Protein 4ZDJ (pdb70)

B-factor: mean 40.89, std 12.32, range [22.82, 115.67]

GO terms:
  GO:0005886 plasma membrane (C, HDA)
  GO:0003883 CTP synthase activity (F, EXP)

Secondary structure (DSSP, 8-state):
---PPEEEEEEE-S-S-S-HHHHHHHHHHHHHHTT--EEEEEEE----SSGGGS-HHHH-PPEE-TT--EE-THHHHHHHHHTSPPPGGGEEEHHHHHHHHHHHHHTTTTTTPPP-IIIIIHHHHHHHHHHTTS--TTSPPPSEEEEEE-S-TTSSTTHHHHHHHHHHHHHH-TTTEEEEEEEE--EETTTTEE--HHHHHHHHHHHHTT---SEEEEEESSPPPHHHHHHHHHHHT--GGGEEEEEPPSSGGGHHHHHHHTTHHHHHHHHTTPPP-----HHHHHHHHHHH--SEEEEEEEEES--S-GGGGHHHHHHHHHHHHHTTEEEEEEEEEGGGGSSHHHHHHHHTT-SEEEE---TT----HHHHHHHHHHHHHT--EEEETHHHHHHHHHHHHHTT-TT-EETTT-TT-S-EEEEE-----EEEEEEEEE-TTSHHHHHHTSSEEEEEEEESEEE-GGGHHHHGGGT-EEEEE-TTS-SEEEEE--TTT-S-EEEESS-GGGG-BTTB--HHHHHHHHHHHHHHHH-

Foldseek 3Di:
DADAAFEEEEAEADDPPLCSLLLLLLLLLQVVLQVFFEAEAEEALDQPLACPVPDCLPQFAFFFFQVFATHHCSNLSNCQSNVDGHDNLRYHYLNNLVVVLVVCVVVCVVVPDDQDLPPRSLVSLLCSQVVLQAQDPVRDGGNYYYYYQDDHQVDDSRLSVLLSLLVVCVVVHQLRYAYEYEYEFEADVVVRDTHCVRVLVSLVSSVVSPDQHQAYEYEYQDFDDLVSLVVCCVSSVYPSLRYAGQHDDPDSLCRSVSCVVSPNSVSVCVSNVHDGGHRPCVLSVLLVCLVPPAPEEAEEEEADQRQPDVSNCVLVVLLLQLLQSVVSYGYHYQYHNLVQQLDLVSLCVRPVPHLAYEHEDDPPDEDCSSLLSNLVNCLVVLHAYEYEQVGQQSNLQNLLCVLPLVQEHDCVHPVPGPHNQKYACCHDFFFRKAKKAFAPPALVCVLQVHRIDIAGAGDRIFGDPVCPVSSCVSQKDLGMAHPVRPTRAKIFHGCVSHVHYIYGSHDQSSSAHSSRRRSNSNSRVVSSVVSVVVD

Structure (mmCIF, N/CA/C/O backbone):
data_4ZDJ
#
_entry.id   4ZDJ
#
_cell.length_a   79.410
_cell.length_b   132.730
_cell.length_c   157.630
_cell.angle_alpha   90.00
_cell.angle_beta   90.00
_cell.angle_gamma   90.00
#
_symmetry.space_group_name_H-M   'I 2 2 2'
#
loop_
_entity.id
_entity.type
_entity.pdbx_description
1 polymer 'CTP synthase'
2 non-polymer "URIDINE 5'-TRIPHOSPHATE"
3 non-polymer 'MAGNESIUM ION'
4 non-polymer GLYCEROL
5 water water
#
loop_
_atom_site.group_PDB
_atom_site.id
_atom_site.type_symbol
_atom_site.label_atom_id
_atom_site.label_alt_id
_atom_site.label_comp_id
_atom_site.label_asym_id
_atom_site.label_entity_id
_atom_site.label_seq_id
_atom_site.pdbx_PDB_ins_code
_atom_site.Cartn_x
_atom_site.Cartn_y
_atom_site.Cartn_z
_atom_site.occupancy
_atom_site.B_iso_or_equiv
_atom_site.auth_seq_id
_atom_site.auth_comp_id
_atom_site.auth_asym_id
_atom_site.auth_atom_id
_atom_site.pdbx_PDB_model_num
ATOM 1 N N . PRO A 1 6 ? 41.121 6.205 61.984 1.00 71.65 5 PRO A N 1
ATOM 2 C CA . PRO A 1 6 ? 39.977 5.717 61.204 1.00 70.24 5 PRO A CA 1
ATOM 3 C C . PRO A 1 6 ? 38.642 6.207 61.761 1.00 69.80 5 PRO A C 1
ATOM 4 O O . PRO A 1 6 ? 38.505 6.446 62.968 1.00 69.61 5 PRO A O 1
ATOM 8 N N . GLN A 1 7 ? 37.653 6.336 60.874 1.00 61.85 6 GLN A N 1
ATOM 9 C CA . GLN A 1 7 ? 36.308 6.776 61.227 1.00 58.88 6 GLN A CA 1
ATOM 10 C C . GLN A 1 7 ? 35.551 5.635 61.920 1.00 59.53 6 GLN A C 1
ATOM 11 O O . GLN A 1 7 ? 35.542 4.509 61.413 1.00 59.53 6 GLN A O 1
ATOM 17 N N . THR A 1 8 ? 34.916 5.921 63.073 1.00 53.47 7 THR A N 1
ATOM 18 C CA . THR A 1 8 ? 34.136 4.902 63.788 1.00 52.37 7 THR A CA 1
ATOM 19 C C . THR A 1 8 ? 32.855 4.605 62.992 1.00 50.66 7 THR A C 1
ATOM 20 O O . THR A 1 8 ? 32.619 5.214 61.946 1.00 49.59 7 THR A O 1
ATOM 24 N N . ALA A 1 9 ? 32.053 3.656 63.471 1.00 44.95 8 ALA A N 1
ATOM 25 C CA . ALA A 1 9 ? 30.794 3.284 62.840 1.00 43.11 8 ALA A CA 1
ATOM 26 C C . ALA A 1 9 ? 29.866 4.504 62.755 1.00 43.17 8 ALA A C 1
ATOM 27 O O . ALA A 1 9 ? 29.941 5.382 63.619 1.00 41.66 8 ALA A O 1
ATOM 29 N N . THR A 1 10 ? 29.029 4.581 61.704 1.00 38.35 9 THR A N 1
ATOM 30 C CA . THR A 1 10 ? 28.055 5.667 61.595 1.00 37.55 9 THR A CA 1
ATOM 31 C C . THR A 1 10 ? 27.089 5.525 62.770 1.00 39.39 9 THR A C 1
ATOM 32 O O . THR A 1 10 ? 26.660 4.416 63.066 1.00 38.76 9 THR A O 1
ATOM 36 N N . LYS A 1 11 ? 26.802 6.625 63.463 1.00 35.44 10 LYS A N 1
ATOM 37 C CA . LYS A 1 11 ? 25.880 6.606 64.605 1.00 33.63 10 LYS A CA 1
ATOM 38 C C . LYS A 1 11 ? 24.469 6.943 64.151 1.00 35.63 10 LYS A C 1
ATOM 39 O O . LYS A 1 11 ? 24.293 7.743 63.221 1.00 33.57 10 LYS A O 1
ATOM 45 N N . HIS A 1 12 ? 23.456 6.359 64.821 1.00 31.50 11 HIS A N 1
ATOM 46 C CA . HIS A 1 12 ? 22.067 6.698 64.538 1.00 29.84 11 HIS A CA 1
ATOM 47 C C . HIS A 1 12 ? 21.448 7.372 65.743 1.00 32.38 11 HIS A C 1
ATOM 48 O O . HIS A 1 12 ? 21.482 6.851 66.854 1.00 31.99 11 HIS A O 1
ATOM 55 N N . LEU A 1 13 ? 20.901 8.551 65.527 1.00 28.16 12 LEU A N 1
ATOM 56 C CA . LEU A 1 13 ? 20.245 9.289 66.589 1.00 26.76 12 LEU A CA 1
ATOM 57 C C . LEU A 1 13 ? 18.793 9.476 66.182 1.00 30.22 12 LEU A C 1
ATOM 58 O O . LEU A 1 13 ? 18.513 10.179 65.195 1.00 29.39 12 LEU A O 1
ATOM 63 N N . PHE A 1 14 ? 17.878 8.826 66.924 1.00 25.34 13 PHE A N 1
ATOM 64 C CA . PHE A 1 14 ? 16.431 8.882 66.682 1.00 24.54 13 PHE A CA 1
ATOM 65 C C . PHE A 1 14 ? 15.778 9.957 67.534 1.00 28.98 13 PHE A C 1
ATOM 66 O O . PHE A 1 14 ? 16.047 10.041 68.736 1.00 29.56 13 PHE A O 1
ATOM 74 N N . VAL A 1 15 ? 14.909 10.755 66.922 1.00 24.19 14 VAL A N 1
ATOM 75 C CA . VAL A 1 15 ? 14.193 11.819 67.627 1.00 25.06 14 VAL A CA 1
ATOM 76 C C . VAL A 1 15 ? 12.714 11.460 67.608 1.00 29.18 14 VAL A C 1
ATOM 77 O O . VAL A 1 15 ? 12.125 11.360 66.535 1.00 29.20 14 VAL A O 1
ATOM 81 N N . SER A 1 16 ? 12.148 11.200 68.776 1.00 27.30 15 SER A N 1
ATOM 82 C CA . SER A 1 16 ? 10.732 10.858 68.934 1.00 26.55 15 SER A CA 1
ATOM 83 C C . SER A 1 16 ? 10.054 11.961 69.712 1.00 28.41 15 SER A C 1
ATOM 84 O O . SE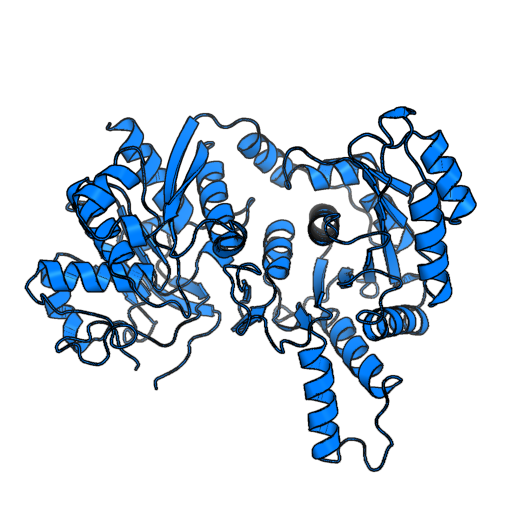R A 1 16 ? 10.720 12.816 70.311 1.00 26.86 15 SER A O 1
ATOM 87 N N . GLY A 1 17 ? 8.738 11.972 69.645 1.00 26.38 16 GLY A N 1
ATOM 88 C CA . GLY A 1 17 ? 7.939 12.969 70.331 1.00 26.98 16 GLY A CA 1
ATOM 89 C C . GLY A 1 17 ? 6.869 12.328 71.175 1.00 29.62 16 GLY A C 1
ATOM 90 O O . GLY A 1 17 ? 6.290 11.312 70.787 1.00 27.79 16 GLY A O 1
ATOM 91 N N . GLY A 1 18 ? 6.610 12.941 72.323 1.00 26.12 17 GLY A N 1
ATOM 92 C CA . GLY A 1 18 ? 5.623 12.470 73.281 1.00 25.68 17 GLY A CA 1
ATOM 93 C C . GLY A 1 18 ? 4.680 13.577 73.699 1.00 29.33 17 GLY A C 1
ATOM 94 O O . GLY A 1 18 ? 4.916 14.755 73.395 1.00 28.39 17 GLY A O 1
ATOM 95 N N . VAL A 1 19 ? 3.590 13.187 74.396 1.00 25.21 18 VAL A N 1
ATOM 96 C CA . VAL A 1 19 ? 2.557 14.045 74.992 1.00 23.85 18 VAL A CA 1
ATOM 97 C C . VAL A 1 19 ? 1.649 14.641 73.898 1.00 28.53 18 VAL A C 1
ATOM 98 O O . VAL A 1 19 ? 0.438 14.409 73.938 1.00 27.14 18 VAL A O 1
ATOM 102 N N . ALA A 1 20 ? 2.213 15.436 72.970 1.00 26.24 19 ALA A N 1
ATOM 103 C CA . ALA A 1 20 ? 1.445 16.095 71.901 1.00 27.50 19 ALA A CA 1
ATOM 104 C C . ALA A 1 20 ? 2.347 16.470 70.739 1.00 31.92 19 ALA A C 1
ATOM 105 O O . ALA A 1 20 ? 3.558 16.591 70.932 1.00 32.34 19 ALA A O 1
ATOM 107 N N . SER A 1 21 ? 1.770 16.675 69.532 1.00 26.89 20 SER A N 1
ATOM 108 C CA . SER A 1 21 ? 2.549 17.153 68.366 1.00 25.80 20 SER A CA 1
ATOM 109 C C . SER A 1 21 ? 2.674 18.678 68.439 1.00 29.16 20 SER A C 1
ATOM 110 O O . SER A 1 21 ? 2.232 19.293 69.423 1.00 29.83 20 SER A O 1
ATOM 113 N N . SER A 1 22 ? 3.297 19.299 67.430 1.00 28.60 21 SER A N 1
ATOM 114 C CA . SER A 1 22 ? 3.494 20.761 67.357 1.00 30.50 21 SER A CA 1
ATOM 115 C C . SER A 1 22 ? 4.475 21.297 68.419 1.00 34.39 21 SER A C 1
ATOM 116 O O . SER A 1 22 ? 4.492 22.505 68.673 1.00 34.81 21 SER A O 1
ATOM 119 N N . LEU A 1 23 ? 5.309 20.436 68.998 1.00 30.21 22 LEU A N 1
ATOM 120 C CA . LEU A 1 23 ? 6.282 20.889 70.004 1.00 30.63 22 LEU A CA 1
ATOM 121 C C . LEU A 1 23 ? 7.574 21.364 69.352 1.00 36.89 22 LEU A C 1
ATOM 122 O O . LEU A 1 23 ? 8.399 21.961 70.019 1.00 38.84 22 LEU A O 1
ATOM 127 N N . GLY A 1 24 ? 7.729 21.139 68.059 1.00 34.46 23 GLY A N 1
ATOM 128 C CA . GLY A 1 24 ? 8.913 21.576 67.335 1.00 34.31 23 GLY A CA 1
ATOM 129 C C . GLY A 1 24 ? 10.049 20.567 67.316 1.00 37.28 23 GLY A C 1
ATOM 130 O O . GLY A 1 24 ? 11.216 20.960 67.335 1.00 36.29 23 GLY A O 1
ATOM 131 N N . LYS A 1 25 ? 9.725 19.267 67.268 1.00 33.16 24 LYS A N 1
ATOM 132 C CA . LYS A 1 25 ? 10.742 18.204 67.195 1.00 33.81 24 LYS A CA 1
ATOM 133 C C . LYS A 1 25 ? 11.738 18.402 66.034 1.00 36.09 24 LYS A C 1
ATOM 134 O O . LYS A 1 25 ? 12.932 18.183 66.217 1.00 34.95 24 LYS A O 1
ATOM 140 N N . GLY A 1 26 ? 11.220 18.786 64.859 1.00 31.61 25 GLY A N 1
ATOM 141 C CA . GLY A 1 26 ? 12.000 18.960 63.643 1.00 30.22 25 GLY A CA 1
ATOM 142 C C . GLY A 1 26 ? 13.054 20.033 63.744 1.00 34.17 25 GLY A C 1
ATOM 143 O O . GLY A 1 26 ? 14.180 19.842 63.281 1.00 32.74 25 GLY A O 1
ATOM 144 N N . LEU A 1 27 ? 12.686 21.172 64.341 1.00 32.00 26 LEU A N 1
ATOM 145 C CA . LEU A 1 27 ? 13.610 22.294 64.529 1.00 31.85 26 LEU A CA 1
ATOM 146 C C . LEU A 1 27 ? 14.590 22.005 65.661 1.00 34.01 26 LEU A C 1
ATOM 147 O O . LEU A 1 27 ? 15.725 22.447 65.579 1.00 33.20 26 LEU A O 1
ATOM 152 N N . THR A 1 28 ? 14.191 21.195 66.670 1.00 30.91 27 THR A N 1
ATOM 153 C CA . THR A 1 28 ? 15.117 20.780 67.731 1.00 30.62 27 THR A CA 1
ATOM 154 C C . THR A 1 28 ? 16.167 19.854 67.126 1.00 32.44 27 THR A C 1
ATOM 155 O O . THR A 1 28 ? 17.359 20.046 67.386 1.00 31.93 27 THR A O 1
ATOM 159 N N . ALA A 1 29 ? 15.726 18.870 66.301 1.00 27.92 28 ALA A N 1
ATOM 160 C CA . ALA A 1 29 ? 16.598 17.923 65.602 1.00 27.56 28 ALA A CA 1
ATOM 161 C C . ALA A 1 29 ? 17.581 18.643 64.676 1.00 31.34 28 ALA A C 1
ATOM 162 O O . ALA A 1 29 ? 18.765 18.297 64.647 1.00 31.42 28 ALA A O 1
ATOM 164 N N . SER A 1 30 ? 17.080 19.631 63.894 1.00 28.85 29 SER A N 1
ATOM 165 C CA . SER A 1 30 ? 17.885 20.460 62.969 1.00 28.32 29 SER A CA 1
ATOM 166 C C . SER A 1 30 ? 18.927 21.223 63.731 1.00 31.44 29 SER A C 1
ATOM 167 O O . SER A 1 30 ? 20.070 21.325 63.275 1.00 30.97 29 SER A O 1
ATOM 170 N N . SER A 1 31 ? 18.521 21.808 64.889 1.00 27.85 30 SER A N 1
ATOM 171 C CA . SER A 1 31 ? 19.442 22.601 65.723 1.00 27.27 30 SER A CA 1
ATOM 172 C C . SER A 1 31 ? 20.536 21.716 66.314 1.00 30.93 30 SER A C 1
ATOM 173 O O . SER A 1 31 ? 21.683 22.138 66.407 1.00 30.64 30 SER A O 1
ATOM 176 N N . LEU A 1 32 ? 20.189 20.471 66.677 1.00 29.41 31 LEU A N 1
ATOM 177 C CA . LEU A 1 32 ? 21.184 19.518 67.160 1.00 29.22 31 LEU A CA 1
ATOM 178 C C . LEU A 1 32 ? 22.122 19.157 65.986 1.00 34.08 31 LEU A C 1
ATOM 179 O O . LEU A 1 32 ? 23.329 19.103 66.179 1.00 34.76 31 LEU A O 1
ATOM 184 N N . GLY A 1 33 ? 21.562 18.977 64.786 1.00 30.65 32 GLY A N 1
ATOM 185 C CA . GLY A 1 33 ? 22.347 18.728 63.572 1.00 30.51 32 GLY A CA 1
ATOM 186 C C . GLY A 1 33 ? 23.327 19.852 63.289 1.00 34.98 32 GLY A C 1
ATOM 187 O O . GLY A 1 33 ? 24.483 19.596 62.915 1.00 34.53 32 GLY A O 1
ATOM 188 N N . GLN A 1 34 ? 22.897 21.113 63.532 1.00 30.87 33 GLN A N 1
ATOM 189 C CA . GLN A 1 34 ? 23.759 22.296 63.362 1.00 30.40 33 GLN A CA 1
ATOM 190 C C . GLN A 1 34 ? 24.931 22.250 64.376 1.00 33.96 33 GLN A C 1
ATOM 191 O O . GLN A 1 34 ? 26.087 22.489 64.010 1.00 32.25 33 GLN A O 1
ATOM 197 N N . LEU A 1 35 ? 24.625 21.934 65.643 1.00 31.25 34 LEU A N 1
ATOM 198 C CA . LEU A 1 35 ? 25.633 21.890 66.704 1.00 31.04 34 LEU A CA 1
ATOM 199 C C . LEU A 1 35 ? 26.673 20.829 66.439 1.00 34.15 34 LEU A C 1
ATOM 200 O O . LEU A 1 35 ? 27.867 21.093 66.592 1.00 33.93 34 LEU A O 1
ATOM 205 N N . LEU A 1 36 ? 26.231 19.657 65.990 1.00 29.92 35 LEU A N 1
ATOM 206 C CA . LEU A 1 36 ? 27.149 18.566 65.673 1.00 30.40 35 LEU A CA 1
ATOM 207 C C . LEU A 1 36 ? 27.981 18.895 64.419 1.00 33.72 35 LEU A C 1
ATOM 208 O O . LEU A 1 36 ? 29.179 18.623 64.401 1.00 34.54 35 LEU A O 1
ATOM 213 N N . THR A 1 37 ? 27.382 19.560 63.434 1.00 31.07 36 THR A N 1
ATOM 214 C CA . THR A 1 37 ? 28.098 19.991 62.218 1.00 32.11 36 THR A CA 1
ATOM 215 C C . THR A 1 37 ? 29.194 21.002 62.593 1.00 36.82 36 THR A C 1
ATOM 216 O O . THR A 1 37 ? 30.310 20.877 62.106 1.00 38.73 36 THR A O 1
ATOM 220 N N . ALA A 1 38 ? 28.877 21.977 63.473 1.00 33.51 37 ALA A N 1
ATOM 221 C CA . ALA A 1 38 ? 29.794 23.017 63.954 1.00 33.38 37 ALA A CA 1
ATOM 222 C C . ALA A 1 38 ? 30.961 22.418 64.801 1.00 39.80 37 ALA A C 1
ATOM 223 O O . ALA A 1 38 ? 31.964 23.101 65.043 1.00 39.87 37 ALA A O 1
ATOM 225 N N . ARG A 1 39 ? 30.815 21.149 65.252 1.00 36.52 38 ARG A N 1
ATOM 226 C CA . ARG A 1 39 ? 31.856 20.370 65.948 1.00 36.82 38 ARG A CA 1
ATOM 227 C C . ARG A 1 39 ? 32.702 19.551 64.933 1.00 43.19 38 ARG A C 1
ATOM 228 O O . ARG A 1 39 ? 33.488 18.691 65.336 1.00 45.51 38 ARG A O 1
ATOM 236 N N . GLY A 1 40 ? 32.511 19.820 63.641 1.00 39.05 39 GLY A N 1
ATOM 237 C CA . GLY A 1 40 ? 33.224 19.169 62.548 1.00 38.80 39 GLY A CA 1
ATOM 238 C C . GLY A 1 40 ? 32.735 17.776 62.201 1.00 41.61 39 GLY A C 1
ATOM 239 O O . GLY A 1 40 ? 33.453 17.033 61.542 1.00 41.51 39 GLY A O 1
ATOM 240 N N . LEU A 1 41 ? 31.522 17.391 62.649 1.00 36.29 40 LEU A N 1
ATOM 241 C CA . LEU A 1 41 ? 30.992 16.058 62.346 1.00 34.47 40 LEU A CA 1
ATOM 242 C C . LEU A 1 41 ? 30.219 16.079 61.037 1.00 36.09 40 LEU A C 1
ATOM 243 O O . LEU A 1 41 ? 29.617 17.094 60.704 1.00 33.65 40 LEU A O 1
ATOM 248 N N . HIS A 1 42 ? 30.266 14.977 60.274 1.00 34.32 41 HIS A N 1
ATOM 249 C CA . HIS A 1 42 ? 29.505 14.853 59.030 1.00 34.15 41 HIS A CA 1
ATOM 250 C C . HIS A 1 42 ? 28.128 14.312 59.459 1.00 36.01 41 HIS A C 1
ATOM 251 O O . HIS A 1 42 ? 27.993 13.156 59.844 1.00 34.52 41 HIS A O 1
ATOM 258 N N . VAL A 1 43 ? 27.133 15.186 59.454 1.00 32.08 42 VAL A N 1
ATOM 259 C CA . VAL A 1 43 ? 25.779 14.846 59.893 1.00 31.62 42 VAL A CA 1
ATOM 260 C C . VAL A 1 43 ? 24.831 14.839 58.716 1.00 33.36 42 VAL A C 1
ATOM 261 O O . VAL A 1 43 ? 24.846 15.769 57.917 1.00 31.41 42 VAL A O 1
ATOM 265 N N . THR A 1 44 ? 23.977 13.814 58.644 1.00 29.80 43 THR A N 1
ATOM 266 C CA . THR A 1 44 ? 22.897 13.767 57.660 1.00 29.29 43 THR A CA 1
ATOM 267 C C . THR A 1 44 ? 21.583 13.593 58.439 1.00 32.65 43 THR A C 1
ATOM 268 O O . THR A 1 44 ? 21.600 13.203 59.611 1.00 31.60 43 THR A O 1
ATOM 272 N N . MET A 1 45 ? 20.453 13.942 57.820 1.00 28.42 44 MET A N 1
ATOM 273 C CA . MET A 1 45 ? 19.175 13.892 58.523 1.00 26.64 44 MET A CA 1
ATOM 274 C C . MET A 1 45 ? 18.094 13.258 57.665 1.00 31.26 44 MET A C 1
ATOM 275 O O . MET A 1 45 ? 18.171 13.275 56.441 1.00 30.15 44 MET A O 1
ATOM 280 N N . GLN A 1 46 ? 17.086 12.690 58.327 1.00 28.28 45 GLN A N 1
ATOM 281 C CA . GLN A 1 46 ? 16.017 11.955 57.683 1.00 27.86 45 GLN A CA 1
ATOM 282 C C . GLN A 1 46 ? 14.722 12.117 58.472 1.00 32.40 45 GLN A C 1
ATOM 283 O O . GLN A 1 46 ? 14.735 12.162 59.704 1.00 31.30 45 GLN A O 1
ATOM 289 N N . LYS A 1 47 ? 13.618 12.255 57.747 1.00 27.24 46 LYS A N 1
ATOM 290 C CA . LYS A 1 47 ? 12.299 12.394 58.349 1.00 26.67 46 LYS A CA 1
ATOM 291 C C . LYS A 1 47 ? 11.464 11.183 58.015 1.00 30.86 46 LYS A C 1
ATOM 292 O O . LYS A 1 47 ? 11.328 10.842 56.831 1.00 31.13 46 LYS A O 1
ATOM 298 N N . LEU A 1 48 ? 10.887 10.540 59.048 1.00 27.13 47 LEU A N 1
ATOM 299 C CA . LEU A 1 48 ? 9.928 9.451 58.838 1.00 26.61 47 LEU A CA 1
ATOM 300 C C . LEU A 1 48 ? 8.533 10.033 59.045 1.00 30.43 47 LEU A C 1
ATOM 301 O O . LEU A 1 48 ? 8.211 10.484 60.144 1.00 29.81 47 LEU A O 1
ATOM 306 N N . ASP A 1 49 ? 7.744 10.087 57.983 1.00 26.11 48 ASP A N 1
ATOM 307 C CA . ASP A 1 49 ? 6.394 10.653 58.001 1.00 26.30 48 ASP A CA 1
ATOM 308 C C . ASP A 1 49 ? 5.365 9.545 58.016 1.00 30.05 48 ASP A C 1
ATOM 309 O O . ASP A 1 49 ? 5.331 8.755 57.081 1.00 29.63 48 ASP A O 1
ATOM 314 N N . PRO A 1 50 ? 4.506 9.484 59.050 1.00 27.34 49 PRO A N 1
ATOM 315 C CA . PRO A 1 50 ? 3.543 8.375 59.137 1.00 27.64 49 PRO A CA 1
ATOM 316 C C . PRO A 1 50 ? 2.308 8.528 58.214 1.00 35.34 49 PRO A C 1
ATOM 317 O O . PRO A 1 50 ? 1.368 7.712 58.292 1.00 35.36 49 PRO A O 1
ATOM 321 N N . TYR A 1 51 ? 2.327 9.512 57.292 1.00 30.77 50 TYR A N 1
ATOM 322 C CA . TYR A 1 51 ? 1.192 9.670 56.394 1.00 30.33 50 TYR A CA 1
ATOM 323 C C . TYR A 1 51 ? 1.310 8.720 55.193 1.00 32.59 50 TYR A C 1
ATOM 324 O O . TYR A 1 51 ? 2.394 8.216 54.871 1.00 31.37 50 TYR A O 1
ATOM 333 N N . LEU A 1 52 ? 0.175 8.425 54.585 1.00 28.96 51 LEU A N 1
ATOM 334 C CA . LEU A 1 52 ? 0.049 7.480 53.489 1.00 29.22 51 LEU A CA 1
ATOM 335 C C . LEU A 1 52 ? 0.311 8.084 52.130 1.00 33.46 51 LEU A C 1
ATOM 336 O O . LEU A 1 52 ? 0.483 7.322 51.169 1.00 34.66 51 LEU A O 1
ATOM 341 N N . ASN A 1 53 ? 0.352 9.423 52.025 1.00 29.01 52 ASN A N 1
ATOM 342 C CA . ASN A 1 53 ? 0.716 10.076 50.749 1.00 29.60 52 ASN A CA 1
ATOM 343 C C . ASN A 1 53 ? 2.109 9.577 50.359 1.00 35.53 52 ASN A C 1
ATOM 344 O O . ASN A 1 53 ? 3.007 9.673 51.192 1.00 35.51 52 ASN A O 1
ATOM 349 N N . VAL A 1 54 ? 2.263 8.935 49.169 1.00 32.40 53 VAL A N 1
ATOM 350 C CA . VAL A 1 54 ? 3.554 8.366 48.732 1.00 32.09 53 VAL A CA 1
ATOM 351 C C . VAL A 1 54 ? 4.574 9.500 48.696 1.00 38.71 53 VAL A C 1
ATOM 352 O O . VAL A 1 54 ? 5.674 9.370 49.228 1.00 39.33 53 VAL A O 1
ATOM 356 N N . ASP A 1 55 ? 4.157 10.644 48.192 1.00 37.03 54 ASP A N 1
ATOM 357 C CA . ASP A 1 55 ? 4.966 11.856 48.268 1.00 38.81 54 ASP A CA 1
ATOM 358 C C . ASP A 1 55 ? 3.981 13.005 48.625 1.00 42.69 54 ASP A C 1
ATOM 359 O O . ASP A 1 55 ? 2.772 12.857 48.384 1.00 39.75 54 ASP A O 1
ATOM 364 N N . PRO A 1 56 ? 4.444 14.147 49.177 1.00 42.15 55 PRO A N 1
ATOM 365 C CA . PRO A 1 56 ? 3.482 15.204 49.561 1.00 42.74 55 PRO A CA 1
ATOM 366 C C . PRO A 1 56 ? 2.874 15.992 48.393 1.00 48.34 55 PRO A C 1
ATOM 367 O O . PRO A 1 56 ? 2.118 16.926 48.643 1.00 50.56 55 PRO A O 1
ATOM 371 N N . GLY A 1 57 ? 3.124 15.569 47.153 1.00 44.09 56 GLY A N 1
ATOM 372 C CA . GLY A 1 57 ? 2.598 16.206 45.948 1.00 44.09 56 GLY A CA 1
ATOM 373 C C . GLY A 1 57 ? 1.085 16.236 45.813 1.00 47.64 56 GLY A C 1
ATOM 374 O O . GLY A 1 57 ? 0.545 17.086 45.097 1.00 47.94 56 GLY A O 1
ATOM 375 N N . THR A 1 58 ? 0.383 15.313 46.485 1.00 42.04 57 THR A N 1
ATOM 376 C CA . THR A 1 58 ? -1.079 15.255 46.431 1.00 41.06 57 THR A CA 1
ATOM 377 C C . THR A 1 58 ? -1.693 16.067 47.573 1.00 43.68 57 THR A C 1
ATOM 378 O O . THR A 1 58 ? -2.912 16.148 47.682 1.00 44.42 57 THR A O 1
ATOM 382 N N . MET A 1 59 ? -0.860 16.618 48.456 1.00 39.51 58 MET A N 1
ATOM 383 C CA . MET A 1 59 ? -1.372 17.411 49.559 1.00 39.59 58 MET A CA 1
ATOM 384 C C . MET A 1 59 ? -1.564 18.845 49.112 1.00 40.36 58 MET A C 1
ATOM 385 O O . MET A 1 59 ? -0.797 19.326 48.288 1.00 39.10 58 MET A O 1
ATOM 390 N N . ASN A 1 60 ? -2.593 19.525 49.630 1.00 33.69 59 ASN A N 1
ATOM 391 C CA . ASN A 1 60 ? -2.806 20.922 49.312 1.00 32.95 59 ASN A CA 1
ATOM 392 C C . ASN A 1 60 ? -1.710 21.706 50.070 1.00 33.34 59 ASN A C 1
ATOM 393 O O . ASN A 1 60 ? -1.725 21.692 51.290 1.00 30.93 59 ASN A O 1
ATOM 398 N N . PRO A 1 61 ? -0.717 22.345 49.384 1.00 30.94 60 PRO A N 1
ATOM 399 C CA . PRO A 1 61 ? 0.360 23.027 50.135 1.00 29.49 60 PRO A CA 1
ATOM 400 C C . PRO A 1 61 ? -0.128 24.226 50.948 1.00 34.87 60 PRO A C 1
ATOM 401 O O . PRO A 1 61 ? 0.576 24.670 51.855 1.00 33.29 60 PRO A O 1
ATOM 405 N N . PHE A 1 62 ? -1.326 24.756 50.600 1.00 33.28 61 PHE A N 1
ATOM 406 C CA . PHE A 1 62 ? -1.949 25.909 51.249 1.00 33.08 61 PHE A CA 1
ATOM 407 C C . PHE A 1 62 ? -2.635 25.510 52.561 1.00 38.11 61 PHE A C 1
ATOM 408 O O . PHE A 1 62 ? -3.048 26.386 53.315 1.00 39.52 61 PHE A O 1
ATOM 416 N N . GLN A 1 63 ? -2.676 24.202 52.859 1.00 33.30 62 GLN A N 1
ATOM 417 C CA . GLN A 1 63 ? -3.170 23.623 54.110 1.00 33.42 62 GLN A CA 1
ATOM 418 C C . GLN A 1 63 ? -2.064 22.925 54.872 1.00 37.39 62 GLN A C 1
ATOM 419 O O . GLN A 1 63 ? -2.066 22.942 56.102 1.00 37.57 62 GLN A O 1
ATOM 425 N N . HIS A 1 64 ? -1.128 22.282 54.141 1.00 32.58 63 HIS A N 1
ATOM 426 C CA . HIS A 1 64 ? -0.131 21.417 54.743 1.00 32.15 63 HIS A CA 1
ATOM 427 C C . HIS A 1 64 ? 1.302 21.884 54.579 1.00 34.16 63 HIS A C 1
ATOM 428 O O . HIS A 1 64 ? 2.193 21.234 55.113 1.00 32.36 63 HIS A O 1
ATOM 435 N N . GLY A 1 65 ? 1.529 22.984 53.871 1.00 29.54 64 GLY A N 1
ATOM 436 C CA . GLY A 1 65 ? 2.897 23.472 53.705 1.00 29.84 64 GLY A CA 1
ATOM 437 C C . GLY A 1 65 ? 3.561 23.078 52.398 1.00 32.96 64 GLY A C 1
ATOM 438 O O . GLY A 1 65 ? 3.114 22.163 51.706 1.00 30.87 64 GLY A O 1
ATOM 439 N N . GLU A 1 66 ? 4.654 23.750 52.069 1.00 29.75 65 GLU A N 1
ATOM 440 C CA . GLU A 1 66 ? 5.340 23.541 50.799 1.00 29.43 65 GLU A CA 1
ATOM 441 C C . GLU A 1 66 ? 5.869 22.129 50.600 1.00 33.03 65 GLU A C 1
ATOM 442 O O . GLU A 1 66 ? 6.126 21.390 51.558 1.00 32.50 65 GLU A O 1
ATOM 448 N N . VAL A 1 67 ? 6.104 21.807 49.343 1.00 30.38 66 VAL A N 1
ATOM 449 C CA . VAL A 1 67 ? 6.800 20.597 48.927 1.00 30.83 66 VAL A CA 1
ATOM 450 C C . VAL A 1 67 ? 8.259 21.025 48.740 1.00 32.83 66 VAL A C 1
ATOM 451 O O . VAL A 1 67 ? 8.519 21.999 48.019 1.00 30.77 66 VAL A O 1
ATOM 455 N N . PHE A 1 68 ? 9.193 20.344 49.399 1.00 28.46 67 PHE A N 1
ATOM 456 C CA . PHE A 1 68 ? 10.620 20.635 49.204 1.00 27.64 67 PHE A CA 1
ATOM 457 C C . PHE A 1 68 ? 11.135 19.714 48.074 1.00 33.96 67 PHE A C 1
ATOM 458 O O . PHE A 1 68 ? 10.643 18.595 47.929 1.00 35.99 67 PHE A O 1
ATOM 466 N N . VAL A 1 69 ? 12.072 20.184 47.252 1.00 28.14 68 VAL A N 1
ATOM 467 C CA . VAL A 1 69 ? 12.613 19.349 46.174 1.00 27.00 68 VAL A CA 1
ATOM 468 C C . VAL A 1 69 ? 14.103 19.231 46.410 1.00 29.81 68 VAL A C 1
ATOM 469 O O . VAL A 1 69 ? 14.781 20.241 46.641 1.00 30.09 68 VAL A O 1
ATOM 473 N N . THR A 1 70 ? 14.612 17.993 46.394 1.00 25.99 69 THR A N 1
ATOM 474 C CA . THR A 1 70 ? 16.053 17.735 46.588 1.00 25.43 69 THR A CA 1
ATOM 475 C C . THR A 1 70 ? 16.798 17.797 45.257 1.00 30.09 69 THR A C 1
ATOM 476 O O . THR A 1 70 ? 16.174 17.822 44.186 1.00 30.60 69 THR A O 1
ATOM 480 N N . GLU A 1 71 ? 18.150 17.771 45.317 1.00 28.52 70 GLU A N 1
ATOM 481 C CA . GLU A 1 71 ? 19.010 17.795 44.135 1.00 28.64 70 GLU A CA 1
ATOM 482 C C . GLU A 1 71 ? 18.664 16.653 43.175 1.00 32.08 70 GLU A C 1
ATOM 483 O O . GLU A 1 71 ? 18.655 16.877 41.966 1.00 30.12 70 GLU A O 1
ATOM 489 N N . ASP A 1 72 ? 18.365 15.436 43.720 1.00 30.06 71 ASP A N 1
ATOM 490 C CA . ASP A 1 72 ? 18.070 14.230 42.916 1.00 31.92 71 ASP A CA 1
ATOM 491 C C . ASP A 1 72 ? 16.606 14.206 42.433 1.00 38.26 71 ASP A C 1
ATOM 492 O O . ASP A 1 72 ? 16.188 13.282 41.726 1.00 38.69 71 ASP A O 1
ATOM 497 N N . GLY A 1 73 ? 15.853 15.249 42.763 1.00 34.92 72 GLY A N 1
ATOM 498 C CA . GLY A 1 73 ? 14.502 15.395 42.235 1.00 34.97 72 GLY A CA 1
ATOM 499 C C . GLY A 1 73 ? 13.366 14.778 43.003 1.00 37.24 72 GLY A C 1
ATOM 500 O O . GLY A 1 73 ? 12.275 14.664 42.453 1.00 38.70 72 GLY A O 1
ATOM 501 N N . ALA A 1 74 ? 13.571 14.418 44.276 1.00 33.15 73 ALA A N 1
ATOM 502 C CA . ALA A 1 74 ? 12.467 13.869 45.062 1.00 31.93 73 ALA A CA 1
ATOM 503 C C . ALA A 1 74 ? 11.612 15.001 45.633 1.00 34.36 73 ALA A C 1
ATOM 504 O O . ALA A 1 74 ? 12.132 16.039 46.045 1.00 33.04 73 ALA A O 1
ATOM 506 N N . GLU A 1 75 ? 10.309 14.784 45.678 1.00 30.21 74 GLU A N 1
ATOM 507 C CA . GLU A 1 75 ? 9.371 15.718 46.285 1.00 29.75 74 GLU A CA 1
ATOM 508 C C . GLU A 1 75 ? 9.209 15.269 47.704 1.00 33.88 74 GLU A C 1
ATOM 509 O O . GLU A 1 75 ? 8.845 14.119 47.940 1.00 34.82 74 GLU A O 1
ATOM 515 N N . THR A 1 76 ? 9.579 16.124 48.659 1.00 29.55 75 THR A N 1
ATOM 516 C CA . THR A 1 76 ? 9.585 15.709 50.056 1.00 30.38 75 THR A CA 1
ATOM 517 C C . THR A 1 76 ? 8.853 16.676 50.968 1.00 32.61 75 THR A C 1
ATOM 518 O O . THR A 1 76 ? 8.514 17.803 50.587 1.00 31.42 75 THR A O 1
ATOM 522 N N . ASP A 1 77 ? 8.664 16.229 52.197 1.00 28.31 76 ASP A N 1
ATOM 523 C CA . ASP A 1 77 ? 8.116 17.018 53.300 1.00 27.78 76 ASP A CA 1
ATOM 524 C C . ASP A 1 77 ? 8.985 18.253 53.501 1.00 32.94 76 ASP A C 1
ATOM 525 O O . ASP A 1 77 ? 10.231 18.181 53.338 1.00 32.19 76 ASP A O 1
ATOM 530 N N . LEU A 1 78 ? 8.367 19.372 53.896 1.00 29.79 77 LEU A N 1
ATOM 531 C CA . LEU A 1 78 ? 9.134 20.604 54.096 1.00 31.29 77 LEU A CA 1
ATOM 532 C C . LEU A 1 78 ? 10.238 20.480 55.155 1.00 32.77 77 LEU A C 1
ATOM 533 O O . LEU A 1 78 ? 11.139 21.324 55.190 1.00 31.76 77 LEU A O 1
ATOM 538 N N . ASP A 1 79 ? 10.172 19.457 56.030 1.00 28.62 78 ASP A N 1
ATOM 539 C CA . ASP A 1 79 ? 11.213 19.265 57.053 1.00 28.29 78 ASP A CA 1
ATOM 540 C C . ASP A 1 79 ? 12.618 19.101 56.502 1.00 31.90 78 ASP A C 1
ATOM 541 O O . ASP A 1 79 ? 13.565 19.544 57.148 1.00 32.38 78 ASP A O 1
ATOM 546 N N . VAL A 1 80 ? 12.751 18.512 55.299 1.00 27.48 79 VAL A N 1
ATOM 547 C CA . VAL A 1 80 ? 14.041 18.293 54.622 1.00 27.45 79 VAL A CA 1
ATOM 548 C C . VAL A 1 80 ? 14.695 19.656 54.347 1.00 31.58 79 VAL A C 1
ATOM 549 O O . VAL A 1 80 ? 15.918 19.767 54.410 1.00 30.92 79 VAL A O 1
ATOM 553 N N . GLY A 1 81 ? 13.866 20.673 54.107 1.00 30.27 80 GLY A N 1
ATOM 554 C CA . GLY A 1 81 ? 14.305 22.051 53.907 1.00 30.75 80 GLY A CA 1
ATOM 555 C C . GLY A 1 81 ? 14.902 22.622 55.169 1.00 33.66 80 GLY A C 1
ATOM 556 O O . GLY A 1 81 ? 15.951 23.258 55.119 1.00 33.91 80 GLY A O 1
ATOM 557 N N . HIS A 1 82 ? 14.279 22.343 56.322 1.00 30.99 81 HIS A N 1
ATOM 558 C CA . HIS A 1 82 ? 14.845 22.754 57.617 1.00 30.56 81 HIS A CA 1
ATOM 559 C C . HIS A 1 82 ? 16.184 22.075 57.833 1.00 31.33 81 HIS A C 1
ATOM 560 O O . HIS A 1 82 ? 17.115 22.722 58.290 1.00 31.29 81 HIS A O 1
ATOM 567 N N . TYR A 1 83 ? 16.289 20.774 57.491 1.00 27.25 82 TYR A N 1
ATOM 568 C CA . TYR A 1 83 ? 17.542 20.010 57.657 1.00 26.58 82 TYR A CA 1
ATOM 569 C C . TYR A 1 83 ? 18.620 20.611 56.795 1.00 31.33 82 TYR A C 1
ATOM 570 O O . TYR A 1 83 ? 19.693 20.907 57.303 1.00 32.73 82 TYR A O 1
ATOM 579 N N . GLU A 1 84 ? 18.336 20.841 55.488 1.00 28.39 83 GLU A N 1
ATOM 580 C CA . GLU A 1 84 ? 19.344 21.410 54.579 1.00 27.14 83 GLU A CA 1
ATOM 581 C C . GLU A 1 84 ? 19.791 22.772 55.061 1.00 29.28 83 GLU A C 1
ATOM 582 O O . GLU A 1 84 ? 20.982 23.075 54.990 1.00 29.97 83 GLU A O 1
ATOM 588 N N . ARG A 1 85 ? 18.847 23.599 55.550 1.00 25.47 84 ARG A N 1
ATOM 589 C CA . ARG A 1 85 ? 19.185 24.953 56.005 1.00 26.22 84 ARG A CA 1
ATOM 590 C C . ARG A 1 85 ? 20.063 24.937 57.265 1.00 31.16 84 ARG A C 1
ATOM 591 O O . ARG A 1 85 ? 20.962 25.758 57.371 1.00 30.57 84 ARG A O 1
ATOM 599 N N . PHE A 1 86 ? 19.808 24.020 58.211 1.00 28.75 85 PHE A N 1
ATOM 600 C CA . PHE A 1 86 ? 20.605 23.970 59.439 1.00 29.11 85 PHE A CA 1
ATOM 601 C C . PHE A 1 86 ? 21.922 23.214 59.239 1.00 32.28 85 PHE A C 1
ATOM 602 O O . PHE A 1 86 ? 22.894 23.549 59.893 1.00 32.40 85 PHE A O 1
ATOM 610 N N . LEU A 1 87 ? 21.976 22.250 58.320 1.00 27.32 86 LEU A N 1
ATOM 611 C CA . LEU A 1 87 ? 23.226 21.519 58.051 1.00 27.60 86 LEU A CA 1
ATOM 612 C C . LEU A 1 87 ? 24.108 22.161 56.984 1.00 33.28 86 LEU A C 1
ATOM 613 O O . LEU A 1 87 ? 25.299 21.828 56.925 1.00 32.85 86 LEU A O 1
ATOM 618 N N . ASP A 1 88 ? 23.524 22.988 56.079 1.00 30.02 87 ASP A N 1
ATOM 619 C CA . ASP A 1 88 ? 24.204 23.539 54.874 1.00 30.73 87 ASP A CA 1
ATOM 620 C C . ASP A 1 88 ? 24.725 22.335 54.047 1.00 36.30 87 ASP A C 1
ATOM 621 O O . ASP A 1 88 ? 25.923 22.201 53.781 1.00 35.73 87 ASP A O 1
ATOM 626 N N . ARG A 1 89 ? 23.813 21.428 53.710 1.00 33.39 88 ARG A N 1
ATOM 627 C CA . ARG A 1 89 ? 24.155 20.209 52.985 1.00 34.76 88 ARG A CA 1
ATOM 628 C C . ARG A 1 89 ? 23.009 19.802 52.078 1.00 37.23 88 ARG A C 1
ATOM 629 O O . ARG A 1 89 ? 21.861 20.039 52.425 1.00 37.07 88 ARG A O 1
ATOM 637 N N . ASN A 1 90 ? 23.312 19.155 50.949 1.00 33.83 89 ASN A N 1
ATOM 638 C CA . ASN A 1 90 ? 22.289 18.610 50.058 1.00 33.60 89 ASN A CA 1
ATOM 639 C C . ASN A 1 90 ? 21.898 17.246 50.558 1.00 36.95 89 ASN A C 1
ATOM 640 O O . ASN A 1 90 ? 22.765 16.405 50.771 1.00 38.00 89 ASN A O 1
ATOM 645 N N . LEU A 1 91 ? 20.606 17.021 50.761 1.00 30.67 90 LEU A N 1
ATOM 646 C CA . LEU A 1 91 ? 20.167 15.722 51.240 1.00 30.01 90 LEU A CA 1
ATOM 647 C C . LEU A 1 91 ? 19.577 14.887 50.101 1.00 34.27 90 LEU A C 1
ATOM 648 O O . LEU A 1 91 ? 19.034 15.456 49.145 1.00 32.02 90 LEU A O 1
ATOM 653 N N . PRO A 1 92 ? 19.714 13.536 50.172 1.00 33.53 91 PRO A N 1
ATOM 654 C CA . PRO A 1 92 ? 19.136 12.678 49.117 1.00 33.22 91 PRO A CA 1
ATOM 655 C C . PRO A 1 92 ? 17.628 12.545 49.288 1.00 35.46 91 PRO A C 1
ATOM 656 O O . PRO A 1 92 ? 17.114 12.818 50.371 1.00 33.93 91 PRO A O 1
ATOM 660 N N . GLY A 1 93 ? 16.940 12.072 48.250 1.00 33.25 92 GLY A N 1
ATOM 661 C CA . GLY A 1 93 ? 15.499 11.831 48.296 1.00 33.61 92 GLY A CA 1
ATOM 662 C C . GLY A 1 93 ? 15.097 10.825 49.363 1.00 37.87 92 GLY A C 1
ATOM 663 O O . GLY A 1 93 ? 14.001 10.914 49.920 1.00 36.37 92 GLY A O 1
ATOM 664 N N . SER A 1 94 ? 16.036 9.926 49.725 1.00 36.12 93 SER A N 1
ATOM 665 C CA . SER A 1 94 ? 15.916 8.916 50.792 1.00 37.13 93 SER A CA 1
ATOM 666 C C . SER A 1 94 ? 15.733 9.562 52.190 1.00 40.06 93 SER A C 1
ATOM 667 O O . SER A 1 94 ? 15.355 8.868 53.131 1.00 41.45 93 SER A O 1
ATOM 670 N N . ALA A 1 95 ? 16.048 10.862 52.338 1.00 33.34 94 ALA A N 1
ATOM 671 C CA . ALA A 1 95 ? 15.899 11.611 53.592 1.00 33.16 94 ALA A CA 1
ATOM 672 C C . ALA A 1 95 ? 14.414 11.827 53.990 1.00 35.81 94 ALA A C 1
ATOM 673 O O . ALA A 1 95 ? 14.138 12.422 55.036 1.00 35.67 94 ALA A O 1
ATOM 675 N N . ASN A 1 96 ? 13.460 11.378 53.162 1.00 31.20 95 ASN A N 1
ATOM 676 C CA . ASN A 1 96 ? 12.052 11.455 53.536 1.00 29.93 95 ASN A CA 1
ATOM 677 C C . ASN A 1 96 ? 11.403 10.130 53.199 1.00 32.78 95 ASN A C 1
ATOM 678 O O . ASN A 1 96 ? 11.385 9.698 52.038 1.00 32.43 95 ASN A O 1
ATOM 683 N N . VAL A 1 97 ? 10.966 9.441 54.251 1.00 28.35 96 VAL A N 1
ATOM 684 C CA . VAL A 1 97 ? 10.310 8.136 54.159 1.00 28.43 96 VAL A CA 1
ATOM 685 C C . VAL A 1 97 ? 8.873 8.329 54.611 1.00 31.15 96 VAL A C 1
ATOM 686 O O . VAL A 1 97 ? 8.655 8.925 55.662 1.00 30.64 96 VAL A O 1
ATOM 690 N N . THR A 1 98 ? 7.904 7.812 53.871 1.00 26.15 97 THR A N 1
ATOM 691 C CA . THR A 1 98 ? 6.512 7.924 54.312 1.00 26.42 97 THR A CA 1
ATOM 692 C C . THR A 1 98 ? 5.962 6.532 54.490 1.00 30.06 97 THR A C 1
ATOM 693 O O . THR A 1 98 ? 6.454 5.604 53.833 1.00 29.85 97 THR A O 1
ATOM 697 N N . THR A 1 99 ? 4.872 6.391 55.256 1.00 26.64 98 THR A N 1
ATOM 698 C CA . THR A 1 99 ? 4.192 5.094 55.365 1.00 26.75 98 THR A CA 1
ATOM 699 C C . THR A 1 99 ? 3.742 4.638 53.963 1.00 30.25 98 THR A C 1
ATOM 700 O O . THR A 1 99 ? 3.900 3.468 53.628 1.00 29.23 98 THR A O 1
ATOM 704 N N . GLY A 1 100 ? 3.229 5.584 53.165 1.00 27.56 99 GLY A N 1
ATOM 705 C CA . GLY A 1 100 ? 2.792 5.349 51.792 1.00 27.15 99 GLY A CA 1
ATOM 706 C C . GLY A 1 100 ? 3.864 4.714 50.934 1.00 30.86 99 GLY A C 1
ATOM 707 O O . GLY A 1 100 ? 3.598 3.729 50.253 1.00 30.79 99 GLY A O 1
ATOM 708 N N . GLN A 1 101 ? 5.097 5.226 51.007 1.00 28.07 100 GLN A N 1
ATOM 709 C CA . GLN A 1 101 ? 6.242 4.656 50.285 1.00 27.12 100 GLN A CA 1
ATOM 710 C C . GLN A 1 101 ? 6.533 3.243 50.715 1.00 29.50 100 GLN A C 1
ATOM 711 O O . GLN A 1 101 ? 6.720 2.369 49.873 1.00 28.69 100 GLN A O 1
ATOM 717 N N . VAL A 1 102 ? 6.613 3.024 52.030 1.00 25.81 101 VAL A N 1
ATOM 718 C CA . VAL A 1 102 ? 6.972 1.726 52.605 1.00 25.44 101 VAL A CA 1
ATOM 719 C C . VAL A 1 102 ? 5.936 0.679 52.215 1.00 29.71 101 VAL A C 1
ATOM 720 O O . VAL A 1 102 ? 6.311 -0.367 51.678 1.00 29.12 101 VAL A O 1
ATOM 724 N N . TYR A 1 103 ? 4.645 0.968 52.442 1.00 26.92 102 TYR A N 1
ATOM 725 C CA . TYR A 1 103 ? 3.593 -0.003 52.160 1.00 27.13 102 TYR A CA 1
ATOM 726 C C . TYR A 1 103 ? 3.481 -0.273 50.675 1.00 33.08 102 TYR A C 1
ATOM 727 O O . TYR A 1 103 ? 3.425 -1.439 50.316 1.00 33.46 102 TYR A O 1
ATOM 736 N N . SER A 1 104 ? 3.527 0.761 49.796 1.00 30.66 103 SER A N 1
ATOM 737 C CA . SER A 1 104 ? 3.410 0.462 48.365 1.00 31.84 103 SER A CA 1
ATOM 738 C C . SER A 1 104 ? 4.637 -0.285 47.850 1.00 35.18 103 SER A C 1
ATOM 739 O O . SER A 1 104 ? 4.463 -1.174 47.022 1.00 35.80 103 SER A O 1
ATOM 742 N N . THR A 1 105 ? 5.851 -0.026 48.391 1.00 30.15 104 THR A N 1
ATOM 743 C CA . THR A 1 105 ? 7.019 -0.803 47.985 1.00 30.40 104 THR A CA 1
ATOM 744 C C . THR A 1 105 ? 6.827 -2.290 48.371 1.00 34.79 104 THR A C 1
ATOM 745 O O . THR A 1 105 ? 7.034 -3.177 47.547 1.00 34.21 104 THR A O 1
ATOM 749 N N . VAL A 1 106 ? 6.442 -2.547 49.626 1.00 29.08 105 VAL A N 1
ATOM 750 C CA . VAL A 1 106 ? 6.284 -3.921 50.115 1.00 27.77 105 VAL A CA 1
ATOM 751 C C . VAL A 1 106 ? 5.119 -4.636 49.387 1.00 31.34 105 VAL A C 1
ATOM 752 O O . VAL A 1 106 ? 5.270 -5.791 48.983 1.00 30.57 105 VAL A O 1
ATOM 756 N N . ILE A 1 107 ? 3.982 -3.954 49.216 1.00 28.86 106 ILE A N 1
ATOM 757 C CA . ILE A 1 107 ? 2.840 -4.561 48.532 1.00 30.28 106 ILE A CA 1
ATOM 758 C C . ILE A 1 107 ? 3.186 -4.855 47.062 1.00 32.91 106 ILE A C 1
ATOM 759 O O . ILE A 1 107 ? 2.801 -5.911 46.564 1.00 32.22 106 ILE A O 1
ATOM 764 N N . ALA A 1 108 ? 3.901 -3.934 46.372 1.00 32.93 107 ALA A N 1
ATOM 765 C CA . ALA A 1 108 ? 4.317 -4.127 44.971 1.00 34.04 107 ALA A CA 1
ATOM 766 C C . ALA A 1 108 ? 5.246 -5.329 44.858 1.00 37.50 107 ALA A C 1
ATOM 767 O O . ALA A 1 108 ? 5.053 -6.128 43.954 1.00 37.39 107 ALA A O 1
ATOM 769 N N . LYS A 1 109 ? 6.196 -5.505 45.815 1.00 34.30 108 LYS A N 1
ATOM 770 C CA . LYS A 1 109 ? 7.086 -6.679 45.840 1.00 33.82 108 LYS A CA 1
ATOM 771 C C . LYS A 1 109 ? 6.272 -7.961 46.086 1.00 36.65 108 LYS A C 1
ATOM 772 O O . LYS A 1 109 ? 6.544 -8.989 45.481 1.00 37.43 108 LYS A O 1
ATOM 778 N N . GLU A 1 110 ? 5.289 -7.900 46.986 1.00 32.64 109 GLU A N 1
ATOM 779 C CA . GLU A 1 110 ? 4.420 -9.051 47.275 1.00 32.98 109 GLU A CA 1
ATOM 780 C C . GLU A 1 110 ? 3.669 -9.507 45.995 1.00 37.81 109 GLU A C 1
ATOM 781 O O . GLU A 1 110 ? 3.732 -10.682 45.650 1.00 37.31 109 GLU A O 1
ATOM 787 N N . ARG A 1 111 ? 3.012 -8.570 45.290 1.00 36.46 110 ARG A N 1
ATOM 788 C CA . ARG A 1 111 ? 2.249 -8.821 44.056 1.00 37.44 110 ARG A CA 1
ATOM 789 C C . ARG A 1 111 ? 3.136 -9.465 42.944 1.00 41.92 110 ARG A C 1
ATOM 790 O O . ARG A 1 111 ? 2.639 -10.299 42.198 1.00 41.99 110 ARG A O 1
ATOM 798 N N . ARG A 1 112 ? 4.443 -9.113 42.880 1.00 38.21 111 ARG A N 1
ATOM 799 C CA . ARG A 1 112 ? 5.412 -9.677 41.929 1.00 39.11 111 ARG A CA 1
ATOM 800 C C . ARG A 1 112 ? 5.964 -11.059 42.360 1.00 43.49 111 ARG A C 1
ATOM 801 O O . ARG A 1 112 ? 6.695 -11.685 41.585 1.00 42.72 111 ARG A O 1
ATOM 809 N N . GLY A 1 113 ? 5.640 -11.505 43.578 1.00 38.88 112 GLY A N 1
ATOM 810 C CA . GLY A 1 113 ? 6.107 -12.794 44.094 1.00 39.12 112 GLY A CA 1
ATOM 811 C C . GLY A 1 113 ? 7.512 -12.762 44.674 1.00 42.10 112 GLY A C 1
ATOM 812 O O . GLY A 1 113 ? 8.123 -13.809 44.883 1.00 41.92 112 GLY A O 1
ATOM 813 N N . GLU A 1 114 ? 8.015 -11.568 45.002 1.00 38.24 113 GLU A N 1
ATOM 814 C CA . GLU A 1 114 ? 9.379 -11.380 45.536 1.00 37.79 113 GLU A CA 1
ATOM 815 C C . GLU A 1 114 ? 9.548 -11.877 46.971 1.00 40.31 113 GLU A C 1
ATOM 816 O O . GLU A 1 114 ? 10.684 -12.048 47.407 1.00 39.11 113 GLU A O 1
ATOM 822 N N . TYR A 1 115 ? 8.447 -12.178 47.684 1.00 34.50 114 TYR A N 1
ATOM 823 C CA . TYR A 1 115 ? 8.594 -12.727 49.028 1.00 33.70 114 TYR A CA 1
ATOM 824 C C . TYR A 1 115 ? 8.487 -14.250 49.027 1.00 35.59 114 TYR A C 1
ATOM 825 O O . TYR A 1 115 ? 8.437 -14.870 50.081 1.00 33.63 114 TYR A O 1
ATOM 834 N N . LEU A 1 116 ? 8.491 -14.843 47.819 1.00 34.39 115 LEU A N 1
ATOM 835 C CA . LEU A 1 116 ? 8.625 -16.268 47.532 1.00 35.97 115 LEU A CA 1
ATOM 836 C C . LEU A 1 116 ? 7.684 -17.176 48.339 1.00 39.12 115 LEU A C 1
ATOM 837 O O . LEU A 1 116 ? 8.137 -18.165 48.920 1.00 39.26 115 LEU A O 1
ATOM 842 N N . GLY A 1 117 ? 6.388 -16.873 48.335 1.00 33.95 116 GLY A N 1
ATOM 843 C CA . GLY A 1 117 ? 5.430 -17.718 49.042 1.00 34.01 116 GLY A CA 1
ATOM 844 C C . GLY A 1 117 ? 5.178 -17.361 50.497 1.00 36.70 116 GLY A C 1
ATOM 845 O O . GLY A 1 117 ? 4.342 -17.984 51.146 1.00 35.57 116 GLY A O 1
ATOM 846 N N . ASP A 1 118 ? 5.876 -16.358 51.026 1.00 34.70 117 ASP A N 1
ATOM 847 C CA . ASP A 1 118 ? 5.707 -15.968 52.432 1.00 34.64 117 ASP A CA 1
ATOM 848 C C . ASP A 1 118 ? 4.438 -15.209 52.694 1.00 35.31 117 ASP A C 1
ATOM 849 O O . ASP A 1 118 ? 3.930 -14.505 51.814 1.00 34.85 117 ASP A O 1
ATOM 854 N N . THR A 1 119 ? 3.985 -15.278 53.934 1.00 31.20 118 THR A N 1
ATOM 855 C CA . THR A 1 119 ? 2.949 -14.389 54.459 1.00 31.31 118 THR A CA 1
ATOM 856 C C . THR A 1 119 ? 3.683 -13.080 54.670 1.00 32.70 118 THR A C 1
ATOM 857 O O . THR A 1 119 ? 4.718 -13.075 55.341 1.00 31.26 118 THR A O 1
ATOM 861 N N . VAL A 1 120 ? 3.226 -12.003 54.037 1.00 28.31 119 VAL A N 1
ATOM 862 C CA . VAL A 1 120 ? 3.904 -10.711 54.151 1.00 26.85 119 VAL A CA 1
ATOM 863 C C . VAL A 1 120 ? 3.297 -10.001 55.340 1.00 32.03 119 VAL A C 1
ATOM 864 O O . VAL A 1 120 ? 2.078 -9.830 55.413 1.00 31.28 119 VAL A O 1
ATOM 868 N N . GLN A 1 121 ? 4.152 -9.663 56.314 1.00 28.41 120 GLN A N 1
ATOM 869 C CA . GLN A 1 121 ? 3.726 -9.146 57.618 1.00 26.85 120 GLN A CA 1
ATOM 870 C C . GLN A 1 121 ? 4.297 -7.811 57.988 1.00 28.81 120 GLN A C 1
ATOM 871 O O . GLN A 1 121 ? 5.390 -7.470 57.548 1.00 28.02 120 GLN A O 1
ATOM 877 N N . VAL A 1 122 ? 3.639 -7.106 58.938 1.00 25.64 121 VAL A N 1
ATOM 878 C CA . VAL A 1 122 ? 4.195 -5.828 59.457 1.00 24.63 121 VAL A CA 1
ATOM 879 C C . VAL A 1 122 ? 5.599 -6.115 60.019 1.00 27.84 121 VAL A C 1
ATOM 880 O O . VAL A 1 122 ? 6.548 -5.416 59.683 1.00 26.56 121 VAL A O 1
ATOM 884 N N . ILE A 1 123 ? 5.730 -7.172 60.832 1.00 24.69 122 ILE A N 1
ATOM 885 C CA . ILE A 1 123 ? 7.012 -7.635 61.351 1.00 25.80 122 ILE A CA 1
ATOM 886 C C . ILE A 1 123 ? 7.217 -9.046 60.793 1.00 30.19 122 ILE A C 1
ATOM 887 O O . ILE A 1 123 ? 6.374 -9.926 61.040 1.00 29.90 122 ILE A O 1
ATOM 892 N N . PRO A 1 124 ? 8.272 -9.279 59.990 1.00 27.72 123 PRO A N 1
ATOM 893 C CA . PRO A 1 124 ? 9.388 -8.370 59.708 1.00 28.02 123 PRO A CA 1
ATOM 894 C C . PRO A 1 124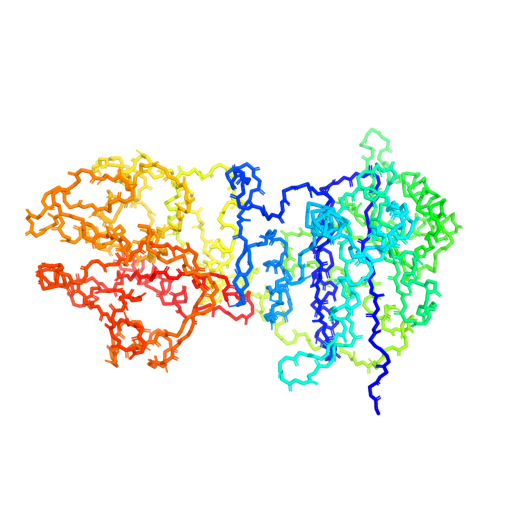 ? 9.328 -7.550 58.411 1.00 31.22 123 PRO A C 1
ATOM 895 O O . PRO A 1 124 ? 10.223 -6.736 58.240 1.00 30.41 123 PRO A O 1
ATOM 899 N N . HIS A 1 125 ? 8.365 -7.759 57.491 1.00 27.98 124 HIS A N 1
ATOM 900 C CA . HIS A 1 125 ? 8.466 -7.173 56.135 1.00 27.44 124 HIS A CA 1
ATOM 901 C C . HIS A 1 125 ? 8.337 -5.652 56.075 1.00 30.87 124 HIS A C 1
ATOM 902 O O . HIS A 1 125 ? 9.119 -5.011 55.363 1.00 28.95 124 HIS A O 1
ATOM 909 N N . ILE A 1 126 ? 7.397 -5.069 56.797 1.00 28.06 125 ILE A N 1
ATOM 910 C CA . ILE A 1 126 ? 7.281 -3.612 56.798 1.00 26.96 125 ILE A CA 1
ATOM 911 C C . ILE A 1 126 ? 8.441 -2.990 57.583 1.00 29.53 125 ILE A C 1
ATOM 912 O O . ILE A 1 126 ? 9.013 -1.982 57.142 1.00 27.52 125 ILE A O 1
ATOM 917 N N . THR A 1 127 ? 8.738 -3.544 58.771 1.00 26.66 126 THR A N 1
ATOM 918 C CA . THR A 1 127 ? 9.811 -3.006 59.614 1.00 27.57 126 THR A CA 1
ATOM 919 C C . THR A 1 127 ? 11.189 -3.207 58.925 1.00 30.89 126 THR A C 1
ATOM 920 O O . THR A 1 127 ? 12.015 -2.319 59.048 1.00 30.55 126 THR A O 1
ATOM 924 N N . ASP A 1 128 ? 11.407 -4.301 58.145 1.00 28.04 127 ASP A N 1
ATOM 925 C CA . ASP A 1 128 ? 12.650 -4.470 57.351 1.00 28.11 127 ASP A CA 1
ATOM 926 C C . ASP A 1 128 ? 12.784 -3.369 56.317 1.00 32.29 127 ASP A C 1
ATOM 927 O O . ASP A 1 128 ? 13.887 -2.891 56.085 1.00 31.18 127 ASP A O 1
ATOM 932 N N . GLU A 1 129 ? 11.658 -2.970 55.684 1.00 28.98 128 GLU A N 1
ATOM 933 C CA . GLU A 1 129 ? 11.705 -1.915 54.666 1.00 29.03 128 GLU A CA 1
ATOM 934 C C . GLU A 1 129 ? 12.080 -0.581 55.298 1.00 34.20 128 GLU A C 1
ATOM 935 O O . GLU A 1 129 ? 12.925 0.128 54.747 1.00 34.49 128 GLU A O 1
ATOM 941 N N . ILE A 1 130 ? 11.460 -0.238 56.449 1.00 29.92 129 ILE A N 1
ATOM 942 C CA . ILE A 1 130 ? 11.768 1.016 57.150 1.00 27.58 129 ILE A CA 1
ATOM 943 C C . ILE A 1 130 ? 13.245 0.988 57.574 1.00 29.25 129 ILE A C 1
ATOM 944 O O . ILE A 1 130 ? 13.962 1.940 57.308 1.00 28.07 129 ILE A O 1
ATOM 949 N N . LYS A 1 131 ? 13.685 -0.095 58.247 1.00 28.29 130 LYS A N 1
ATOM 950 C CA . LYS A 1 131 ? 15.069 -0.285 58.690 1.00 28.94 130 LYS A CA 1
ATOM 951 C C . LYS A 1 131 ? 16.053 -0.125 57.516 1.00 31.64 130 LYS A C 1
ATOM 952 O O . LYS A 1 131 ? 17.086 0.512 57.678 1.00 29.94 130 LYS A O 1
ATOM 958 N N . ARG A 1 132 ? 15.735 -0.708 56.349 1.00 29.78 131 ARG A N 1
ATOM 959 C CA . ARG A 1 132 ? 16.536 -0.578 55.135 1.00 31.17 131 ARG A CA 1
ATOM 960 C C . ARG A 1 132 ? 16.721 0.904 54.756 1.00 32.70 131 ARG A C 1
ATOM 961 O O . ARG A 1 132 ? 17.841 1.316 54.462 1.00 31.85 131 ARG A O 1
ATOM 969 N N . ARG A 1 133 ? 15.634 1.681 54.784 1.00 26.92 132 ARG A N 1
ATOM 970 C CA . ARG A 1 133 ? 15.616 3.115 54.458 1.00 27.02 132 ARG A CA 1
ATOM 971 C C . ARG A 1 133 ? 16.372 3.932 55.515 1.00 31.67 132 ARG A C 1
ATOM 972 O O . ARG A 1 133 ? 16.991 4.937 55.168 1.00 33.17 132 ARG A O 1
ATOM 980 N N . ILE A 1 134 ? 16.371 3.496 56.798 1.00 27.78 133 ILE A N 1
ATOM 981 C CA . ILE A 1 134 ? 17.151 4.214 57.837 1.00 27.75 133 ILE A CA 1
ATOM 982 C C . ILE A 1 134 ? 18.653 3.935 57.622 1.00 34.30 133 ILE A C 1
ATOM 983 O O . ILE A 1 134 ? 19.487 4.851 57.705 1.00 33.61 133 ILE A O 1
ATOM 988 N N . LEU A 1 135 ? 18.991 2.648 57.416 1.00 32.16 134 LEU A N 1
ATOM 989 C CA . LEU A 1 135 ? 20.385 2.221 57.284 1.00 33.15 134 LEU A CA 1
ATOM 990 C C . LEU A 1 135 ? 21.017 2.722 55.978 1.00 37.74 134 LEU A C 1
ATOM 991 O O . LEU A 1 135 ? 22.219 2.952 55.970 1.00 35.93 134 LEU A O 1
ATOM 996 N N . ALA A 1 136 ? 20.205 2.952 54.913 1.00 35.22 135 ALA A N 1
ATOM 997 C CA . ALA A 1 136 ? 20.649 3.498 53.616 1.00 35.18 135 ALA A CA 1
ATOM 998 C C . ALA A 1 136 ? 21.304 4.896 53.785 1.00 38.78 135 ALA A C 1
ATOM 999 O O . ALA A 1 136 ? 22.180 5.267 53.008 1.00 39.50 135 ALA A O 1
ATOM 1001 N N . MET A 1 137 ? 20.862 5.662 54.789 1.00 34.10 136 MET A N 1
ATOM 1002 C CA . MET A 1 137 ? 21.391 6.993 55.117 1.00 32.91 136 MET A CA 1
ATOM 1003 C C . MET A 1 137 ? 22.869 6.935 55.571 1.00 36.48 136 MET A C 1
ATOM 1004 O O . MET A 1 137 ? 23.551 7.950 55.499 1.00 38.16 136 MET A O 1
ATOM 1009 N N . ALA A 1 138 ? 23.332 5.780 56.082 1.00 38.50 137 ALA A N 1
ATOM 1010 C CA . ALA A 1 138 ? 24.707 5.544 56.546 1.00 40.33 137 ALA A CA 1
ATOM 1011 C C . ALA A 1 138 ? 25.645 5.081 55.412 1.00 46.96 137 ALA A C 1
ATOM 1012 O O . ALA A 1 138 ? 26.817 4.834 55.668 1.00 47.58 137 ALA A O 1
ATOM 1014 N N . GLN A 1 139 ? 25.152 4.990 54.165 1.00 46.54 138 GLN A N 1
ATOM 1015 C CA . GLN A 1 139 ? 25.972 4.586 53.015 1.00 49.21 138 GLN A CA 1
ATOM 1016 C C . GLN A 1 139 ? 26.867 5.753 52.558 1.00 55.92 138 GLN A C 1
ATOM 1017 O O . GLN A 1 139 ? 26.474 6.915 52.739 1.00 53.45 138 GLN A O 1
ATOM 1023 N N . PRO A 1 140 ? 28.060 5.483 51.958 1.00 56.64 139 PRO A N 1
ATOM 1024 C CA . PRO A 1 140 ? 28.897 6.598 51.468 1.00 58.78 139 PRO A CA 1
ATOM 1025 C C . PRO A 1 140 ? 28.176 7.404 50.387 1.00 66.70 139 PRO A C 1
ATOM 1026 O O . PRO A 1 140 ? 27.522 6.810 49.523 1.00 68.31 139 PRO A O 1
ATOM 1030 N N . ASP A 1 141 ? 28.257 8.748 50.457 1.00 63.66 140 ASP A N 1
ATOM 1031 C CA . ASP A 1 141 ? 27.639 9.652 49.482 1.00 64.69 140 ASP A CA 1
ATOM 1032 C C . ASP A 1 141 ? 28.404 9.612 48.140 1.00 73.06 140 ASP A C 1
ATOM 1033 O O . ASP A 1 141 ? 29.366 8.843 47.999 1.00 73.71 140 ASP A O 1
ATOM 1038 N N . ALA A 1 142 ? 27.984 10.458 47.169 1.00 72.67 141 ALA A N 1
ATOM 1039 C CA . ALA A 1 142 ? 28.581 10.575 45.831 1.00 76.07 141 ALA A CA 1
ATOM 1040 C C . ALA A 1 142 ? 30.070 10.934 45.890 1.00 81.98 141 ALA A C 1
ATOM 1041 O O . ALA A 1 142 ? 30.852 10.393 45.104 1.00 84.51 141 ALA A O 1
ATOM 1043 N N . ASP A 1 143 ? 30.473 11.800 46.847 1.00 77.10 142 ASP A N 1
ATOM 1044 C CA . ASP A 1 143 ? 31.877 12.209 47.024 1.00 78.17 142 ASP A CA 1
ATOM 1045 C C . ASP A 1 143 ? 32.727 11.092 47.699 1.00 78.45 142 ASP A C 1
ATOM 1046 O O . ASP A 1 143 ? 33.950 11.220 47.769 1.00 79.48 142 ASP A O 1
ATOM 1051 N N . GLY A 1 144 ? 32.064 10.032 48.186 1.00 70.83 143 GLY A N 1
ATOM 1052 C CA . GLY A 1 144 ? 32.677 8.873 48.840 1.00 68.60 143 GLY A CA 1
ATOM 1053 C C . GLY A 1 144 ? 32.660 8.883 50.360 1.00 66.42 143 GLY A C 1
ATOM 1054 O O . GLY A 1 144 ? 33.167 7.949 50.995 1.00 64.99 143 GLY A O 1
ATOM 1055 N N . ASN A 1 145 ? 32.054 9.927 50.957 1.00 58.75 144 ASN A N 1
ATOM 1056 C CA . ASN A 1 145 ? 32.015 10.133 52.401 1.00 55.56 144 ASN A CA 1
ATOM 1057 C C . ASN A 1 145 ? 30.826 9.477 53.085 1.00 54.81 144 ASN A C 1
ATOM 1058 O O . ASN A 1 145 ? 29.686 9.638 52.668 1.00 54.33 144 ASN A O 1
ATOM 1063 N N . ARG A 1 146 ? 31.116 8.771 54.174 1.00 47.97 145 ARG A N 1
ATOM 1064 C CA . ARG A 1 146 ? 30.150 8.096 55.033 1.00 45.43 145 ARG A CA 1
ATOM 1065 C C . ARG A 1 146 ? 29.831 9.052 56.208 1.00 43.56 145 ARG A C 1
ATOM 1066 O O . ARG A 1 146 ? 30.772 9.576 56.797 1.00 44.25 145 ARG A O 1
ATOM 1074 N N . PRO A 1 147 ? 28.559 9.348 56.554 1.00 36.73 146 PRO A N 1
ATOM 1075 C CA . PRO A 1 147 ? 28.315 10.265 57.687 1.00 35.40 146 PRO A CA 1
ATOM 1076 C C . PRO A 1 147 ? 28.790 9.724 59.041 1.00 39.39 146 PRO A C 1
ATOM 1077 O O . PRO A 1 147 ? 28.869 8.508 59.251 1.00 39.83 146 PRO A O 1
ATOM 1081 N N . ASP A 1 148 ? 29.100 10.649 59.966 1.00 34.58 147 ASP A N 1
ATOM 1082 C CA . ASP A 1 148 ? 29.435 10.320 61.345 1.00 33.38 147 ASP A CA 1
ATOM 1083 C C . ASP A 1 148 ? 28.157 9.987 62.109 1.00 35.86 147 ASP A C 1
ATOM 1084 O O . ASP A 1 148 ? 28.124 9.054 62.917 1.00 32.34 147 ASP A O 1
ATOM 1089 N N . VAL A 1 149 ? 27.084 10.787 61.837 1.00 32.95 148 VAL A N 1
ATOM 1090 C CA . VAL A 1 149 ? 25.787 10.704 62.488 1.00 30.75 148 VAL A CA 1
ATOM 1091 C C . VAL A 1 149 ? 24.677 10.844 61.481 1.00 33.16 148 VAL A C 1
ATOM 1092 O O . VAL A 1 149 ? 24.713 11.749 60.647 1.00 33.91 148 VAL A O 1
ATOM 1096 N N . VAL A 1 150 ? 23.651 10.013 61.627 1.00 29.99 149 VAL A N 1
ATOM 1097 C CA . VAL A 1 150 ? 22.377 10.097 60.921 1.00 29.13 149 VAL A CA 1
ATOM 1098 C C . VAL A 1 150 ? 21.322 10.449 61.958 1.00 32.11 149 VAL A C 1
ATOM 1099 O O . VAL A 1 150 ? 21.049 9.617 62.832 1.00 31.68 149 VAL A O 1
ATOM 1103 N N . ILE A 1 151 ? 20.709 11.639 61.860 1.00 27.34 150 ILE A N 1
ATOM 1104 C CA . ILE A 1 151 ? 19.615 12.008 62.763 1.00 25.86 150 ILE A CA 1
ATOM 1105 C C . ILE A 1 151 ? 18.311 11.672 62.053 1.00 29.96 150 ILE A C 1
ATOM 1106 O O . ILE A 1 151 ? 18.024 12.233 60.990 1.00 28.96 150 ILE A O 1
ATOM 1111 N N . THR A 1 152 ? 17.535 10.744 62.628 1.00 27.41 151 THR A N 1
ATOM 1112 C CA . THR A 1 152 ? 16.252 10.328 62.070 1.00 26.72 151 THR A CA 1
ATOM 1113 C C . THR A 1 152 ? 15.137 10.811 62.975 1.00 31.38 151 THR A C 1
ATOM 1114 O O . THR A 1 152 ? 15.014 10.367 64.119 1.00 30.46 151 THR A O 1
ATOM 1118 N N . GLU A 1 153 ? 14.301 11.689 62.437 1.00 27.87 152 GLU A N 1
ATOM 1119 C CA . GLU A 1 153 ? 13.150 12.237 63.131 1.00 26.57 152 GLU A CA 1
ATOM 1120 C C . GLU A 1 153 ? 11.936 11.324 62.879 1.00 30.22 152 GLU A C 1
ATOM 1121 O O . GLU A 1 153 ? 11.564 11.065 61.740 1.00 28.32 152 GLU A O 1
ATOM 1127 N N . ILE A 1 154 ? 11.350 10.802 63.951 1.00 27.52 153 ILE A N 1
ATOM 1128 C CA . ILE A 1 154 ? 10.179 9.942 63.834 1.00 26.36 153 ILE A CA 1
ATOM 1129 C C . ILE A 1 154 ? 8.917 10.809 64.003 1.00 31.11 153 ILE A C 1
ATOM 1130 O O . ILE A 1 154 ? 8.646 11.309 65.098 1.00 31.81 153 ILE A O 1
ATOM 1135 N N . GLY A 1 155 ? 8.183 10.985 62.912 1.00 26.43 154 GLY A N 1
ATOM 1136 C CA . GLY A 1 155 ? 6.926 11.735 62.898 1.00 26.85 154 GLY A CA 1
ATOM 1137 C C . GLY A 1 155 ? 5.855 10.969 63.666 1.00 31.06 154 GLY A C 1
ATOM 1138 O O . GLY A 1 155 ? 5.992 9.761 63.912 1.00 28.66 154 GLY A O 1
ATOM 1139 N N . GLY A 1 156 ? 4.811 11.676 64.077 1.00 29.58 155 GLY A N 1
ATOM 1140 C CA . GLY A 1 156 ? 3.748 11.119 64.898 1.00 28.58 155 GLY A CA 1
ATOM 1141 C C . GLY A 1 156 ? 4.167 11.181 66.359 1.00 33.70 155 GLY A C 1
ATOM 1142 O O . GLY A 1 156 ? 5.278 11.605 66.694 1.00 33.42 155 GLY A O 1
ATOM 1143 N N . THR A 1 157 ? 3.278 10.786 67.245 1.00 29.17 156 THR A N 1
ATOM 1144 C CA . THR A 1 157 ? 3.534 10.885 68.678 1.00 28.66 156 THR A CA 1
ATOM 1145 C C . THR A 1 157 ? 3.579 9.491 69.235 1.00 30.71 156 THR A C 1
ATOM 1146 O O . THR A 1 157 ? 2.751 8.681 68.851 1.00 27.96 156 THR A O 1
ATOM 1150 N N . VAL A 1 158 ? 4.502 9.224 70.174 1.00 28.20 157 VAL A N 1
ATOM 1151 C CA . VAL A 1 158 ? 4.594 7.940 70.867 1.00 28.74 157 VAL A CA 1
ATOM 1152 C C . VAL A 1 158 ? 3.259 7.666 71.607 1.00 33.31 157 VAL A C 1
ATOM 1153 O O . VAL A 1 158 ? 2.762 8.534 72.329 1.00 33.91 157 VAL A O 1
ATOM 1157 N N . GLY A 1 159 ? 2.704 6.471 71.408 1.00 31.88 158 GLY A N 1
ATOM 1158 C CA . GLY A 1 159 ? 1.434 6.064 72.009 1.00 33.20 158 GLY A CA 1
ATOM 1159 C C . GLY A 1 159 ? 0.340 6.008 70.956 1.00 38.14 158 GLY A C 1
ATOM 1160 O O . GLY A 1 159 ? -0.723 5.447 71.209 1.00 41.05 158 GLY A O 1
ATOM 1161 N N . ASP A 1 160 ? 0.593 6.610 69.764 1.00 31.49 159 ASP A N 1
ATOM 1162 C CA . ASP A 1 160 ? -0.322 6.592 68.619 1.00 30.06 159 ASP A CA 1
ATOM 1163 C C . ASP A 1 160 ? -0.035 5.386 67.723 1.00 35.34 159 ASP A C 1
ATOM 1164 O O . ASP A 1 160 ? 1.081 4.874 67.703 1.00 36.64 159 ASP A O 1
ATOM 1169 N N . ILE A 1 161 ? -1.043 4.935 66.997 1.00 31.58 160 ILE A N 1
ATOM 1170 C CA . ILE A 1 161 ? -0.983 3.765 66.106 1.00 31.47 160 ILE A CA 1
ATOM 1171 C C . ILE A 1 161 ? -0.063 4.011 64.902 1.00 32.76 160 ILE A C 1
ATOM 1172 O O . ILE A 1 161 ? 0.738 3.150 64.555 1.00 30.98 160 ILE A O 1
ATOM 1177 N N . GLU A 1 162 ? -0.184 5.186 64.276 1.00 27.71 161 GLU A N 1
ATOM 1178 C CA . GLU A 1 162 ? 0.500 5.477 63.023 1.00 26.71 161 GLU A CA 1
ATOM 1179 C C . GLU A 1 162 ? 2.017 5.370 63.065 1.00 32.01 161 GLU A C 1
ATOM 1180 O O . GLU A 1 162 ? 2.591 5.075 62.024 1.00 33.54 161 GLU A O 1
ATOM 1186 N N . SER A 1 163 ? 2.652 5.588 64.220 1.00 28.58 162 SER A N 1
ATOM 1187 C CA A SER A 1 163 ? 4.112 5.568 64.281 0.50 28.27 162 SER A CA 1
ATOM 1188 C CA B SER A 1 163 ? 4.105 5.600 64.352 0.50 29.00 162 SER A CA 1
ATOM 1189 C C . SER A 1 163 ? 4.669 4.266 64.829 1.00 31.24 162 SER A C 1
ATOM 1190 O O . SER A 1 163 ? 5.886 4.125 64.918 1.00 30.78 162 SER A O 1
ATOM 1195 N N . GLN A 1 164 ? 3.807 3.308 65.153 1.00 28.81 163 GLN A N 1
ATOM 1196 C CA . GLN A 1 164 ? 4.249 2.021 65.707 1.00 28.86 163 GLN A CA 1
ATOM 1197 C C . GLN A 1 164 ? 5.240 1.275 64.790 1.00 31.89 163 GLN A C 1
ATOM 1198 O O . GLN A 1 164 ? 6.280 0.909 65.322 1.00 30.24 163 GLN A O 1
ATOM 1204 N N . PRO A 1 165 ? 5.023 1.093 63.453 1.00 29.21 164 PRO A N 1
ATOM 1205 C CA . PRO A 1 165 ? 6.058 0.406 62.629 1.00 28.25 164 PRO A CA 1
ATOM 1206 C C . PRO A 1 165 ? 7.402 1.162 62.607 1.00 28.97 164 PRO A C 1
ATOM 1207 O O . PRO A 1 165 ? 8.450 0.531 62.650 1.00 27.10 164 PRO A O 1
ATOM 1211 N N . PHE A 1 166 ? 7.378 2.501 62.557 1.00 26.09 165 PHE A N 1
ATOM 1212 C CA . PHE A 1 166 ? 8.627 3.300 62.587 1.00 26.57 165 PHE A CA 1
ATOM 1213 C C . PHE A 1 166 ? 9.397 3.109 63.898 1.00 30.23 165 PHE A C 1
ATOM 1214 O O . PHE A 1 166 ? 10.630 2.971 63.890 1.00 29.48 165 PHE A O 1
ATOM 1222 N N . LEU A 1 167 ? 8.670 3.159 65.029 1.00 28.10 166 LEU A N 1
ATOM 1223 C CA . LEU A 1 167 ? 9.289 3.021 66.348 1.00 28.36 166 LEU A CA 1
ATOM 1224 C C . LEU A 1 167 ? 9.833 1.613 66.505 1.00 30.72 166 LEU A C 1
ATOM 1225 O O . LEU A 1 167 ? 10.939 1.462 67.015 1.00 30.94 166 LEU A O 1
ATOM 1230 N N . GLU A 1 168 ? 9.102 0.596 65.999 1.00 26.60 167 GLU A N 1
ATOM 1231 C CA . GLU A 1 168 ? 9.585 -0.786 66.023 1.00 27.09 167 GLU A CA 1
ATOM 1232 C C . GLU A 1 168 ? 10.882 -0.938 65.180 1.00 30.02 167 GLU A C 1
ATOM 1233 O O . GLU A 1 168 ? 11.817 -1.620 65.598 1.00 29.37 167 GLU A O 1
ATOM 1239 N N . ALA A 1 169 ? 10.940 -0.298 64.008 1.00 26.76 168 ALA A N 1
ATOM 1240 C CA . ALA A 1 169 ? 12.143 -0.352 63.175 1.00 26.26 168 ALA A CA 1
ATOM 1241 C C . ALA A 1 169 ? 13.327 0.294 63.890 1.00 29.02 168 ALA A C 1
ATOM 1242 O O . ALA A 1 169 ? 14.435 -0.218 63.799 1.00 28.40 168 ALA A O 1
ATOM 1244 N N . ALA A 1 170 ? 13.101 1.445 64.566 1.00 25.30 169 ALA A N 1
ATOM 1245 C CA . ALA A 1 170 ? 14.156 2.154 65.293 1.00 25.26 169 ALA A CA 1
ATOM 1246 C C . ALA A 1 170 ? 14.661 1.285 66.471 1.00 29.22 169 ALA A C 1
ATOM 1247 O O . ALA A 1 170 ? 15.868 1.194 66.710 1.00 29.54 169 ALA A O 1
ATOM 1249 N N . ARG A 1 171 ? 13.742 0.595 67.158 1.00 26.56 170 ARG A N 1
ATOM 1250 C CA . ARG A 1 171 ? 14.079 -0.348 68.244 1.00 26.79 170 ARG A CA 1
ATOM 1251 C C . ARG A 1 171 ? 14.952 -1.508 67.704 1.00 31.16 170 ARG A C 1
ATOM 1252 O O . ARG A 1 171 ? 15.904 -1.933 68.369 1.00 30.82 170 ARG A O 1
ATOM 1260 N N . GLN A 1 172 ? 14.641 -1.998 66.484 1.00 29.51 171 GLN A N 1
ATOM 1261 C CA . GLN A 1 172 ? 15.427 -3.065 65.844 1.00 29.86 171 GLN A CA 1
ATOM 1262 C C . GLN A 1 172 ? 16.800 -2.550 65.407 1.00 32.54 171 GLN A C 1
ATOM 1263 O O . GLN A 1 172 ? 17.771 -3.292 65.506 1.00 31.16 171 GLN A O 1
ATOM 1269 N N . VAL A 1 173 ? 16.890 -1.283 64.949 1.00 28.25 172 VAL A N 1
ATOM 1270 C CA . VAL A 1 173 ? 18.186 -0.674 64.613 1.00 29.19 172 VAL A CA 1
ATOM 1271 C C . VAL A 1 173 ? 19.079 -0.682 65.880 1.00 33.74 172 VAL A C 1
ATOM 1272 O O . VAL A 1 173 ? 20.232 -1.105 65.814 1.00 32.68 172 VAL A O 1
ATOM 1276 N N . ARG A 1 174 ? 18.516 -0.271 67.034 1.00 30.58 173 ARG A N 1
ATOM 1277 C CA . ARG A 1 174 ? 19.217 -0.294 68.314 1.00 31.51 173 ARG A CA 1
ATOM 1278 C C . ARG A 1 174 ? 19.642 -1.751 68.661 1.00 36.49 173 ARG A C 1
ATOM 1279 O O . ARG A 1 174 ? 20.801 -1.981 69.005 1.00 36.38 173 ARG A O 1
ATOM 1287 N N . HIS A 1 175 ? 18.737 -2.719 68.514 1.00 33.93 174 HIS A N 1
ATOM 1288 C CA . HIS A 1 175 ? 19.036 -4.116 68.799 1.00 34.01 174 HIS A CA 1
ATOM 1289 C C . HIS A 1 175 ? 20.191 -4.631 67.939 1.00 38.87 174 HIS A C 1
ATOM 1290 O O . HIS A 1 175 ? 21.073 -5.308 68.448 1.00 38.15 174 HIS A O 1
ATOM 1297 N N . TYR A 1 176 ? 20.183 -4.305 66.644 1.00 35.31 175 TYR A N 1
ATOM 1298 C CA . TYR A 1 176 ? 21.190 -4.848 65.759 1.00 37.19 175 TYR A CA 1
ATOM 1299 C C . TYR A 1 176 ? 22.528 -4.071 65.807 1.00 41.26 175 TYR A C 1
ATOM 1300 O O . TYR A 1 176 ? 23.573 -4.705 65.672 1.00 39.69 175 TYR A O 1
ATOM 1309 N N . LEU A 1 177 ? 22.511 -2.741 66.054 1.00 36.58 176 LEU A N 1
ATOM 1310 C CA . LEU A 1 177 ? 23.772 -1.973 66.073 1.00 36.78 176 LEU A CA 1
ATOM 1311 C C . LEU A 1 177 ? 24.366 -1.824 67.472 1.00 41.18 176 LEU A C 1
ATOM 1312 O O . LEU A 1 177 ? 25.567 -1.584 67.588 1.00 42.45 176 LEU A O 1
ATOM 1317 N N . GLY A 1 178 ? 23.542 -1.988 68.505 1.00 37.66 177 GLY A N 1
ATOM 1318 C CA . GLY A 1 178 ? 23.968 -1.886 69.895 1.00 38.13 177 GLY A CA 1
ATOM 1319 C C . GLY A 1 178 ? 23.827 -0.475 70.426 1.00 41.24 177 GLY A C 1
ATOM 1320 O O . GLY A 1 178 ? 23.750 0.486 69.651 1.00 39.89 177 GLY A O 1
ATOM 1321 N N . ARG A 1 179 ? 23.866 -0.342 71.754 1.00 39.17 178 ARG A N 1
ATOM 1322 C CA . ARG A 1 179 ? 23.717 0.922 72.478 1.00 39.77 178 ARG A CA 1
ATOM 1323 C C . ARG A 1 179 ? 24.832 1.939 72.184 1.00 42.38 178 ARG A C 1
ATOM 1324 O O . ARG A 1 179 ? 24.571 3.126 72.284 1.00 41.78 178 ARG A O 1
ATOM 1332 N N . GLU A 1 180 ? 26.047 1.488 71.820 1.00 37.73 179 GLU A N 1
ATOM 1333 C CA . GLU A 1 180 ? 27.186 2.356 71.513 1.00 36.77 179 GLU A CA 1
ATOM 1334 C C . GLU A 1 180 ? 26.972 3.179 70.210 1.00 38.78 179 GLU A C 1
ATOM 1335 O O . GLU A 1 180 ? 27.546 4.264 70.059 1.00 39.33 179 GLU A O 1
ATOM 1341 N N . ASP A 1 181 ? 26.199 2.649 69.257 1.00 33.39 180 ASP A N 1
ATOM 1342 C CA . ASP A 1 181 ? 26.012 3.322 67.966 1.00 32.06 180 ASP A CA 1
ATOM 1343 C C . ASP A 1 181 ? 24.637 3.981 67.818 1.00 34.68 180 ASP A C 1
ATOM 1344 O O . ASP A 1 181 ? 24.397 4.635 66.801 1.00 33.08 180 ASP A O 1
ATOM 1349 N N . VAL A 1 182 ? 23.727 3.811 68.806 1.00 30.92 181 VAL A N 1
ATOM 1350 C CA . VAL A 1 182 ? 22.353 4.324 68.662 1.00 29.68 181 VAL A CA 1
ATOM 1351 C C . VAL A 1 182 ? 21.959 5.141 69.881 1.00 34.53 181 VAL A C 1
ATOM 1352 O O . VAL A 1 182 ? 22.172 4.724 71.021 1.00 33.82 181 VAL A O 1
ATOM 1356 N N . PHE A 1 183 ? 21.360 6.308 69.621 1.00 27.54 182 PHE A N 1
ATOM 1357 C CA . PHE A 1 183 ? 20.938 7.231 70.660 1.00 26.80 182 PHE A CA 1
ATOM 1358 C C . PHE A 1 183 ? 19.474 7.597 70.464 1.00 30.68 182 PHE A C 1
ATOM 1359 O O . PHE A 1 183 ? 19.070 7.928 69.342 1.00 29.48 182 PHE A O 1
ATOM 1367 N N . PHE A 1 184 ? 18.692 7.586 71.559 1.00 27.50 183 PHE A N 1
ATOM 1368 C CA . PHE A 1 184 ? 17.289 7.999 71.528 1.00 27.65 183 PHE A CA 1
ATOM 1369 C C . PHE A 1 184 ? 17.066 9.305 72.263 1.00 29.42 183 PHE A C 1
ATOM 1370 O O . PHE A 1 184 ? 17.340 9.390 73.456 1.00 27.97 183 PHE A O 1
ATOM 1378 N N . LEU A 1 185 ? 16.577 10.316 71.529 1.00 25.58 184 LEU A N 1
ATOM 1379 C CA . LEU A 1 185 ? 16.212 11.637 72.040 1.00 26.24 184 LEU A CA 1
ATOM 1380 C C . LEU A 1 185 ? 14.690 11.752 72.002 1.00 28.96 184 LEU A C 1
ATOM 1381 O O . LEU A 1 185 ? 14.101 11.577 70.938 1.00 29.06 184 LEU A O 1
ATOM 1386 N N . HIS A 1 186 ? 14.049 12.008 73.150 1.00 24.21 185 HIS A N 1
ATOM 1387 C CA . HIS A 1 186 ? 12.592 12.080 73.219 1.00 22.82 185 HIS A CA 1
ATOM 1388 C C . HIS A 1 186 ? 12.177 13.472 73.610 1.00 28.28 185 HIS A C 1
ATOM 1389 O O . HIS A 1 186 ? 12.661 13.997 74.602 1.00 29.66 185 HIS A O 1
ATOM 1396 N N . VAL A 1 187 ? 11.260 14.058 72.838 1.00 26.10 186 VAL A N 1
ATOM 1397 C CA . VAL A 1 187 ? 10.772 15.412 73.005 1.00 26.78 186 VAL A CA 1
ATOM 1398 C C . VAL A 1 187 ? 9.453 15.343 73.723 1.00 32.41 186 VAL A C 1
ATOM 1399 O O . VAL A 1 187 ? 8.546 14.635 73.292 1.00 31.85 186 VAL A O 1
ATOM 1403 N N . SER A 1 188 ? 9.346 16.096 74.816 1.00 28.27 187 SER A N 1
ATOM 1404 C CA . SER A 1 188 ? 8.148 16.091 75.637 1.00 27.64 187 SER A CA 1
ATOM 1405 C C . SER A 1 188 ? 7.705 17.521 75.948 1.00 31.32 187 SER A C 1
ATOM 1406 O O . SER A 1 188 ? 8.437 18.460 75.683 1.00 30.00 187 SER A O 1
ATOM 1409 N N . LEU A 1 189 ? 6.498 17.671 76.493 1.00 29.28 188 LEU A N 1
ATOM 1410 C CA . LEU A 1 189 ? 5.924 18.947 76.897 1.00 28.81 188 LEU A CA 1
ATOM 1411 C C . LEU A 1 189 ? 5.892 19.051 78.429 1.00 31.25 188 LEU A C 1
ATOM 1412 O O . LEU A 1 189 ? 5.439 18.124 79.096 1.00 29.35 188 LEU A O 1
ATOM 1417 N N . VAL A 1 190 ? 6.343 20.184 78.973 1.00 29.25 189 VAL A N 1
ATOM 1418 C CA . VAL A 1 190 ? 6.261 20.494 80.412 1.00 28.10 189 VAL A CA 1
ATOM 1419 C C . VAL A 1 190 ? 5.260 21.670 80.500 1.00 32.79 189 VAL A C 1
ATOM 1420 O O . VAL A 1 190 ? 5.642 22.825 80.252 1.00 32.62 189 VAL A O 1
ATOM 1424 N N . PRO A 1 191 ? 3.956 21.391 80.692 1.00 28.82 190 PRO A N 1
ATOM 1425 C CA . PRO A 1 191 ? 2.985 22.484 80.680 1.00 28.43 190 PRO A CA 1
ATOM 1426 C C . PRO A 1 191 ? 3.026 23.326 81.956 1.00 32.83 190 PRO A C 1
ATOM 1427 O O . PRO A 1 191 ? 3.381 22.839 83.032 1.00 30.42 190 PRO A O 1
ATOM 1431 N N . TYR A 1 192 ? 2.612 24.584 81.822 1.00 29.51 191 TYR A N 1
ATOM 1432 C CA . TYR A 1 192 ? 2.475 25.516 82.938 1.00 29.45 191 TYR A CA 1
ATOM 1433 C C . TYR A 1 192 ? 0.983 25.672 83.261 1.00 32.43 191 TYR A C 1
ATOM 1434 O O . TYR A 1 192 ? 0.169 25.856 82.350 1.00 31.20 191 TYR A O 1
ATOM 1443 N N . LEU A 1 193 ? 0.614 25.547 84.542 1.00 30.80 192 LEU A N 1
ATOM 1444 C CA . LEU A 1 193 ? -0.768 25.722 84.967 1.00 31.31 192 LEU A CA 1
ATOM 1445 C C . LEU A 1 193 ? -0.845 27.067 85.643 1.00 38.73 192 LEU A C 1
ATOM 1446 O O . LEU A 1 193 ? -0.350 27.207 86.762 1.00 37.77 192 LEU A O 1
ATOM 1451 N N . ALA A 1 194 ? -1.411 28.070 84.947 1.00 38.99 193 ALA A N 1
ATOM 1452 C CA . ALA A 1 194 ? -1.503 29.458 85.428 1.00 41.77 193 ALA A CA 1
ATOM 1453 C C . ALA A 1 194 ? -2.254 29.599 86.780 1.00 47.21 193 ALA A C 1
ATOM 1454 O O . ALA A 1 194 ? -1.706 30.292 87.631 1.00 48.28 193 ALA A O 1
ATOM 1456 N N . PRO A 1 195 ? -3.417 28.942 87.064 1.00 44.97 194 PRO A N 1
ATOM 1457 C CA . PRO A 1 195 ? -4.052 29.120 88.387 1.00 46.00 194 PRO A CA 1
ATOM 1458 C C . PRO A 1 195 ? -3.164 28.747 89.593 1.00 50.96 194 PRO A C 1
ATOM 1459 O O . PRO A 1 195 ? -3.249 29.408 90.623 1.00 50.79 194 PRO A O 1
ATOM 1463 N N . SER A 1 196 ? -2.316 27.712 89.478 1.00 47.47 195 SER A N 1
ATOM 1464 C CA . SER A 1 196 ? -1.446 27.295 90.594 1.00 47.10 195 SER A CA 1
ATOM 1465 C C . SER A 1 196 ? -0.011 27.782 90.427 1.00 50.61 195 SER A C 1
ATOM 1466 O O . SER A 1 196 ? 0.782 27.678 91.364 1.00 52.71 195 SER A O 1
ATOM 1469 N N . GLY A 1 197 ? 0.309 28.305 89.249 1.00 43.69 196 GLY A N 1
ATOM 1470 C CA . GLY A 1 197 ? 1.645 28.772 88.921 1.00 42.84 196 GLY A CA 1
ATOM 1471 C C . GLY A 1 197 ? 2.672 27.656 88.890 1.00 45.58 196 GLY A C 1
ATOM 1472 O O . GLY A 1 197 ? 3.835 27.896 89.199 1.00 47.04 196 GLY A O 1
ATOM 1473 N N . GLU A 1 198 ? 2.288 26.434 88.505 1.00 38.64 197 GLU A N 1
ATOM 1474 C CA . GLU A 1 198 ? 3.305 25.394 88.518 1.00 37.82 197 GLU A CA 1
ATOM 1475 C C . GLU A 1 198 ? 3.515 24.700 87.171 1.00 35.25 197 GLU A C 1
ATOM 1476 O O . GLU A 1 198 ? 2.603 24.578 86.347 1.00 32.11 197 GLU A O 1
ATOM 1482 N N . LEU A 1 199 ? 4.768 24.278 86.967 1.00 29.54 198 LEU A N 1
ATOM 1483 C CA . LEU A 1 199 ? 5.184 23.476 85.840 1.00 29.04 198 LEU A CA 1
ATOM 1484 C C . LEU A 1 199 ? 4.962 22.022 86.241 1.00 33.74 198 LEU A C 1
ATOM 1485 O O . LEU A 1 199 ? 5.088 21.694 87.439 1.00 30.83 198 LEU A O 1
ATOM 1490 N N . LYS A 1 200 ? 4.589 21.164 85.261 1.00 30.87 199 LYS A N 1
ATOM 1491 C CA . LYS A 1 200 ? 4.243 19.779 85.557 1.00 29.87 199 LYS A CA 1
ATOM 1492 C C . LYS A 1 200 ? 5.081 18.796 84.782 1.00 31.12 199 LYS A C 1
ATOM 1493 O O . LYS A 1 200 ? 5.209 18.906 83.567 1.00 31.55 199 LYS A O 1
ATOM 1499 N N . THR A 1 201 ? 5.662 17.830 85.503 1.00 26.53 200 THR A N 1
ATOM 1500 C CA . THR A 1 201 ? 6.518 16.809 84.910 1.00 26.23 200 THR A CA 1
ATOM 1501 C C . THR A 1 201 ? 5.742 15.537 84.619 1.00 27.19 200 THR A C 1
ATOM 1502 O O . THR A 1 201 ? 6.287 14.663 83.954 1.00 26.33 200 THR A O 1
ATOM 1506 N N . LYS A 1 202 ? 4.511 15.396 85.160 1.00 24.65 201 LYS A N 1
ATOM 1507 C CA . LYS A 1 202 ? 3.749 14.150 85.001 1.00 24.03 201 LYS A CA 1
ATOM 1508 C C . LYS A 1 202 ? 3.588 13.734 83.521 1.00 27.82 201 LYS A C 1
ATOM 1509 O O . LYS A 1 202 ? 3.858 12.577 83.241 1.00 26.59 201 LYS A O 1
ATOM 1515 N N . PRO A 1 203 ? 3.240 14.632 82.556 1.00 25.60 202 PRO A N 1
ATOM 1516 C CA . PRO A 1 203 ? 3.139 14.178 81.152 1.00 25.38 202 PRO A CA 1
ATOM 1517 C C . PRO A 1 203 ? 4.444 13.571 80.617 1.00 27.41 202 PRO A C 1
ATOM 1518 O O . PRO A 1 203 ? 4.385 12.571 79.919 1.00 26.45 202 PRO A O 1
ATOM 1522 N N . THR A 1 204 ? 5.611 14.122 80.965 1.00 24.80 203 THR A N 1
ATOM 1523 C CA . THR A 1 204 ? 6.899 13.531 80.533 1.00 24.37 203 THR A CA 1
ATOM 1524 C C . THR A 1 204 ? 7.061 12.126 81.171 1.00 29.20 203 THR A C 1
ATOM 1525 O O . THR A 1 204 ? 7.470 11.172 80.504 1.00 28.54 203 THR A O 1
ATOM 1529 N N . GLN A 1 205 ? 6.741 12.009 82.469 1.00 25.61 204 GLN A N 1
ATOM 1530 C CA . GLN A 1 205 ? 6.833 10.720 83.185 1.00 25.18 204 GLN A CA 1
ATOM 1531 C C . GLN A 1 205 ? 6.026 9.625 82.459 1.00 28.98 204 GLN A C 1
ATOM 1532 O O . GLN A 1 205 ? 6.572 8.569 82.151 1.00 27.25 204 GLN A O 1
ATOM 1538 N N . HIS A 1 206 ? 4.757 9.927 82.114 1.00 26.31 205 HIS A N 1
ATOM 1539 C CA . HIS A 1 206 ? 3.871 8.995 81.420 1.00 26.72 205 HIS A CA 1
ATOM 1540 C C . HIS A 1 206 ? 4.297 8.752 79.980 1.00 28.72 205 HIS A C 1
ATOM 1541 O O . HIS A 1 206 ? 4.154 7.630 79.504 1.00 26.72 205 HIS A O 1
ATOM 1548 N N . SER A 1 207 ? 4.808 9.790 79.274 1.00 25.98 206 SER A N 1
ATOM 1549 C CA . SER A 1 207 ? 5.245 9.629 77.885 1.00 26.55 206 SER A CA 1
ATOM 1550 C C . SER A 1 207 ? 6.467 8.700 77.796 1.00 29.34 206 SER A C 1
ATOM 1551 O O . SER A 1 207 ? 6.523 7.822 76.928 1.00 28.22 206 SER A O 1
ATOM 1554 N N . VAL A 1 208 ? 7.417 8.866 78.723 1.00 25.51 207 VAL A N 1
ATOM 1555 C CA . VAL A 1 208 ? 8.626 8.030 78.742 1.00 25.35 207 VAL A CA 1
ATOM 1556 C C . VAL A 1 208 ? 8.230 6.560 79.078 1.00 30.36 207 VAL A C 1
ATOM 1557 O O . VAL A 1 208 ? 8.826 5.628 78.502 1.00 28.46 207 VAL A O 1
ATOM 1561 N N . ALA A 1 209 ? 7.211 6.349 79.973 1.00 27.72 208 ALA A N 1
ATOM 1562 C CA . ALA A 1 209 ? 6.765 4.975 80.275 1.00 27.64 208 ALA A CA 1
ATOM 1563 C C . ALA A 1 209 ? 6.161 4.324 79.008 1.00 30.21 208 ALA A C 1
ATOM 1564 O O . ALA A 1 209 ? 6.427 3.143 78.776 1.00 29.08 208 ALA A O 1
ATOM 1566 N N . ALA A 1 210 ? 5.428 5.108 78.159 1.00 28.52 209 ALA A N 1
ATOM 1567 C CA . ALA A 1 210 ? 4.842 4.628 76.877 1.00 28.03 209 ALA A CA 1
ATOM 1568 C C . ALA A 1 210 ? 5.957 4.316 75.880 1.00 29.68 209 ALA A C 1
ATOM 1569 O O . ALA A 1 210 ? 5.903 3.293 75.206 1.00 27.65 209 ALA A O 1
ATOM 1571 N N . LEU A 1 211 ? 7.009 5.160 75.836 1.00 26.08 210 LEU A N 1
ATOM 1572 C CA . LEU A 1 211 ? 8.173 4.920 74.992 1.00 25.36 210 LEU A CA 1
ATOM 1573 C C . LEU A 1 211 ? 8.895 3.651 75.439 1.00 30.26 210 LEU A C 1
ATOM 1574 O O . LEU A 1 211 ? 9.240 2.795 74.605 1.00 29.00 210 LEU A O 1
ATOM 1579 N N . ARG A 1 212 ? 9.105 3.509 76.754 1.00 26.65 211 ARG A N 1
ATOM 1580 C CA . ARG A 1 212 ? 9.764 2.299 77.278 1.00 26.92 211 ARG A CA 1
ATOM 1581 C C . ARG A 1 212 ? 8.954 1.038 77.006 1.00 29.75 211 ARG A C 1
ATOM 1582 O O . ARG A 1 212 ? 9.546 -0.002 76.721 1.00 29.95 211 ARG A O 1
ATOM 1590 N N . SER A 1 213 ? 7.613 1.140 77.074 1.00 26.54 212 SER A N 1
ATOM 1591 C CA . SER A 1 213 ? 6.683 0.024 76.861 1.00 26.60 212 SER A CA 1
ATOM 1592 C C . SER A 1 213 ? 6.812 -0.556 75.439 1.00 34.14 212 SER A C 1
ATOM 1593 O O . SER A 1 213 ? 6.591 -1.736 75.258 1.00 34.47 212 SER A O 1
ATOM 1596 N N . ILE A 1 214 ? 7.203 0.262 74.446 1.00 31.73 213 ILE A N 1
ATOM 1597 C CA . ILE A 1 214 ? 7.371 -0.248 73.096 1.00 30.49 213 ILE A CA 1
ATOM 1598 C C . ILE A 1 214 ? 8.861 -0.636 72.870 1.00 33.88 213 ILE A C 1
ATOM 1599 O O . ILE A 1 214 ? 9.235 -0.954 71.747 1.00 35.07 213 ILE A O 1
ATOM 1604 N N . GLY A 1 215 ? 9.661 -0.692 73.945 1.00 29.13 214 GLY A N 1
ATOM 1605 C CA . GLY A 1 215 ? 11.032 -1.188 73.884 1.00 29.17 214 GLY A CA 1
ATOM 1606 C C . GLY A 1 215 ? 12.130 -0.164 73.729 1.00 34.18 214 GLY A C 1
ATOM 1607 O O . GLY A 1 215 ? 13.290 -0.539 73.552 1.00 34.92 214 GLY A O 1
ATOM 1608 N N . ILE A 1 216 ? 11.807 1.126 73.833 1.00 27.79 215 ILE A N 1
ATOM 1609 C CA . ILE A 1 216 ? 12.843 2.143 73.667 1.00 26.81 215 ILE A CA 1
ATOM 1610 C C . ILE A 1 216 ? 13.177 2.862 74.989 1.00 32.99 215 ILE A C 1
ATOM 1611 O O . ILE A 1 216 ? 12.297 3.429 75.630 1.00 31.61 215 ILE A O 1
ATOM 1616 N N . THR A 1 217 ? 14.477 2.935 75.310 1.00 32.06 216 THR A N 1
ATOM 1617 C CA . THR A 1 217 ? 14.963 3.651 76.484 1.00 32.91 216 THR A CA 1
ATOM 1618 C C . THR A 1 217 ? 15.544 4.966 76.018 1.00 34.96 216 THR A C 1
ATOM 1619 O O . THR A 1 217 ? 16.520 4.942 75.265 1.00 33.87 216 THR A O 1
ATOM 1623 N N . PRO A 1 218 ? 14.962 6.127 76.408 1.00 31.32 217 PRO A N 1
ATOM 1624 C CA . PRO A 1 218 ? 15.538 7.396 75.946 1.00 30.93 217 PRO A CA 1
ATOM 1625 C C . PRO A 1 218 ? 16.876 7.634 76.636 1.00 33.80 217 PRO A C 1
ATOM 1626 O O . PRO A 1 218 ? 17.056 7.275 77.797 1.00 32.46 217 PRO A O 1
ATOM 1630 N N . ASP A 1 219 ? 17.835 8.180 75.889 1.00 30.50 218 ASP A N 1
ATOM 1631 C CA . ASP A 1 219 ? 19.145 8.561 76.407 1.00 29.51 218 ASP A CA 1
ATOM 1632 C C . ASP A 1 219 ? 19.071 9.995 76.900 1.00 32.19 218 ASP A C 1
ATOM 1633 O O . ASP A 1 219 ? 19.814 10.378 77.807 1.00 32.54 218 ASP A O 1
ATOM 1638 N N . ALA A 1 220 ? 18.181 10.802 76.287 1.00 27.96 219 ALA A N 1
ATOM 1639 C CA . ALA A 1 220 ? 18.033 12.218 76.667 1.00 27.36 219 ALA A CA 1
ATOM 1640 C C . ALA A 1 220 ? 16.624 12.678 76.431 1.00 29.81 219 ALA A C 1
ATOM 1641 O O . ALA A 1 220 ? 15.925 12.091 75.609 1.00 30.70 219 ALA A O 1
ATOM 1643 N N . LEU A 1 221 ? 16.208 13.739 77.126 1.00 25.81 220 LEU A N 1
ATOM 1644 C CA . LEU A 1 221 ? 14.865 14.295 76.979 1.00 26.64 220 LEU A CA 1
ATOM 1645 C C . LEU A 1 221 ? 14.886 15.770 76.681 1.00 31.34 220 LEU A C 1
ATOM 1646 O O . LEU A 1 221 ? 15.536 16.531 77.402 1.00 33.48 220 LEU A O 1
ATOM 1651 N N . ILE A 1 222 ? 14.091 16.184 75.696 1.00 26.83 221 ILE A N 1
ATOM 1652 C CA . ILE A 1 222 ? 13.902 17.600 75.381 1.00 27.01 221 ILE A CA 1
ATOM 1653 C C . ILE A 1 222 ? 12.643 18.025 76.100 1.00 29.68 221 ILE A C 1
ATOM 1654 O O . ILE A 1 222 ? 11.563 17.515 75.796 1.00 29.80 221 ILE A O 1
ATOM 1659 N N . LEU A 1 223 ? 12.780 18.933 77.050 1.00 26.04 222 LEU A N 1
ATOM 1660 C CA . LEU A 1 223 ? 11.642 19.436 77.804 1.00 25.83 222 LEU A CA 1
ATOM 1661 C C . LEU A 1 223 ? 11.189 20.738 77.206 1.00 30.04 222 LEU A C 1
ATOM 1662 O O . LEU A 1 223 ? 11.748 21.805 77.516 1.00 28.58 222 LEU A O 1
ATOM 1667 N N . ARG A 1 224 ? 10.174 20.653 76.342 1.00 27.76 223 ARG A N 1
ATOM 1668 C CA . ARG A 1 224 ? 9.642 21.854 75.669 1.00 28.91 223 ARG A CA 1
ATOM 1669 C C . ARG A 1 224 ? 8.744 22.566 76.661 1.00 31.52 223 ARG A C 1
ATOM 1670 O O . ARG A 1 224 ? 7.929 21.938 77.328 1.00 29.71 223 ARG A O 1
ATOM 1678 N N . CYS A 1 225 ? 8.991 23.858 76.846 1.00 31.40 224 CYS A N 1
ATOM 1679 C CA . CYS A 1 225 ? 8.329 24.647 77.887 1.00 32.04 224 CYS A CA 1
ATOM 1680 C C . CYS A 1 225 ? 8.251 26.109 77.446 1.00 36.29 224 CYS A C 1
ATOM 1681 O O . CYS A 1 225 ? 9.000 26.519 76.565 1.00 35.67 224 CYS A O 1
ATOM 1684 N N . ASP A 1 226 ? 7.383 26.908 78.083 1.00 34.25 225 ASP A N 1
ATOM 1685 C CA . ASP A 1 226 ? 7.282 28.341 77.770 1.00 34.51 225 ASP A CA 1
ATOM 1686 C C . ASP A 1 226 ? 8.249 29.146 78.656 1.00 40.04 225 ASP A C 1
ATOM 1687 O O . ASP A 1 226 ? 8.273 30.372 78.567 1.00 41.00 225 ASP A O 1
ATOM 1692 N N . ARG A 1 227 ? 9.001 28.454 79.546 1.00 34.46 226 ARG A N 1
ATOM 1693 C CA . ARG A 1 227 ? 9.954 29.071 80.474 1.00 34.81 226 ARG A CA 1
ATOM 1694 C C . ARG A 1 227 ? 11.015 28.045 80.865 1.00 37.69 226 ARG A C 1
ATOM 1695 O O . ARG A 1 227 ? 10.892 26.881 80.472 1.00 35.10 226 ARG A O 1
ATOM 1703 N N . ASP A 1 228 ? 12.054 28.463 81.616 1.00 34.23 227 ASP A N 1
ATOM 1704 C CA . ASP A 1 228 ? 13.099 27.529 82.055 1.00 34.54 227 ASP A CA 1
ATOM 1705 C C . ASP A 1 228 ? 12.517 26.455 82.969 1.00 36.63 227 ASP A C 1
ATOM 1706 O O . ASP A 1 228 ? 11.696 26.770 83.840 1.00 35.62 227 ASP A O 1
ATOM 1711 N N . VAL A 1 229 ? 12.968 25.216 82.799 1.00 32.39 228 VAL A N 1
ATOM 1712 C CA . VAL A 1 229 ? 12.526 24.114 83.672 1.00 32.82 228 VAL A CA 1
ATOM 1713 C C . VAL A 1 229 ? 13.486 24.113 84.874 1.00 38.03 228 VAL A C 1
ATOM 1714 O O . VAL A 1 229 ? 14.694 23.924 84.668 1.00 37.29 228 VAL A O 1
ATOM 1718 N N . PRO A 1 230 ? 12.999 24.356 86.114 1.00 37.13 229 PRO A N 1
ATOM 1719 C CA . PRO A 1 230 ? 13.924 24.413 87.273 1.00 37.26 229 PRO A CA 1
ATOM 1720 C C . PRO A 1 230 ? 14.619 23.088 87.526 1.00 40.20 229 PRO A C 1
ATOM 1721 O O . PRO A 1 230 ? 14.079 22.037 87.180 1.00 37.64 229 PRO A O 1
ATOM 1725 N N . GLU A 1 231 ? 15.828 23.155 88.115 1.00 38.36 230 GLU A N 1
ATOM 1726 C CA . GLU A 1 231 ? 16.689 22.012 88.446 1.00 38.87 230 GLU A CA 1
ATOM 1727 C C . GLU A 1 231 ? 15.952 20.940 89.253 1.00 40.11 230 GLU A C 1
ATOM 1728 O O . GLU A 1 231 ? 16.136 19.767 88.966 1.00 39.12 230 GLU A O 1
ATOM 1734 N N . ALA A 1 232 ? 15.077 21.329 90.205 1.00 36.36 231 ALA A N 1
ATOM 1735 C CA . ALA A 1 232 ? 14.271 20.380 91.005 1.00 35.00 231 ALA A CA 1
ATOM 1736 C C . ALA A 1 232 ? 13.362 19.508 90.114 1.00 35.30 231 ALA A C 1
ATOM 1737 O O . ALA A 1 232 ? 13.200 18.320 90.380 1.00 34.05 231 ALA A O 1
ATOM 1739 N N . LEU A 1 233 ? 12.805 20.083 89.034 1.00 32.02 232 LEU A N 1
ATOM 1740 C CA . LEU A 1 233 ? 11.926 19.356 88.100 1.00 31.12 232 LEU A CA 1
ATOM 1741 C C . LEU A 1 233 ? 12.755 18.456 87.206 1.00 33.81 232 LEU A C 1
ATOM 1742 O O . LEU A 1 233 ? 12.339 17.347 86.902 1.00 33.04 232 LEU A O 1
ATOM 1747 N N . LYS A 1 234 ? 13.922 18.943 86.770 1.00 31.64 233 LYS A N 1
ATOM 1748 C CA . LYS A 1 234 ? 14.857 18.149 85.961 1.00 30.69 233 LYS A CA 1
ATOM 1749 C C . LYS A 1 234 ? 15.350 16.963 86.783 1.00 33.25 233 LYS A C 1
ATOM 1750 O O . LYS A 1 234 ? 15.395 15.854 86.251 1.00 34.11 233 LYS A O 1
ATOM 1756 N N . ASN A 1 235 ? 15.644 17.169 88.087 1.00 28.57 234 ASN A N 1
ATOM 1757 C CA . ASN A 1 235 ? 16.055 16.079 89.009 1.00 29.39 234 ASN A CA 1
ATOM 1758 C C . ASN A 1 235 ? 14.941 15.057 89.159 1.00 33.71 234 ASN A C 1
ATOM 1759 O O . ASN A 1 235 ? 15.206 13.855 89.118 1.00 33.86 234 ASN A O 1
ATOM 1764 N N . LYS A 1 236 ? 13.678 15.529 89.312 1.00 30.17 235 LYS A N 1
ATOM 1765 C CA . LYS A 1 236 ? 12.540 14.621 89.411 1.00 29.14 235 LYS A CA 1
ATOM 1766 C C . LYS A 1 236 ? 12.416 13.770 88.129 1.00 31.27 235 LYS A C 1
ATOM 1767 O O . LYS A 1 236 ? 12.240 12.557 88.220 1.00 30.71 235 LYS A O 1
ATOM 1773 N N . ILE A 1 237 ? 12.539 14.405 86.941 1.00 27.20 236 ILE A N 1
ATOM 1774 C CA . ILE A 1 237 ? 12.447 13.705 85.661 1.00 25.70 236 ILE A CA 1
ATOM 1775 C C . ILE A 1 237 ? 13.610 12.729 85.506 1.00 29.86 236 ILE A C 1
ATOM 1776 O O . ILE A 1 237 ? 13.382 11.619 85.048 1.00 30.44 236 ILE A O 1
ATOM 1781 N N . ALA A 1 238 ? 14.849 13.136 85.854 1.00 28.43 237 ALA A N 1
ATOM 1782 C CA . ALA A 1 238 ? 16.015 12.245 85.761 1.00 28.62 237 ALA A CA 1
ATOM 1783 C C . ALA A 1 238 ? 15.738 10.970 86.558 1.00 34.10 237 ALA A C 1
ATOM 1784 O O . ALA A 1 238 ? 15.914 9.861 86.051 1.00 34.24 237 ALA A O 1
ATOM 1786 N N . LEU A 1 239 ? 15.209 11.131 87.771 1.00 31.88 238 LEU A N 1
ATOM 1787 C CA . LEU A 1 239 ? 14.912 9.991 88.639 1.00 31.86 238 LEU A CA 1
ATOM 1788 C C . LEU A 1 239 ? 13.744 9.136 88.125 1.00 34.22 238 LEU A C 1
ATOM 1789 O O . LEU A 1 239 ? 13.868 7.918 88.102 1.00 33.95 238 LEU A O 1
ATOM 1794 N N . MET A 1 240 ? 12.618 9.753 87.751 1.00 30.01 239 MET A N 1
ATOM 1795 C CA . MET A 1 240 ? 11.424 8.981 87.412 1.00 29.30 239 MET A CA 1
ATOM 1796 C C . MET A 1 240 ? 11.515 8.375 86.020 1.00 36.68 239 MET A C 1
ATOM 1797 O O . MET A 1 240 ? 10.925 7.323 85.780 1.00 37.53 239 MET A O 1
ATOM 1802 N N . CYS A 1 241 ? 12.259 9.028 85.109 1.00 32.22 240 CYS A N 1
ATOM 1803 C CA . CYS A 1 241 ? 12.385 8.543 83.742 1.00 31.62 240 CYS A CA 1
ATOM 1804 C C . CYS A 1 241 ? 13.655 7.753 83.553 1.00 35.11 240 CYS A C 1
ATOM 1805 O O . CYS A 1 241 ? 13.811 7.118 82.521 1.00 35.03 240 CYS A O 1
ATOM 1808 N N . ASP A 1 242 ? 14.516 7.717 84.592 1.00 34.43 241 ASP A N 1
ATOM 1809 C CA . ASP A 1 242 ? 15.844 7.082 84.634 1.00 34.16 241 ASP A CA 1
ATOM 1810 C C . ASP A 1 242 ? 16.634 7.527 83.397 1.00 35.37 241 ASP A C 1
ATOM 1811 O O . ASP A 1 242 ? 16.933 6.753 82.467 1.00 34.96 241 ASP A O 1
ATOM 1816 N N . VAL A 1 243 ? 16.912 8.825 83.386 1.00 30.77 242 VAL A N 1
ATOM 1817 C CA . VAL A 1 243 ? 17.696 9.481 82.342 1.00 30.15 242 VAL A CA 1
ATOM 1818 C C . VAL A 1 243 ? 18.795 10.221 83.075 1.00 34.48 242 VAL A C 1
ATOM 1819 O O . VAL A 1 243 ? 18.515 10.876 84.073 1.00 33.35 242 VAL A O 1
ATOM 1823 N N . ASP A 1 244 ? 20.032 10.136 82.585 1.00 30.68 243 ASP A N 1
ATOM 1824 C CA . ASP A 1 244 ? 21.157 10.891 83.150 1.00 30.80 243 ASP A CA 1
ATOM 1825 C C . ASP A 1 244 ? 20.738 12.372 83.248 1.00 33.65 243 ASP A C 1
ATOM 1826 O O . ASP A 1 244 ? 20.195 12.890 82.285 1.00 33.19 243 ASP A O 1
ATOM 1831 N N . ILE A 1 245 ? 20.927 13.023 84.407 1.00 31.03 244 ILE A N 1
ATOM 1832 C CA . ILE A 1 245 ? 20.579 14.441 84.599 1.00 30.35 244 ILE A CA 1
ATOM 1833 C C . ILE A 1 245 ? 21.181 15.316 83.474 1.00 32.56 244 ILE A C 1
ATOM 1834 O O . ILE A 1 245 ? 20.541 16.276 83.056 1.00 30.79 244 ILE A O 1
ATOM 1839 N N . ASP A 1 246 ? 22.368 14.945 82.942 1.00 31.40 245 ASP A N 1
ATOM 1840 C CA . ASP A 1 246 ? 23.030 15.689 81.859 1.00 31.38 245 ASP A CA 1
ATOM 1841 C C . ASP A 1 246 ? 22.281 15.560 80.534 1.00 33.72 245 ASP A C 1
ATOM 1842 O O . ASP A 1 246 ? 22.545 16.319 79.596 1.00 34.09 245 ASP A O 1
ATOM 1847 N N . GLY A 1 247 ? 21.362 14.604 80.464 1.00 29.40 246 GLY A N 1
ATOM 1848 C CA . GLY A 1 247 ? 20.554 14.384 79.270 1.00 28.07 246 GLY A CA 1
ATOM 1849 C C . GLY A 1 247 ? 19.151 14.934 79.438 1.00 31.39 246 GLY A C 1
ATOM 1850 O O . GLY A 1 247 ? 18.296 14.701 78.596 1.00 28.53 246 GLY A O 1
ATOM 1851 N N . VAL A 1 248 ? 18.888 15.673 80.527 1.00 29.31 247 VAL A N 1
ATOM 1852 C CA . VAL A 1 248 ? 17.552 16.249 80.752 1.00 28.53 247 VAL A CA 1
ATOM 1853 C C . VAL A 1 248 ? 17.690 17.709 80.339 1.00 32.64 247 VAL A C 1
ATOM 1854 O O . VAL A 1 248 ? 18.357 18.487 81.028 1.00 32.31 247 VAL A O 1
ATOM 1858 N N . ILE A 1 249 ? 17.112 18.054 79.180 1.00 28.66 248 ILE A N 1
ATOM 1859 C CA . ILE A 1 249 ? 17.336 19.349 78.532 1.00 27.67 248 ILE A CA 1
ATOM 1860 C C . ILE A 1 249 ? 16.155 20.292 78.630 1.00 31.37 248 ILE A C 1
ATOM 1861 O O . ILE A 1 249 ? 15.154 20.108 77.948 1.00 29.08 248 ILE A O 1
ATOM 1866 N N . SER A 1 250 ? 16.331 21.375 79.406 1.00 29.67 249 SER A N 1
ATOM 1867 C CA . SER A 1 250 ? 15.313 22.437 79.491 1.00 29.43 249 SER A CA 1
ATOM 1868 C C . SER A 1 250 ? 15.343 23.182 78.159 1.00 33.18 249 SER A C 1
ATOM 1869 O O . SER A 1 250 ? 16.399 23.712 77.790 1.00 31.71 249 SER A O 1
ATOM 1872 N N . THR A 1 251 ? 14.237 23.122 77.384 1.00 29.67 250 THR A N 1
ATOM 1873 C CA . THR A 1 251 ? 14.214 23.732 76.049 1.00 29.82 250 THR A CA 1
ATOM 1874 C C . THR A 1 251 ? 13.068 24.743 75.982 1.00 34.45 250 THR A C 1
ATOM 1875 O O . THR A 1 251 ? 11.998 24.424 75.451 1.00 35.07 250 THR A O 1
ATOM 1879 N N . PRO A 1 252 ? 13.246 25.951 76.560 1.00 31.05 251 PRO A N 1
ATOM 1880 C CA . PRO A 1 252 ? 12.144 26.918 76.520 1.00 31.18 251 PRO A CA 1
ATOM 1881 C C . PRO A 1 252 ? 11.959 27.486 75.123 1.00 34.09 251 PRO A C 1
ATOM 1882 O O . PRO A 1 252 ? 12.907 27.495 74.326 1.00 33.48 251 PRO A O 1
ATOM 1886 N N . ASP A 1 253 ? 10.720 27.945 74.815 1.00 30.31 252 ASP A N 1
ATOM 1887 C CA . ASP A 1 253 ? 10.423 28.570 73.529 1.00 29.54 252 ASP A CA 1
ATOM 1888 C C . ASP A 1 253 ? 11.446 29.666 73.265 1.00 36.50 252 ASP A C 1
ATOM 1889 O O . ASP A 1 253 ? 11.721 30.481 74.154 1.00 35.52 252 ASP A O 1
ATOM 1894 N N . ALA A 1 254 ? 12.060 29.645 72.075 1.00 37.29 253 ALA A N 1
ATOM 1895 C CA . ALA A 1 254 ? 13.097 30.605 71.664 1.00 38.04 253 ALA A CA 1
ATOM 1896 C C . ALA A 1 254 ? 12.495 31.783 70.858 1.00 43.05 253 ALA A C 1
ATOM 1897 O O . ALA A 1 254 ? 11.479 31.581 70.186 1.00 41.49 253 ALA A O 1
ATOM 1899 N N . PRO A 1 255 ? 13.108 32.999 70.876 1.00 41.37 254 PRO A N 1
ATOM 1900 C CA . PRO A 1 255 ? 12.545 34.136 70.103 1.00 41.92 254 PRO A CA 1
ATOM 1901 C C . PRO A 1 255 ? 12.599 33.926 68.587 1.00 45.25 254 PRO A C 1
ATOM 1902 O O . PRO A 1 255 ? 11.690 34.340 67.878 1.00 47.33 254 PRO A O 1
ATOM 1906 N N . SER A 1 256 ? 13.640 33.257 68.095 1.00 39.19 255 SER A N 1
ATOM 1907 C CA . SER A 1 256 ? 13.760 32.934 66.681 1.00 37.72 255 SER A CA 1
ATOM 1908 C C . SER A 1 256 ? 14.231 31.498 66.544 1.00 37.41 255 SER A C 1
ATOM 1909 O O . SER A 1 256 ? 14.877 30.983 67.455 1.00 36.28 255 SER A O 1
ATOM 1912 N N . ILE A 1 257 ? 13.941 30.855 65.407 1.00 33.20 256 ILE A N 1
ATOM 1913 C CA . ILE A 1 257 ? 14.360 29.463 65.178 1.00 32.62 256 ILE A CA 1
ATOM 1914 C C . ILE A 1 257 ? 15.898 29.333 65.206 1.00 35.38 256 ILE A C 1
ATOM 1915 O O . ILE A 1 257 ? 16.424 28.275 65.551 1.00 34.11 256 ILE A O 1
ATOM 1920 N N . TYR A 1 258 ? 16.598 30.417 64.870 1.00 32.94 257 TYR A N 1
ATOM 1921 C CA A TYR A 1 258 ? 18.063 30.473 64.815 0.50 32.74 257 TYR A CA 1
ATOM 1922 C CA B TYR A 1 258 ? 18.053 30.348 64.825 0.50 33.54 257 TYR A CA 1
ATOM 1923 C C . TYR A 1 258 ? 18.664 30.483 66.229 1.00 36.84 257 TYR A C 1
ATOM 1924 O O . TYR A 1 258 ? 19.857 30.236 66.385 1.00 35.98 257 TYR A O 1
ATOM 1941 N N . ASP A 1 259 ? 17.823 30.727 67.272 1.00 34.26 258 ASP A N 1
ATOM 1942 C CA . ASP A 1 259 ? 18.292 30.760 68.671 1.00 34.14 258 ASP A CA 1
ATOM 1943 C C . ASP A 1 259 ? 18.271 29.379 69.312 1.00 35.47 258 ASP A C 1
ATOM 1944 O O . ASP A 1 259 ? 18.903 29.197 70.349 1.00 35.79 258 ASP A O 1
ATOM 1949 N N . ILE A 1 260 ? 17.553 28.404 68.712 1.00 30.62 259 ILE A N 1
ATOM 1950 C CA . ILE A 1 260 ? 17.427 27.057 69.292 1.00 29.16 259 ILE A CA 1
ATOM 1951 C C . ILE A 1 260 ? 18.836 26.390 69.455 1.00 33.95 259 ILE A C 1
ATOM 1952 O O . ILE A 1 260 ? 19.048 25.834 70.528 1.00 34.76 259 ILE A O 1
ATOM 1957 N N . PRO A 1 261 ? 19.824 26.453 68.509 1.00 31.23 260 PRO A N 1
ATOM 1958 C CA . PRO A 1 261 ? 21.130 25.822 68.783 1.00 30.69 260 PRO A CA 1
ATOM 1959 C C . PRO A 1 261 ? 21.774 26.339 70.071 1.00 36.03 260 PRO A C 1
ATOM 1960 O O . PRO A 1 261 ? 22.320 25.528 70.820 1.00 36.64 260 PRO A O 1
ATOM 1964 N N . LYS A 1 262 ? 21.662 27.658 70.365 1.00 32.90 261 LYS A N 1
ATOM 1965 C CA . LYS A 1 262 ? 22.209 28.256 71.597 1.00 33.58 261 LYS A CA 1
ATOM 1966 C C . LYS A 1 262 ? 21.495 27.732 72.833 1.00 36.48 261 LYS A C 1
ATOM 1967 O O . LYS A 1 262 ? 22.162 27.492 73.838 1.00 35.88 261 LYS A O 1
ATOM 1973 N N . VAL A 1 263 ? 20.150 27.510 72.752 1.00 32.00 262 VAL A N 1
ATOM 1974 C CA . VAL A 1 263 ? 19.387 26.942 73.875 1.00 31.58 262 VAL A CA 1
ATOM 1975 C C . VAL A 1 263 ? 19.904 25.515 74.197 1.00 35.61 262 VAL A C 1
ATOM 1976 O O . VAL A 1 263 ? 20.145 25.192 75.364 1.00 34.72 262 VAL A O 1
ATOM 1980 N N . LEU A 1 264 ? 20.061 24.670 73.164 1.00 31.89 263 LEU A N 1
ATOM 1981 C CA . LEU A 1 264 ? 20.547 23.295 73.323 1.00 30.26 263 LEU A CA 1
ATOM 1982 C C . LEU A 1 264 ? 22.010 23.246 73.776 1.00 32.31 263 LEU A C 1
ATOM 1983 O O . LEU A 1 264 ? 22.387 22.366 74.554 1.00 30.46 263 LEU A O 1
ATOM 1988 N N . HIS A 1 265 ? 22.829 24.181 73.283 1.00 28.86 264 HIS A N 1
ATOM 1989 C CA . HIS A 1 265 ? 24.250 24.227 73.628 1.00 28.51 264 HIS A CA 1
ATOM 1990 C C . HIS A 1 265 ? 24.451 24.663 75.092 1.00 34.28 264 HIS A C 1
ATOM 1991 O O . HIS A 1 265 ? 25.285 24.069 75.773 1.00 33.11 264 HIS A O 1
ATOM 1998 N N . ARG A 1 266 ? 23.644 25.635 75.592 1.00 32.67 265 ARG A N 1
ATOM 1999 C CA . ARG A 1 266 ? 23.669 26.079 77.002 1.00 34.26 265 ARG A CA 1
ATOM 2000 C C . ARG A 1 266 ? 23.383 24.902 77.959 1.00 37.68 265 ARG A C 1
ATOM 2001 O O . ARG A 1 266 ? 23.995 24.795 79.017 1.00 37.52 265 ARG A O 1
ATOM 2009 N N . GLU A 1 267 ? 22.473 24.011 77.561 1.00 32.37 266 GLU A N 1
ATOM 2010 C CA . GLU A 1 267 ? 22.120 22.818 78.337 1.00 32.04 266 GLU A CA 1
ATOM 2011 C C . GLU A 1 267 ? 23.114 21.671 78.071 1.00 35.73 266 GLU A C 1
ATOM 2012 O O . GLU A 1 267 ? 22.985 20.600 78.655 1.00 35.92 266 GLU A O 1
ATOM 2018 N N . GLU A 1 268 ? 24.105 21.901 77.176 1.00 33.15 267 GLU A N 1
ATOM 2019 C CA . GLU A 1 268 ? 25.177 20.966 76.803 1.00 33.18 267 GLU A CA 1
ATOM 2020 C C . GLU A 1 268 ? 24.644 19.662 76.202 1.00 36.22 267 GLU A C 1
ATOM 2021 O O . GLU A 1 268 ? 25.266 18.612 76.378 1.00 37.12 267 GLU A O 1
ATOM 2027 N N . LEU A 1 269 ? 23.526 19.725 75.459 1.00 32.04 268 LEU A N 1
ATOM 2028 C CA . LEU A 1 269 ? 22.971 18.506 74.851 1.00 30.85 268 LEU A CA 1
ATOM 2029 C C . LEU A 1 269 ? 23.945 17.878 73.838 1.00 34.51 268 LEU A C 1
ATOM 2030 O O . LEU A 1 269 ? 24.128 16.668 73.844 1.00 35.19 268 LEU A O 1
ATOM 2035 N N . ASP A 1 270 ? 24.528 18.699 72.949 1.00 30.21 269 ASP A N 1
ATOM 2036 C CA . ASP A 1 270 ? 25.444 18.223 71.924 1.00 30.06 269 ASP A CA 1
ATOM 2037 C C . ASP A 1 270 ? 26.704 17.573 72.557 1.00 32.98 269 ASP A C 1
ATOM 2038 O O . ASP A 1 270 ? 27.158 16.544 72.034 1.00 31.73 269 ASP A O 1
ATOM 2043 N N . ALA A 1 271 ? 27.243 18.128 73.683 1.00 31.29 270 ALA A N 1
ATOM 2044 C CA . ALA A 1 271 ? 28.418 17.516 74.374 1.00 32.89 270 ALA A CA 1
ATOM 2045 C C . ALA A 1 271 ? 28.000 16.181 75.006 1.00 35.09 270 ALA A C 1
ATOM 2046 O O . ALA A 1 271 ? 28.753 15.221 74.944 1.00 34.34 270 ALA A O 1
ATOM 2048 N N . PHE A 1 272 ? 26.779 16.105 75.555 1.00 31.14 271 PHE A N 1
ATOM 2049 C CA . PHE A 1 272 ? 26.267 14.834 76.089 1.00 31.12 271 PHE A CA 1
ATOM 2050 C C . PHE A 1 272 ? 26.150 13.766 74.963 1.00 34.19 271 PHE A C 1
ATOM 2051 O O . PHE A 1 272 ? 26.547 12.622 75.165 1.00 33.60 271 PHE A O 1
ATOM 2059 N N . VAL A 1 273 ? 25.634 14.165 73.780 1.00 30.03 272 VAL A N 1
ATOM 2060 C CA . VAL A 1 273 ? 25.445 13.281 72.615 1.00 28.67 272 VAL A CA 1
ATOM 2061 C C . VAL A 1 273 ? 26.814 12.747 72.152 1.00 32.10 272 VAL A C 1
ATOM 2062 O O . VAL A 1 273 ? 26.979 11.552 71.929 1.00 31.47 272 VAL A O 1
ATOM 2066 N N . VAL A 1 274 ? 27.785 13.643 72.003 1.00 30.53 273 VAL A N 1
ATOM 2067 C CA . VAL A 1 274 ? 29.132 13.289 71.550 1.00 30.75 273 VAL A CA 1
ATOM 2068 C C . VAL A 1 274 ? 29.766 12.283 72.508 1.00 35.72 273 VAL A C 1
ATOM 2069 O O . VAL A 1 274 ? 30.321 11.288 72.045 1.00 36.97 273 VAL A O 1
ATOM 2073 N N . ARG A 1 275 ? 29.668 12.517 73.822 1.00 33.50 274 ARG A N 1
ATOM 2074 C CA . ARG A 1 275 ? 30.248 11.611 74.831 1.00 34.80 274 ARG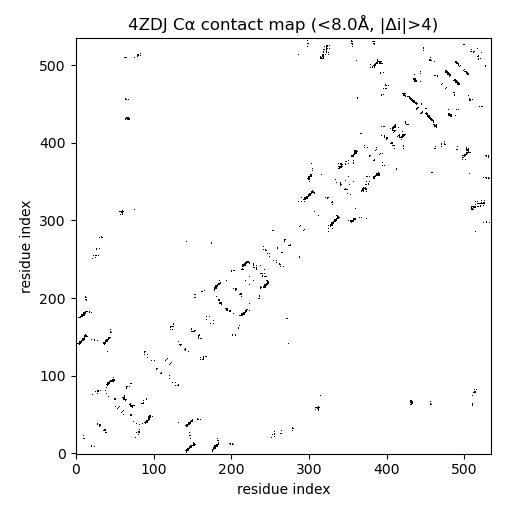 A CA 1
ATOM 2075 C C . ARG A 1 275 ? 29.496 10.263 74.839 1.00 37.28 274 ARG A C 1
ATOM 2076 O O . ARG A 1 275 ? 30.138 9.229 74.770 1.00 37.73 274 ARG A O 1
ATOM 2084 N N . ARG A 1 276 ? 28.153 10.277 74.854 1.00 33.87 275 ARG A N 1
ATOM 2085 C CA . ARG A 1 276 ? 27.335 9.060 74.909 1.00 33.61 275 ARG A CA 1
ATOM 2086 C C . ARG A 1 276 ? 27.554 8.132 73.669 1.00 38.19 275 ARG A C 1
ATOM 2087 O O . ARG A 1 276 ? 27.516 6.908 73.811 1.00 37.74 275 ARG A O 1
ATOM 2095 N N . LEU A 1 277 ? 27.738 8.717 72.472 1.00 34.05 276 LEU A N 1
ATOM 2096 C CA . LEU A 1 277 ? 27.947 7.962 71.226 1.00 33.63 276 LEU A CA 1
ATOM 2097 C C . LEU A 1 277 ? 29.434 7.695 70.944 1.00 37.98 276 LEU A C 1
ATOM 2098 O O . LEU A 1 277 ? 29.773 7.064 69.937 1.00 37.54 276 LEU A O 1
ATOM 2103 N N . ASN A 1 278 ? 30.322 8.157 71.839 1.00 35.63 277 ASN A N 1
ATOM 2104 C CA . ASN A 1 278 ? 31.775 7.991 71.707 1.00 36.41 277 ASN A CA 1
ATOM 2105 C C . ASN A 1 278 ? 32.264 8.527 70.345 1.00 42.20 277 ASN A C 1
ATOM 2106 O O . ASN A 1 278 ? 32.978 7.851 69.597 1.00 43.12 277 ASN A O 1
ATOM 2111 N N . LEU A 1 279 ? 31.796 9.719 69.999 1.00 38.84 278 LEU A N 1
ATOM 2112 C CA . LEU A 1 279 ? 32.153 10.398 68.761 1.00 39.46 278 LEU A CA 1
ATOM 2113 C C . LEU A 1 279 ? 33.404 11.223 68.982 1.00 45.88 278 LEU A C 1
ATOM 2114 O O . LEU A 1 279 ? 33.642 11.620 70.134 1.00 43.68 278 LEU A O 1
ATOM 2119 N N . PRO A 1 280 ? 34.215 11.506 67.919 1.00 47.49 279 PRO A N 1
ATOM 2120 C CA . PRO A 1 280 ? 35.403 12.367 68.122 1.00 49.52 279 PRO A CA 1
ATOM 2121 C C . PRO A 1 280 ? 34.969 13.707 68.701 1.00 55.65 279 PRO A C 1
ATOM 2122 O O . PRO A 1 280 ? 33.977 14.281 68.237 1.00 54.45 279 PRO A O 1
ATOM 2126 N N . PHE A 1 281 ? 35.634 14.149 69.774 1.00 54.26 280 PHE A N 1
ATOM 2127 C CA . PHE A 1 281 ? 35.248 15.390 70.432 1.00 54.07 280 PHE A CA 1
ATOM 2128 C C . PHE A 1 281 ? 36.031 16.580 69.887 1.00 56.25 280 PHE A C 1
ATOM 2129 O O . PHE A 1 281 ? 37.253 16.528 69.742 1.00 57.09 280 PHE A O 1
ATOM 2137 N N . ARG A 1 282 ? 35.302 17.667 69.628 1.00 49.03 281 ARG A N 1
ATOM 2138 C CA . ARG A 1 282 ? 35.827 18.961 69.199 1.00 47.90 281 ARG A CA 1
ATOM 2139 C C . ARG A 1 282 ? 34.850 20.019 69.650 1.00 48.20 281 ARG A C 1
ATOM 2140 O O . ARG A 1 282 ? 33.652 19.765 69.652 1.00 45.30 281 ARG A O 1
ATOM 2148 N N . ASP A 1 283 ? 35.346 21.182 70.069 1.00 44.08 282 ASP A N 1
ATOM 2149 C CA . ASP A 1 283 ? 34.478 22.272 70.494 1.00 43.08 282 ASP A CA 1
ATOM 2150 C C . ASP A 1 283 ? 33.693 22.821 69.309 1.00 44.87 282 ASP A C 1
ATOM 2151 O O . ASP A 1 283 ? 34.178 22.769 68.173 1.00 43.79 282 ASP A O 1
ATOM 2156 N N . VAL A 1 284 ? 32.495 23.367 69.579 1.00 39.45 283 VAL A N 1
ATOM 2157 C CA . VAL A 1 284 ? 31.698 24.042 68.565 1.00 38.61 283 VAL A CA 1
ATOM 2158 C C . VAL A 1 284 ? 32.474 25.270 68.073 1.00 43.38 283 VAL A C 1
ATOM 2159 O O . VAL A 1 284 ? 32.972 26.059 68.885 1.00 42.98 283 VAL A O 1
ATOM 2163 N N . ASP A 1 285 ? 32.581 25.419 66.749 1.00 40.34 284 ASP A N 1
ATOM 2164 C CA . ASP A 1 285 ? 33.135 26.615 66.131 1.00 40.19 284 ASP A CA 1
ATOM 2165 C C . ASP A 1 285 ? 31.915 27.520 65.892 1.00 42.33 284 ASP A C 1
ATOM 2166 O O . ASP A 1 285 ? 31.117 27.238 64.989 1.00 40.79 284 ASP A O 1
ATOM 2171 N N . TRP A 1 286 ? 31.735 28.551 66.747 1.00 38.90 285 TRP A N 1
ATOM 2172 C CA . TRP A 1 286 ? 30.584 29.462 66.729 1.00 38.43 285 TRP A CA 1
ATOM 2173 C C . TRP A 1 286 ? 30.684 30.610 65.708 1.00 42.43 285 TRP A C 1
ATOM 2174 O O . TRP A 1 286 ? 29.729 31.379 65.578 1.00 41.06 285 TRP A O 1
ATOM 2185 N N . THR A 1 287 ? 31.802 30.716 64.969 1.00 39.77 286 THR A N 1
ATOM 2186 C CA . THR A 1 287 ? 32.034 31.798 63.999 1.00 39.40 286 THR A CA 1
ATOM 2187 C C . THR A 1 287 ? 30.835 32.041 63.063 1.00 42.74 286 THR A C 1
ATOM 2188 O O . THR A 1 287 ? 30.285 33.138 63.058 1.00 44.16 286 THR A O 1
ATOM 2192 N N . GLU A 1 288 ? 30.446 31.041 62.281 1.00 38.01 287 GLU A N 1
ATOM 2193 C CA . GLU A 1 288 ? 29.385 31.166 61.303 1.00 38.13 287 GLU A CA 1
ATOM 2194 C C . GLU A 1 288 ? 27.986 31.466 61.956 1.00 40.70 287 GLU A C 1
ATOM 2195 O O . GLU A 1 288 ? 27.302 32.388 61.503 1.00 39.21 287 GLU A O 1
ATOM 2201 N N . TRP A 1 289 ? 27.597 30.741 63.029 1.00 36.49 288 TRP A N 1
ATOM 2202 C CA . TRP A 1 289 ? 26.280 30.941 63.639 1.00 35.20 288 TRP A CA 1
ATOM 2203 C C . TRP A 1 289 ? 26.177 32.251 64.431 1.00 37.66 288 TRP A C 1
ATOM 2204 O O . TRP A 1 289 ? 25.114 32.858 64.412 1.00 35.97 288 TRP A O 1
ATOM 2215 N N . ASP A 1 290 ? 27.260 32.711 65.090 1.00 35.62 289 ASP A N 1
ATOM 2216 C CA . ASP A 1 290 ? 27.227 33.988 65.811 1.00 36.52 289 ASP A CA 1
ATOM 2217 C C . ASP A 1 290 ? 27.048 35.141 64.843 1.00 42.58 289 ASP A C 1
ATOM 2218 O O . ASP A 1 290 ? 26.376 36.124 65.161 1.00 42.98 289 ASP A O 1
ATOM 2223 N N . ASP A 1 291 ? 27.641 34.999 63.655 1.00 39.37 290 ASP A N 1
ATOM 2224 C CA . ASP A 1 291 ? 27.551 35.973 62.582 1.00 39.59 290 ASP A CA 1
ATOM 2225 C C . ASP A 1 291 ? 26.103 36.059 62.089 1.00 40.32 290 ASP A C 1
ATOM 2226 O O . ASP A 1 291 ? 25.591 37.164 61.918 1.00 40.01 290 ASP A O 1
ATOM 2231 N N . LEU A 1 292 ? 25.439 34.895 61.903 1.00 35.88 291 LEU A N 1
ATOM 2232 C CA . LEU A 1 292 ? 24.034 34.822 61.506 1.00 35.53 291 LEU A CA 1
ATOM 2233 C C . LEU A 1 292 ? 23.171 35.509 62.572 1.00 40.27 291 LEU A C 1
ATOM 2234 O O . LEU A 1 292 ? 22.359 36.359 62.228 1.00 40.46 291 LEU A O 1
ATOM 2239 N N . LEU A 1 293 ? 23.364 35.153 63.854 1.00 35.93 292 LEU A N 1
ATOM 2240 C CA . LEU A 1 293 ? 22.579 35.721 64.958 1.00 36.62 292 LEU A CA 1
ATOM 2241 C C . LEU A 1 293 ? 22.702 37.253 65.063 1.00 40.42 292 LEU A C 1
ATOM 2242 O O . LEU A 1 293 ? 21.707 37.896 65.387 1.00 38.93 292 LEU A O 1
ATOM 2247 N N . ARG A 1 294 ? 23.865 37.833 64.729 1.00 39.08 293 ARG A N 1
ATOM 2248 C CA . ARG A 1 294 ? 24.017 39.292 64.702 1.00 40.94 293 ARG A CA 1
ATOM 2249 C C . ARG A 1 294 ? 23.160 39.885 63.575 1.00 45.63 293 ARG A C 1
ATOM 2250 O O . ARG A 1 294 ? 22.553 40.933 63.766 1.00 46.05 293 ARG A O 1
ATOM 2258 N N . ARG A 1 295 ? 23.073 39.193 62.419 1.00 41.15 294 ARG A N 1
ATOM 2259 C CA . ARG A 1 295 ? 22.276 39.659 61.278 1.00 40.48 294 ARG A CA 1
ATOM 2260 C C . ARG A 1 295 ? 20.774 39.489 61.568 1.00 42.97 294 ARG A C 1
ATOM 2261 O O . ARG A 1 295 ? 19.961 40.308 61.132 1.00 42.31 294 ARG A O 1
ATOM 2269 N N . VAL A 1 296 ? 20.424 38.452 62.339 1.00 37.79 295 VAL A N 1
ATOM 2270 C CA . VAL A 1 296 ? 19.048 38.169 62.756 1.00 37.29 295 VAL A CA 1
ATOM 2271 C C . VAL A 1 296 ? 18.571 39.232 63.786 1.00 43.29 295 VAL A C 1
ATOM 2272 O O . VAL A 1 296 ? 17.524 39.852 63.586 1.00 43.41 295 VAL A O 1
ATOM 2276 N N . HIS A 1 297 ? 19.326 39.417 64.884 1.00 40.32 296 HIS A N 1
ATOM 2277 C CA . HIS A 1 297 ? 18.896 40.272 65.994 1.00 41.14 296 HIS A CA 1
ATOM 2278 C C . HIS A 1 297 ? 19.336 41.711 65.909 1.00 47.45 296 HIS A C 1
ATOM 2279 O O . HIS A 1 297 ? 18.718 42.546 66.568 1.00 48.62 296 HIS A O 1
ATOM 2286 N N . GLU A 1 298 ? 20.358 42.032 65.093 1.00 44.12 297 GLU A N 1
ATOM 2287 C CA . GLU A 1 298 ? 20.819 43.409 64.998 1.00 45.73 297 GLU A CA 1
ATOM 2288 C C . GLU A 1 298 ? 20.825 43.931 63.533 1.00 50.12 297 GLU A C 1
ATOM 2289 O O . GLU A 1 298 ? 21.869 44.382 63.070 1.00 50.66 297 GLU A O 1
ATOM 2295 N N . PRO A 1 299 ? 19.682 43.940 62.792 1.00 45.93 298 PRO A N 1
ATOM 2296 C CA . PRO A 1 299 ? 19.709 44.524 61.433 1.00 46.19 298 PRO A CA 1
ATOM 2297 C C . PRO A 1 299 ? 19.999 46.031 61.468 1.00 52.39 298 PRO A C 1
ATOM 2298 O O . PRO A 1 299 ? 19.671 46.693 62.454 1.00 51.61 298 PRO A O 1
ATOM 2302 N N . HIS A 1 300 ? 20.611 46.568 60.401 1.00 51.22 299 HIS A N 1
ATOM 2303 C CA . HIS A 1 300 ? 20.959 47.991 60.296 1.00 53.42 299 HIS A CA 1
ATOM 2304 C C . HIS A 1 300 ? 19.861 48.777 59.590 1.00 58.26 299 HIS A C 1
ATOM 2305 O O . HIS A 1 300 ? 19.867 50.012 59.641 1.00 58.93 299 HIS A O 1
ATOM 2312 N N . GLU A 1 301 ? 18.935 48.064 58.907 1.00 53.62 300 GLU A N 1
ATOM 2313 C CA . GLU A 1 301 ? 17.823 48.658 58.162 1.00 53.98 300 GLU A CA 1
ATOM 2314 C C . GLU A 1 301 ? 16.726 47.641 57.887 1.00 57.45 300 GLU A C 1
ATOM 2315 O O . GLU A 1 301 ? 16.909 46.446 58.103 1.00 55.86 300 GLU A O 1
ATOM 2321 N N . THR A 1 302 ? 15.574 48.132 57.433 1.00 51.59 301 THR A N 1
ATOM 2322 C CA . THR A 1 302 ? 14.415 47.309 57.117 1.00 49.91 301 THR A CA 1
ATOM 2323 C C . THR A 1 302 ? 14.036 47.556 55.664 1.00 52.99 301 THR A C 1
ATOM 2324 O O . THR A 1 302 ? 14.235 48.654 55.150 1.00 54.05 301 THR A O 1
ATOM 2328 N N . VAL A 1 303 ? 13.527 46.526 54.998 1.00 46.84 302 VAL A N 1
ATOM 2329 C CA . VAL A 1 303 ? 13.071 46.603 53.613 1.00 45.51 302 VAL A CA 1
ATOM 2330 C C . VAL A 1 303 ? 11.778 45.740 53.507 1.00 46.73 30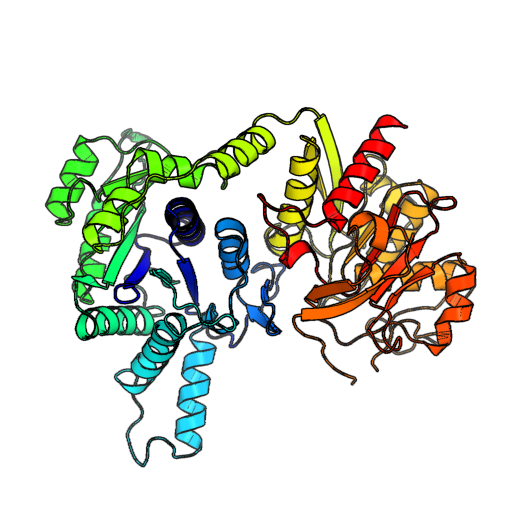2 VAL A C 1
ATOM 2331 O O . VAL A 1 303 ? 11.697 44.675 54.128 1.00 44.46 302 VAL A O 1
ATOM 2335 N N . ARG A 1 304 ? 10.746 46.255 52.814 1.00 43.77 303 ARG A N 1
ATOM 2336 C CA . ARG A 1 304 ? 9.456 45.572 52.662 1.00 42.79 303 ARG A CA 1
ATOM 2337 C C . ARG A 1 304 ? 9.360 44.874 51.309 1.00 45.71 303 ARG A C 1
ATOM 2338 O O . ARG A 1 304 ? 9.491 45.520 50.270 1.00 45.46 303 ARG A O 1
ATOM 2346 N N . ILE A 1 305 ? 9.084 43.569 51.321 1.00 41.50 304 ILE A N 1
ATOM 2347 C CA . ILE A 1 305 ? 8.976 42.780 50.097 1.00 39.82 304 ILE A CA 1
ATOM 2348 C C . ILE A 1 305 ? 7.606 42.143 50.008 1.00 39.65 304 ILE A C 1
ATOM 2349 O O . ILE A 1 305 ? 7.209 41.436 50.932 1.00 39.37 304 ILE A O 1
ATOM 2354 N N . ALA A 1 306 ? 6.930 42.309 48.866 1.00 33.96 305 ALA A N 1
ATOM 2355 C CA . ALA A 1 306 ? 5.660 41.618 48.630 1.00 33.77 305 ALA A CA 1
ATOM 2356 C C . ALA A 1 306 ? 5.913 40.198 48.147 1.00 38.56 305 ALA A C 1
ATOM 2357 O O . ALA A 1 306 ? 6.697 39.987 47.225 1.00 39.39 305 ALA A O 1
ATOM 2359 N N . LEU A 1 307 ? 5.275 39.226 48.785 1.00 34.63 306 LEU A N 1
ATOM 2360 C CA . LEU A 1 307 ? 5.295 37.841 48.342 1.00 33.56 306 LEU A CA 1
ATOM 2361 C C . LEU A 1 307 ? 3.898 37.641 47.767 1.00 37.75 306 LEU A C 1
ATOM 2362 O O . LEU A 1 307 ? 2.927 37.611 48.530 1.00 37.73 306 LEU A O 1
ATOM 2367 N N . VAL A 1 308 ? 3.785 37.650 46.428 1.00 33.90 307 VAL A N 1
ATOM 2368 C CA . VAL A 1 308 ? 2.496 37.640 45.730 1.00 34.01 307 VAL A CA 1
ATOM 2369 C C . VAL A 1 308 ? 2.087 36.181 45.458 1.00 35.57 307 VAL A C 1
ATOM 2370 O O . VAL A 1 308 ? 2.288 35.636 44.367 1.00 32.40 307 VAL A O 1
ATOM 2374 N N . GLY A 1 309 ? 1.563 35.549 46.500 1.00 33.29 308 GLY A N 1
ATOM 2375 C CA . GLY A 1 309 ? 1.177 34.148 46.433 1.00 32.92 308 GLY A CA 1
ATOM 2376 C C . GLY A 1 309 ? -0.279 33.974 46.076 1.00 37.77 308 GLY A C 1
ATOM 2377 O O . GLY A 1 309 ? -1.076 34.889 46.282 1.00 38.18 308 GLY A O 1
ATOM 2378 N N . LYS A 1 310 ? -0.640 32.795 45.544 1.00 36.43 309 LYS A N 1
ATOM 2379 C CA . LYS A 1 310 ? -2.037 32.488 45.202 1.00 36.73 309 LYS A CA 1
ATOM 2380 C C . LYS A 1 310 ? -2.908 32.537 46.457 1.00 39.47 309 LYS A C 1
ATOM 2381 O O . LYS A 1 310 ? -4.028 33.018 46.410 1.00 39.29 309 LYS A O 1
ATOM 2387 N N . TYR A 1 311 ? -2.399 31.998 47.562 1.00 35.10 310 TYR A N 1
ATOM 2388 C CA . TYR A 1 311 ? -3.079 31.957 48.851 1.00 35.28 310 TYR A CA 1
ATOM 2389 C C . TYR A 1 311 ? -2.004 32.222 49.882 1.00 37.08 310 TYR A C 1
ATOM 2390 O O . TYR A 1 311 ? -0.975 31.554 49.860 1.00 33.80 310 TYR A O 1
ATOM 2399 N N . VAL A 1 312 ? -2.196 33.230 50.738 1.00 35.77 311 VAL A N 1
ATOM 2400 C CA . VAL A 1 312 ? -1.123 33.643 51.661 1.00 36.36 311 VAL A CA 1
ATOM 2401 C C . VAL A 1 312 ? -1.509 33.550 53.156 1.00 41.91 311 VAL A C 1
ATOM 2402 O O . VAL A 1 312 ? -0.818 34.143 53.982 1.00 43.16 311 VAL A O 1
ATOM 2406 N N . GLU A 1 313 ? -2.537 32.779 53.516 1.00 37.97 312 GLU A N 1
ATOM 2407 C CA . GLU A 1 313 ? -2.897 32.653 54.930 1.00 39.13 312 GLU A CA 1
ATOM 2408 C C . GLU A 1 313 ? -2.024 31.636 55.670 1.00 43.30 312 GLU A C 1
ATOM 2409 O O . GLU A 1 313 ? -1.922 31.735 56.886 1.00 45.06 312 GLU A O 1
ATOM 2415 N N . LEU A 1 314 ? -1.363 30.699 54.953 1.00 38.16 313 LEU A N 1
ATOM 2416 C CA . LEU A 1 314 ? -0.449 29.714 55.534 1.00 37.09 313 LEU A CA 1
ATOM 2417 C C . LEU A 1 314 ? 0.967 30.028 55.046 1.00 38.80 313 LEU A C 1
ATOM 2418 O O . LEU A 1 314 ? 1.305 29.735 53.893 1.00 37.39 313 LEU A O 1
ATOM 2423 N N . SER A 1 315 ? 1.797 30.633 55.906 1.00 35.24 314 SER A N 1
ATOM 2424 C CA . SER A 1 315 ? 3.155 31.042 55.502 1.00 33.59 314 SER A CA 1
ATOM 2425 C C . SER A 1 315 ? 4.028 29.847 55.113 1.00 35.49 314 SER A C 1
ATOM 2426 O O . SER A 1 315 ? 4.884 29.995 54.248 1.00 34.57 314 SER A O 1
ATOM 2429 N N . ASP A 1 316 ? 3.790 28.663 55.713 1.00 32.62 315 ASP A N 1
ATOM 2430 C CA . ASP A 1 316 ? 4.550 27.428 55.432 1.00 32.24 315 ASP A CA 1
ATOM 2431 C C . ASP A 1 316 ? 4.427 26.986 53.948 1.00 35.64 315 ASP A C 1
ATOM 2432 O O . ASP A 1 316 ? 5.270 26.227 53.478 1.00 34.82 315 ASP A O 1
ATOM 2437 N N . ALA A 1 317 ? 3.379 27.444 53.225 1.00 31.74 316 ALA A N 1
ATOM 2438 C CA . ALA A 1 317 ? 3.236 27.163 51.774 1.00 30.87 316 ALA A CA 1
ATOM 2439 C C . ALA A 1 317 ? 4.406 27.809 50.984 1.00 32.34 316 ALA A C 1
ATOM 2440 O O . ALA A 1 317 ? 4.732 27.354 49.888 1.00 30.73 316 ALA A O 1
ATOM 2442 N N . TYR A 1 318 ? 5.033 28.863 51.555 1.00 28.57 317 TYR A N 1
ATOM 2443 C CA . TYR A 1 318 ? 6.163 29.564 50.942 1.00 28.71 317 TYR A CA 1
ATOM 2444 C C . TYR A 1 318 ? 7.355 29.656 51.902 1.00 32.77 317 TYR A C 1
ATOM 2445 O O . TYR A 1 318 ? 8.083 30.643 51.880 1.00 33.32 317 TYR A O 1
ATOM 2454 N N . LEU A 1 319 ? 7.527 28.650 52.759 1.00 28.49 318 LEU A N 1
ATOM 2455 C CA . LEU A 1 319 ? 8.575 28.643 53.775 1.00 29.46 318 LEU A CA 1
ATOM 2456 C C . LEU A 1 319 ? 9.997 28.863 53.201 1.00 31.19 318 LEU A C 1
ATOM 2457 O O . LEU A 1 319 ? 10.688 29.779 53.664 1.00 30.74 318 LEU A O 1
ATOM 2462 N N . SER A 1 320 ? 10.433 28.044 52.219 1.00 26.66 319 SER A N 1
ATOM 2463 C CA . SER A 1 320 ? 11.779 28.174 51.647 1.00 27.54 319 SER A CA 1
ATOM 2464 C C . SER A 1 320 ? 11.945 29.538 50.954 1.00 32.95 319 SER A C 1
ATOM 2465 O O . SER A 1 320 ? 13.022 30.135 51.032 1.00 33.07 319 SER A O 1
ATOM 2468 N N . VAL A 1 321 ? 10.870 30.063 50.359 1.00 30.79 320 VAL A N 1
ATOM 2469 C CA . VAL A 1 321 ? 10.928 31.393 49.707 1.00 30.66 320 VAL A CA 1
ATOM 2470 C C . VAL A 1 321 ? 11.145 32.483 50.788 1.00 35.12 320 VAL A C 1
ATOM 2471 O O . VAL A 1 321 ? 12.031 33.336 50.648 1.00 33.23 320 VAL A O 1
ATOM 2475 N N . ALA A 1 322 ? 10.328 32.425 51.862 1.00 32.53 321 ALA A N 1
ATOM 2476 C CA . ALA A 1 322 ? 10.383 33.365 52.986 1.00 32.13 321 ALA A CA 1
ATOM 2477 C C . ALA A 1 322 ? 11.756 33.328 53.671 1.00 34.71 321 ALA A C 1
ATOM 2478 O O . ALA A 1 322 ? 12.302 34.376 54.016 1.00 34.95 321 ALA A O 1
ATOM 2480 N N . GLU A 1 323 ? 12.323 32.126 53.842 1.00 31.17 322 GLU A N 1
ATOM 2481 C CA . GLU A 1 323 ? 13.647 31.967 54.443 1.00 29.70 322 GLU A CA 1
ATOM 2482 C C . GLU A 1 323 ? 14.732 32.539 53.530 1.00 32.12 322 GLU A C 1
ATOM 2483 O O . GLU A 1 323 ? 15.682 33.145 54.031 1.00 32.49 322 GLU A O 1
ATOM 2489 N N . ALA A 1 324 ? 14.589 32.363 52.194 1.00 27.61 323 ALA A N 1
ATOM 2490 C CA . ALA A 1 324 ? 15.564 32.839 51.206 1.00 28.34 323 ALA A CA 1
ATOM 2491 C C . ALA A 1 324 ? 15.547 34.374 51.131 1.00 33.18 323 ALA A C 1
ATOM 2492 O O . ALA A 1 324 ? 16.592 35.010 50.982 1.00 33.36 323 ALA A O 1
ATOM 2494 N N . LEU A 1 325 ? 14.345 34.965 51.248 1.00 30.89 324 LEU A N 1
ATOM 2495 C CA . LEU A 1 325 ? 14.158 36.406 51.307 1.00 30.60 324 LEU A CA 1
ATOM 2496 C C . LEU A 1 325 ? 14.851 36.949 52.551 1.00 36.03 324 LEU A C 1
ATOM 2497 O O . LEU A 1 325 ? 15.648 37.866 52.430 1.00 37.10 324 LEU A O 1
ATOM 2502 N N . ARG A 1 326 ? 14.618 36.331 53.741 1.00 33.03 325 ARG A N 1
ATOM 2503 C CA . ARG A 1 326 ? 15.271 36.786 54.979 1.00 33.56 325 ARG A CA 1
ATOM 2504 C C . ARG A 1 326 ? 16.793 36.642 54.894 1.00 36.73 325 ARG A C 1
ATOM 2505 O O . ARG A 1 326 ? 17.496 37.560 55.323 1.00 36.13 325 ARG A O 1
ATOM 2513 N N . ALA A 1 327 ? 17.298 35.504 54.336 1.00 32.66 326 ALA A N 1
ATOM 2514 C CA . ALA A 1 327 ? 18.736 35.247 54.160 1.00 32.61 326 ALA A CA 1
ATOM 2515 C C . ALA A 1 327 ? 19.349 36.308 53.217 1.00 36.55 326 ALA A C 1
ATOM 2516 O O . ALA A 1 327 ? 20.419 36.826 53.509 1.00 36.72 326 ALA A O 1
ATOM 2518 N N . GLY A 1 328 ? 18.624 36.703 52.172 1.00 35.14 327 GLY A N 1
ATOM 2519 C CA . GLY A 1 328 ? 19.052 37.792 51.291 1.00 35.20 327 GLY A CA 1
ATOM 2520 C C . GLY A 1 328 ? 19.224 39.080 52.089 1.00 39.65 327 GLY A C 1
ATOM 2521 O O . GLY A 1 328 ? 20.183 39.830 51.882 1.00 40.36 327 GLY A O 1
ATOM 2522 N N . GLY A 1 329 ? 18.298 39.316 53.025 1.00 35.70 328 GLY A N 1
ATOM 2523 C CA . GLY A 1 329 ? 18.345 40.455 53.942 1.00 35.95 328 GLY A CA 1
ATOM 2524 C C . GLY A 1 329 ? 19.565 40.381 54.843 1.00 39.29 328 GLY A C 1
ATOM 2525 O O . GLY A 1 329 ? 20.317 41.359 54.940 1.00 39.47 328 GLY A O 1
ATOM 2526 N N . PHE A 1 330 ? 19.818 39.193 55.457 1.00 34.30 329 PHE A N 1
ATOM 2527 C CA . PHE A 1 330 ? 20.970 38.988 56.358 1.00 34.64 329 PHE A CA 1
ATOM 2528 C C . PHE A 1 330 ? 22.286 39.387 55.701 1.00 37.93 329 PHE A C 1
ATOM 2529 O O . PHE A 1 330 ? 23.086 40.067 56.332 1.00 38.18 329 PHE A O 1
ATOM 2537 N N . LYS A 1 331 ? 22.485 39.014 54.426 1.00 35.79 330 LYS A N 1
ATOM 2538 C CA . LYS A 1 331 ? 23.679 39.386 53.653 1.00 36.91 330 LYS A CA 1
ATOM 2539 C C . LYS A 1 331 ? 23.889 40.911 53.626 1.00 42.73 330 LYS A C 1
ATOM 2540 O O . LYS A 1 331 ? 25.026 41.364 53.614 1.00 42.73 330 LYS A O 1
ATOM 2546 N N . HIS A 1 332 ? 22.802 41.696 53.618 1.00 40.01 331 HIS A N 1
ATOM 2547 C CA . HIS A 1 332 ? 22.898 43.163 53.564 1.00 41.09 331 HIS A CA 1
ATOM 2548 C C . HIS A 1 332 ? 22.754 43.790 54.940 1.00 45.13 331 HIS A C 1
ATOM 2549 O O . HIS A 1 332 ? 22.673 45.021 55.040 1.00 44.45 331 HIS A O 1
ATOM 2556 N N . ARG A 1 333 ? 22.704 42.943 56.009 1.00 41.53 332 ARG A N 1
ATOM 2557 C CA . ARG A 1 333 ? 22.490 43.362 57.405 1.00 41.84 332 ARG A CA 1
ATOM 2558 C C . ARG A 1 333 ? 21.140 44.098 57.476 1.00 43.73 332 ARG A C 1
ATOM 2559 O O . ARG A 1 333 ? 20.993 45.098 58.172 1.00 43.77 332 ARG A O 1
ATOM 2567 N N . ALA A 1 334 ? 20.170 43.601 56.700 1.00 39.48 333 ALA A N 1
ATOM 2568 C CA . ALA A 1 334 ? 18.841 44.186 56.596 1.00 40.52 333 ALA A CA 1
ATOM 2569 C C . ALA A 1 334 ? 17.780 43.215 57.098 1.00 43.76 333 ALA A C 1
ATOM 2570 O O . ALA A 1 334 ? 17.975 42.004 57.044 1.00 41.11 333 ALA A O 1
ATOM 2572 N N . LYS A 1 335 ? 16.664 43.757 57.590 1.00 41.37 334 LYS A N 1
ATOM 2573 C CA . LYS A 1 335 ? 15.526 42.964 58.026 1.00 40.81 334 LYS A CA 1
ATOM 2574 C C . LYS A 1 335 ? 14.507 42.988 56.896 1.00 44.36 334 LYS A C 1
ATOM 2575 O O . LYS A 1 335 ? 14.062 44.064 56.490 1.00 43.88 334 LYS A O 1
ATOM 2581 N N . VAL A 1 336 ? 14.180 41.817 56.350 1.00 39.58 335 VAL A N 1
ATOM 2582 C CA . VAL A 1 336 ? 13.179 41.755 55.298 1.00 39.11 335 VAL A CA 1
ATOM 2583 C C . VAL A 1 336 ? 11.824 41.579 55.954 1.00 45.20 335 VAL A C 1
ATOM 2584 O O . VAL A 1 336 ? 11.603 40.572 56.635 1.00 46.56 335 VAL A O 1
ATOM 2588 N N . GLU A 1 337 ? 10.924 42.556 55.755 1.00 41.73 336 GLU A N 1
ATOM 2589 C CA . GLU A 1 337 ? 9.540 42.479 56.222 1.00 41.77 336 GLU A CA 1
ATOM 2590 C C . GLU A 1 337 ? 8.709 41.961 55.062 1.00 43.18 336 GLU A C 1
ATOM 2591 O O . GLU A 1 337 ? 8.638 42.614 54.020 1.00 42.24 336 GLU A O 1
ATOM 2597 N N . ILE A 1 338 ? 8.122 40.780 55.212 1.00 39.23 337 ILE A N 1
ATOM 2598 C CA . ILE A 1 338 ? 7.342 40.189 54.129 1.00 38.50 337 ILE A CA 1
ATOM 2599 C C . ILE A 1 338 ? 5.905 40.688 54.201 1.00 42.80 337 ILE A C 1
ATOM 2600 O O . ILE A 1 338 ? 5.239 40.540 55.228 1.00 41.55 337 ILE A O 1
ATOM 2605 N N . CYS A 1 339 ? 5.446 41.290 53.101 1.00 40.42 338 CYS A N 1
ATOM 2606 C CA . CYS A 1 339 ? 4.072 41.729 52.944 1.00 42.21 338 CYS A CA 1
ATOM 2607 C C . CYS A 1 339 ? 3.368 40.641 52.147 1.00 42.74 338 CYS A C 1
ATOM 2608 O O . CYS A 1 339 ? 3.613 40.491 50.952 1.00 40.91 338 CYS A O 1
ATOM 2611 N N . TRP A 1 340 ? 2.608 39.792 52.841 1.00 39.50 339 TRP A N 1
ATOM 2612 C CA . TRP A 1 340 ? 1.895 38.657 52.238 1.00 38.62 339 TRP A CA 1
ATOM 2613 C C . TRP A 1 340 ? 0.724 39.182 51.416 1.00 41.26 339 TRP A C 1
ATOM 2614 O O . TRP A 1 340 ? -0.209 39.741 51.976 1.00 41.07 339 TRP A O 1
ATOM 2625 N N . VAL A 1 341 ? 0.814 39.066 50.084 1.00 36.07 340 VAL A N 1
ATOM 2626 C CA . VAL A 1 341 ? -0.193 39.644 49.191 1.00 35.83 340 VAL A CA 1
ATOM 2627 C C . VAL A 1 341 ? -0.886 38.529 48.409 1.00 39.01 340 VAL A C 1
ATOM 2628 O O . VAL A 1 341 ? -0.226 37.756 47.721 1.00 35.00 340 VAL A O 1
ATOM 2632 N N . ALA A 1 342 ? -2.227 38.459 48.505 1.00 37.93 341 ALA A N 1
ATOM 2633 C CA . ALA A 1 342 ? -3.008 37.501 47.731 1.00 37.42 341 ALA A CA 1
ATOM 2634 C C . ALA A 1 342 ? -2.958 37.960 46.271 1.00 40.75 341 ALA A C 1
ATOM 2635 O O . ALA A 1 342 ? -3.282 39.117 45.987 1.00 40.69 341 ALA A O 1
ATOM 2637 N N . SER A 1 343 ? -2.490 37.082 45.358 1.00 36.17 342 SER A N 1
ATOM 2638 C CA . SER A 1 343 ? -2.358 37.440 43.945 1.00 35.59 342 SER A CA 1
ATOM 2639 C C . SER A 1 343 ? -3.700 37.851 43.300 1.00 41.49 342 SER A C 1
ATOM 2640 O O . SER A 1 343 ? -3.682 38.751 42.459 1.00 41.95 342 SER A O 1
ATOM 2643 N N . ASP A 1 344 ? -4.857 37.248 43.717 1.00 37.56 343 ASP A N 1
ATOM 2644 C CA . ASP A 1 344 ? -6.177 37.567 43.132 1.00 39.02 343 ASP A CA 1
ATOM 2645 C C . ASP A 1 344 ? -6.568 39.036 43.265 1.00 44.41 343 ASP A C 1
ATOM 2646 O O . ASP A 1 344 ? -7.415 39.510 42.498 1.00 46.03 343 ASP A O 1
ATOM 2651 N N . GLY A 1 345 ? -5.958 39.736 44.214 1.00 40.67 344 GLY A N 1
ATOM 2652 C CA . GLY A 1 345 ? -6.226 41.154 44.434 1.00 42.17 344 GLY A CA 1
ATOM 2653 C C . GLY A 1 345 ? -5.413 42.074 43.546 1.00 47.62 344 GLY A C 1
ATOM 2654 O O . GLY A 1 345 ? -5.653 43.276 43.553 1.00 49.22 344 GLY A O 1
ATOM 2655 N N . CYS A 1 346 ? -4.452 41.524 42.768 1.00 43.50 345 CYS A N 1
ATOM 2656 C CA . CYS A 1 346 ? -3.545 42.296 41.906 1.00 43.74 345 CYS A CA 1
ATOM 2657 C C . CYS A 1 346 ? -3.927 42.259 40.421 1.00 47.60 345 CYS A C 1
ATOM 2658 O O . CYS A 1 346 ? -3.162 42.777 39.598 1.00 46.37 345 CYS A O 1
ATOM 2661 N N . GLU A 1 347 ? -5.051 41.622 40.067 1.00 44.93 346 GLU A N 1
ATOM 2662 C CA . GLU A 1 347 ? -5.462 41.474 38.677 1.00 45.90 346 GLU A CA 1
ATOM 2663 C C . GLU A 1 347 ? -5.694 42.853 38.013 1.00 53.26 346 GLU A C 1
ATOM 2664 O O . GLU A 1 347 ? -5.205 43.068 36.905 1.00 54.08 346 GLU A O 1
ATOM 2670 N N . THR A 1 348 ? -6.383 43.782 38.704 1.00 50.49 347 THR A N 1
ATOM 2671 C CA . THR A 1 348 ? -6.634 45.129 38.179 1.00 52.25 347 THR A CA 1
ATOM 2672 C C . THR A 1 348 ? -5.494 46.058 38.603 1.00 57.09 347 THR A C 1
ATOM 2673 O O . THR A 1 348 ? -4.813 45.788 39.596 1.00 55.27 347 THR A O 1
ATOM 2677 N N . THR A 1 349 ? -5.293 47.159 37.858 1.00 55.92 348 THR A N 1
ATOM 2678 C CA . THR A 1 349 ? -4.219 48.120 38.138 1.00 56.41 348 THR A CA 1
ATOM 2679 C C . THR A 1 349 ? -4.441 48.815 39.507 1.00 59.81 348 THR A C 1
ATOM 2680 O O . THR A 1 349 ? -3.459 49.047 40.212 1.00 59.05 348 THR A O 1
ATOM 2684 N N . SER A 1 350 ? -5.712 49.097 39.892 1.00 55.88 349 SER A N 1
ATOM 2685 C CA . SER A 1 350 ? -6.053 49.719 41.183 1.00 56.41 349 SER A CA 1
ATOM 2686 C C . SER A 1 350 ? -5.876 48.719 42.337 1.00 57.37 349 SER A C 1
ATOM 2687 O O . SER A 1 350 ? -5.414 49.105 43.416 1.00 56.84 349 SER A O 1
ATOM 2690 N N . GLY A 1 351 ? -6.188 47.444 42.087 1.00 51.30 350 GLY A N 1
ATOM 2691 C CA . GLY A 1 351 ? -5.984 46.382 43.064 1.00 48.84 350 GLY A CA 1
ATOM 2692 C C . GLY A 1 351 ? -4.505 46.143 43.334 1.00 50.34 350 GLY A C 1
ATOM 2693 O O . GLY A 1 351 ? -4.093 46.024 44.489 1.00 48.39 350 GLY A O 1
ATOM 2694 N N . ALA A 1 352 ? -3.692 46.080 42.263 1.00 47.23 351 ALA A N 1
ATOM 2695 C CA . ALA A 1 352 ? -2.239 45.904 42.357 1.00 46.09 351 ALA A CA 1
ATOM 2696 C C . ALA A 1 352 ? -1.584 47.126 43.038 1.00 50.18 351 ALA A C 1
ATOM 2697 O O . ALA A 1 352 ? -0.670 46.950 43.836 1.00 47.75 351 ALA A O 1
ATOM 2699 N N . ALA A 1 353 ? -2.110 48.344 42.794 1.00 49.92 352 ALA A N 1
ATOM 2700 C CA . ALA A 1 353 ? -1.605 49.582 43.407 1.00 51.54 352 ALA A CA 1
ATOM 2701 C C . ALA A 1 353 ? -1.866 49.600 44.906 1.00 56.40 352 ALA A C 1
ATOM 2702 O O . ALA A 1 353 ? -0.981 49.986 45.667 1.00 55.49 352 ALA A O 1
ATOM 2704 N N . ALA A 1 354 ? -3.075 49.171 45.329 1.00 54.33 353 ALA A N 1
ATOM 2705 C CA . ALA A 1 354 ? -3.476 49.100 46.736 1.00 54.90 353 ALA A CA 1
ATOM 2706 C C . ALA A 1 354 ? -2.625 48.077 47.494 1.00 58.14 353 ALA A C 1
ATOM 2707 O O . ALA A 1 354 ? -2.202 48.321 48.624 1.00 58.93 353 ALA A O 1
ATOM 2709 N N . ALA A 1 355 ? -2.348 46.947 46.848 1.00 52.93 354 ALA A N 1
ATOM 2710 C CA . ALA A 1 355 ? -1.590 45.862 47.437 1.00 50.87 354 ALA A CA 1
ATOM 2711 C C . ALA A 1 355 ? -0.077 46.098 47.436 1.00 52.24 354 ALA A C 1
ATOM 2712 O O . ALA A 1 355 ? 0.574 45.705 48.401 1.00 52.02 354 ALA A O 1
ATOM 2714 N N . LEU A 1 356 ? 0.488 46.715 46.369 1.00 46.79 355 LEU A N 1
ATOM 2715 C CA . LEU A 1 356 ? 1.944 46.844 46.199 1.00 45.29 355 LEU A CA 1
ATOM 2716 C C . LEU A 1 356 ? 2.512 48.273 46.247 1.00 52.05 355 LEU A C 1
ATOM 2717 O O . LEU A 1 356 ? 3.724 48.435 46.089 1.00 50.80 355 LEU A O 1
ATOM 2722 N N . GLY A 1 357 ? 1.660 49.278 46.472 1.00 50.81 356 GLY A N 1
ATOM 2723 C CA . GLY A 1 357 ? 2.073 50.676 46.509 1.00 53.51 356 GLY A CA 1
ATOM 2724 C C . GLY A 1 357 ? 3.138 51.044 47.528 1.00 59.74 356 GLY A C 1
ATOM 2725 O O . GLY A 1 357 ? 3.927 51.959 47.279 1.00 60.39 356 GLY A O 1
ATOM 2726 N N . ASP A 1 358 ? 3.180 50.347 48.678 1.00 55.99 357 ASP A N 1
ATOM 2727 C CA . ASP A 1 358 ? 4.142 50.681 49.729 1.00 56.32 357 ASP A CA 1
ATOM 2728 C C . ASP A 1 358 ? 5.252 49.627 49.906 1.00 54.94 357 ASP A C 1
ATOM 2729 O O . ASP A 1 358 ? 5.942 49.658 50.924 1.00 55.68 357 ASP A O 1
ATOM 2731 N N . VAL A 1 359 ? 5.477 48.739 48.918 1.00 46.12 358 VAL A N 1
ATOM 2732 C CA . VAL A 1 359 ? 6.554 47.747 49.054 1.00 42.34 358 VAL A CA 1
ATOM 2733 C C . VAL A 1 359 ? 7.821 48.239 48.304 1.00 44.52 358 VAL A C 1
ATOM 2734 O O . VAL A 1 359 ? 7.769 49.240 47.588 1.00 43.77 358 VAL A O 1
ATOM 2738 N N . HIS A 1 360 ? 8.953 47.547 48.491 1.00 40.15 359 HIS A N 1
ATOM 2739 C CA . HIS A 1 360 ? 10.227 47.920 47.855 1.00 40.51 359 HIS A CA 1
ATOM 2740 C C . HIS A 1 360 ? 10.697 46.859 46.860 1.00 41.39 359 HIS A C 1
ATOM 2741 O O . HIS A 1 360 ? 11.701 47.043 46.194 1.00 40.38 359 HIS A O 1
ATOM 2748 N N . GLY A 1 361 ? 9.945 45.784 46.743 1.00 37.87 360 GLY A N 1
ATOM 2749 C CA . GLY A 1 361 ? 10.273 44.677 45.852 1.00 37.23 360 GLY A CA 1
ATOM 2750 C C . GLY A 1 361 ? 9.112 43.717 45.777 1.00 40.14 360 GLY A C 1
ATOM 2751 O O . GLY A 1 361 ? 8.303 43.643 46.710 1.00 37.94 360 GLY A O 1
ATOM 2752 N N . VAL A 1 362 ? 9.006 43.004 44.651 1.00 37.74 361 VAL A N 1
ATOM 2753 C CA . VAL A 1 362 ? 7.895 42.095 44.404 1.00 37.28 361 VAL A CA 1
ATOM 2754 C C . VAL A 1 362 ? 8.442 40.733 44.041 1.00 38.93 361 VAL A C 1
ATOM 2755 O O . VAL A 1 362 ? 9.172 40.582 43.066 1.00 38.14 361 VAL A O 1
ATOM 2759 N N . LEU A 1 363 ? 8.083 39.746 44.840 1.00 34.19 362 LEU A N 1
ATOM 2760 C CA A LEU A 1 363 ? 8.473 38.360 44.600 0.50 32.06 362 LEU A CA 1
ATOM 2761 C CA B LEU A 1 363 ? 8.483 38.383 44.598 0.50 32.64 362 LEU A CA 1
ATOM 2762 C C . LEU A 1 363 ? 7.268 37.570 44.121 1.00 36.08 362 LEU A C 1
ATOM 2763 O O . LEU A 1 363 ? 6.256 37.501 44.829 1.00 35.16 362 LEU A O 1
ATOM 2772 N N . ILE A 1 364 ? 7.379 36.961 42.927 1.00 33.14 363 ILE A N 1
ATOM 2773 C CA . ILE A 1 364 ? 6.304 36.141 42.357 1.00 32.19 363 ILE A CA 1
ATOM 2774 C C . ILE A 1 364 ? 6.768 34.701 42.548 1.00 33.50 363 ILE A C 1
ATOM 2775 O O . ILE A 1 364 ? 7.703 34.278 41.886 1.00 32.49 363 ILE A O 1
ATOM 2780 N N . PRO A 1 365 ? 6.223 33.961 43.526 1.00 30.75 364 PRO A N 1
ATOM 2781 C CA . PRO A 1 365 ? 6.726 32.605 43.754 1.00 29.70 364 PRO A CA 1
ATOM 2782 C C . PRO A 1 365 ? 6.113 31.592 42.797 1.00 34.47 364 PRO A C 1
ATOM 2783 O O . PRO A 1 365 ? 5.182 31.912 42.041 1.00 34.33 364 PRO A O 1
ATOM 2787 N N . GLY A 1 366 ? 6.558 30.348 42.954 1.00 31.99 365 GLY A N 1
ATOM 2788 C CA . GLY A 1 366 ? 6.047 29.201 42.224 1.00 32.89 365 GLY A CA 1
ATOM 2789 C C . GLY A 1 366 ? 4.594 28.942 42.573 1.00 39.23 365 GLY A C 1
ATOM 2790 O O . GLY A 1 366 ? 4.084 29.424 43.594 1.00 38.55 365 GLY A O 1
ATOM 2791 N N . GLY A 1 367 ? 3.918 28.230 41.696 1.00 36.93 366 GLY A N 1
ATOM 2792 C CA . GLY A 1 367 ? 2.510 27.895 41.885 1.00 37.66 366 GLY A CA 1
ATOM 2793 C C . GLY A 1 367 ? 2.184 26.581 41.225 1.00 41.31 366 GLY A C 1
ATOM 2794 O O . GLY A 1 367 ? 1.296 26.510 40.374 1.00 42.17 366 GLY A O 1
ATOM 2795 N N . PHE A 1 368 ? 2.928 25.536 41.592 1.00 37.71 367 PHE A N 1
ATOM 2796 C CA . PHE A 1 368 ? 2.680 24.199 41.082 1.00 37.75 367 PHE A CA 1
ATOM 2797 C C . PHE A 1 368 ? 1.228 23.813 41.421 1.00 43.32 367 PHE A C 1
ATOM 2798 O O . PHE A 1 368 ? 0.807 23.977 42.570 1.00 44.47 367 PHE A O 1
ATOM 2806 N N . GLY A 1 369 ? 0.480 23.372 40.418 1.00 40.12 368 GLY A N 1
ATOM 2807 C CA . GLY A 1 369 ? -0.903 22.932 40.586 1.00 41.66 368 GLY A CA 1
ATOM 2808 C C . GLY A 1 369 ? -1.979 23.986 40.798 1.00 45.96 368 GLY A C 1
ATOM 2809 O O . GLY A 1 369 ? -3.142 23.619 40.944 1.00 45.83 368 GLY A O 1
ATOM 2810 N N . ILE A 1 370 ? -1.640 25.293 40.830 1.00 41.51 369 ILE A N 1
ATOM 2811 C CA . ILE A 1 370 ? -2.688 26.309 41.049 1.00 41.45 369 ILE A CA 1
ATOM 2812 C C . ILE A 1 370 ? -3.447 26.610 39.727 1.00 46.53 369 ILE A C 1
ATOM 2813 O O . ILE A 1 370 ? -2.999 26.213 38.650 1.00 47.33 369 ILE A O 1
ATOM 2818 N N . ARG A 1 371 ? -4.577 27.325 39.830 1.00 41.96 370 ARG A N 1
ATOM 2819 C CA . ARG A 1 371 ? -5.378 27.807 38.699 1.00 42.31 370 ARG A CA 1
ATOM 2820 C C . ARG A 1 371 ? -5.582 29.308 38.868 1.00 43.73 370 ARG A C 1
ATOM 2821 O O . ARG A 1 371 ? -5.828 29.737 39.991 1.00 43.72 370 ARG A O 1
ATOM 2829 N N . GLY A 1 372 ? -5.489 30.087 37.791 1.00 38.32 371 GLY A N 1
ATOM 2830 C CA . GLY A 1 372 ? -5.746 31.528 37.852 1.00 37.44 371 GLY A CA 1
ATOM 2831 C C . GLY A 1 372 ? -4.532 32.359 38.215 1.00 41.36 371 GLY A C 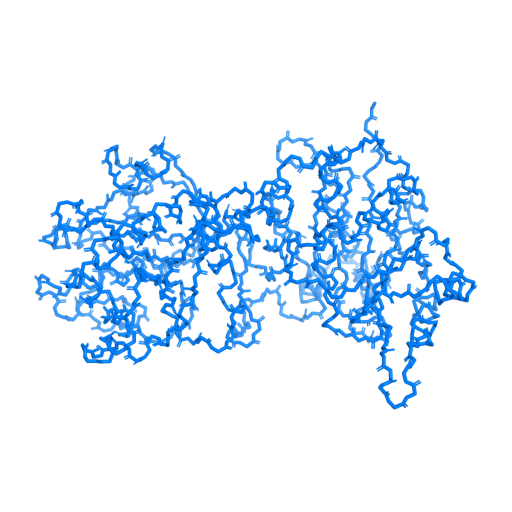1
ATOM 2832 O O . GLY A 1 372 ? -4.282 32.640 39.390 1.00 40.69 371 GLY A O 1
ATOM 2833 N N . ILE A 1 373 ? -3.810 32.814 37.195 1.00 37.91 372 ILE A N 1
ATOM 2834 C CA . ILE A 1 373 ? -2.548 33.552 37.356 1.00 36.19 372 ILE A CA 1
ATOM 2835 C C . ILE A 1 373 ? -2.652 35.009 36.908 1.00 39.33 372 ILE A C 1
ATOM 2836 O O . ILE A 1 373 ? -1.638 35.710 36.892 1.00 38.81 372 ILE A O 1
ATOM 2841 N N . GLU A 1 374 ? -3.865 35.488 36.617 1.00 35.60 373 GLU A N 1
ATOM 2842 C CA . GLU A 1 374 ? -4.048 36.863 36.141 1.00 36.69 373 GLU A CA 1
ATOM 2843 C C . GLU A 1 374 ? -3.592 37.884 37.183 1.00 41.91 373 GLU A C 1
ATOM 2844 O O . GLU A 1 374 ? -3.088 38.931 36.807 1.00 42.05 373 GLU A O 1
ATOM 2850 N N . GLY A 1 375 ? -3.690 37.535 38.466 1.00 38.66 374 GLY A N 1
ATOM 2851 C CA . GLY A 1 375 ? -3.237 38.403 39.547 1.00 38.56 374 GLY A CA 1
ATOM 2852 C C . GLY A 1 375 ? -1.721 38.526 39.594 1.00 41.43 374 GLY A C 1
ATOM 2853 O O . GLY A 1 375 ? -1.204 39.608 39.866 1.00 40.32 374 GLY A O 1
ATOM 2854 N N . LYS A 1 376 ? -0.993 37.409 39.332 1.00 37.20 375 LYS A N 1
ATOM 2855 C CA . LYS A 1 376 ? 0.478 37.404 39.293 1.00 35.98 375 LYS A CA 1
ATOM 2856 C C . LYS A 1 376 ? 0.969 38.238 38.086 1.00 39.37 375 LYS A C 1
ATOM 2857 O O . LYS A 1 376 ? 1.915 39.021 38.233 1.00 39.13 375 LYS A O 1
ATOM 2863 N N . ILE A 1 377 ? 0.312 38.087 36.908 1.00 35.06 376 ILE A N 1
ATOM 2864 C CA . ILE A 1 377 ? 0.636 38.890 35.702 1.00 36.15 376 ILE A CA 1
ATOM 2865 C C . ILE A 1 377 ? 0.373 40.387 35.994 1.00 42.77 376 ILE A C 1
ATOM 2866 O O . ILE A 1 377 ? 1.194 41.223 35.620 1.00 44.41 376 ILE A O 1
ATOM 2871 N N . GLY A 1 378 ? -0.748 40.693 36.666 1.00 40.22 377 GLY A N 1
ATOM 2872 C CA . GLY A 1 378 ? -1.107 42.054 37.070 1.00 41.31 377 GLY A CA 1
ATOM 2873 C C . GLY A 1 378 ? -0.079 42.687 37.995 1.00 43.51 377 GLY A C 1
ATOM 2874 O O . GLY A 1 378 ? 0.246 43.863 37.849 1.00 45.21 377 GLY A O 1
ATOM 2875 N N . ALA A 1 379 ? 0.453 41.914 38.951 1.00 39.11 378 ALA A N 1
ATOM 2876 C CA . ALA A 1 379 ? 1.494 42.377 39.880 1.00 38.31 378 ALA A CA 1
ATOM 2877 C C . ALA A 1 379 ? 2.791 42.753 39.125 1.00 43.19 378 ALA A C 1
ATOM 2878 O O . ALA A 1 379 ? 3.421 43.754 39.470 1.00 44.39 378 ALA A O 1
ATOM 2880 N N . ILE A 1 380 ? 3.174 41.964 38.092 1.00 39.63 379 ILE A N 1
ATOM 2881 C CA . ILE A 1 380 ? 4.399 42.191 37.292 1.00 39.49 379 ILE A CA 1
ATOM 2882 C C . ILE A 1 380 ? 4.214 43.452 36.437 1.00 44.25 379 ILE A C 1
ATOM 2883 O O . ILE A 1 380 ? 5.123 44.284 36.391 1.00 44.33 379 ILE A O 1
ATOM 2888 N N . ALA A 1 381 ? 3.024 43.617 35.825 1.00 41.76 380 ALA A N 1
ATOM 2889 C CA . ALA A 1 381 ? 2.712 44.805 35.012 1.00 43.10 380 ALA A CA 1
ATOM 2890 C C . ALA A 1 381 ? 2.803 46.057 35.882 1.00 48.88 380 ALA A C 1
ATOM 2891 O O . ALA A 1 381 ? 3.396 47.036 35.451 1.00 49.61 380 ALA A O 1
ATOM 2893 N N . TYR A 1 382 ? 2.291 45.995 37.141 1.00 45.91 381 TYR A N 1
ATOM 2894 C CA . TYR A 1 382 ? 2.344 47.132 38.067 1.00 46.92 381 TYR A CA 1
ATOM 2895 C C . TYR A 1 382 ? 3.793 47.430 38.460 1.00 48.32 381 TYR A C 1
ATOM 2896 O O . TYR A 1 382 ? 4.225 48.583 38.360 1.00 47.70 381 TYR A O 1
ATOM 2905 N N . ALA A 1 383 ? 4.544 46.388 38.881 1.00 43.79 382 ALA A N 1
ATOM 2906 C CA . ALA A 1 383 ? 5.934 46.519 39.313 1.00 43.60 382 ALA A CA 1
ATOM 2907 C C . ALA A 1 383 ? 6.840 47.103 38.201 1.00 48.35 382 ALA A C 1
ATOM 2908 O O . ALA A 1 383 ? 7.670 47.957 38.503 1.00 48.28 382 ALA A O 1
ATOM 2910 N N . ARG A 1 384 ? 6.661 46.675 36.933 1.00 46.05 383 ARG A N 1
ATOM 2911 C CA . ARG A 1 384 ? 7.410 47.220 35.788 1.00 48.59 383 ARG A CA 1
ATOM 2912 C C . ARG A 1 384 ? 7.167 48.722 35.604 1.00 56.21 383 ARG A C 1
ATOM 2913 O O . ARG A 1 384 ? 8.122 49.463 35.378 1.00 58.12 383 ARG A O 1
ATOM 2921 N N . ALA A 1 385 ? 5.894 49.159 35.689 1.00 52.81 384 ALA A N 1
ATOM 2922 C CA . ALA A 1 385 ? 5.512 50.569 35.526 1.00 55.11 384 ALA A CA 1
ATOM 2923 C C . ALA A 1 385 ? 5.977 51.407 36.708 1.00 58.79 384 ALA A C 1
ATOM 2924 O O . ALA A 1 385 ? 6.378 52.553 36.522 1.00 59.77 384 ALA A O 1
ATOM 2926 N N . ARG A 1 386 ? 5.925 50.827 37.923 1.00 53.82 385 ARG A N 1
ATOM 2927 C CA . ARG A 1 386 ? 6.284 51.487 39.173 1.00 53.86 385 ARG A CA 1
ATOM 2928 C C . ARG A 1 386 ? 7.823 51.617 39.365 1.00 56.71 385 ARG A C 1
ATOM 2929 O O . ARG A 1 386 ? 8.271 52.503 40.097 1.00 57.61 385 ARG A O 1
ATOM 2937 N N . GLY A 1 387 ? 8.593 50.770 38.684 1.00 50.27 386 GLY A N 1
ATOM 2938 C CA . GLY A 1 387 ? 10.046 50.722 38.802 1.00 49.24 386 GLY A CA 1
ATOM 2939 C C . GLY A 1 387 ? 10.462 49.814 39.950 1.00 50.67 386 GLY A C 1
ATOM 2940 O O . GLY A 1 387 ? 11.572 49.930 40.465 1.00 50.21 386 GLY A O 1
ATOM 2941 N N . LEU A 1 388 ? 9.552 48.930 40.395 1.00 45.05 387 LEU A N 1
ATOM 2942 C CA . LEU A 1 388 ? 9.815 47.998 41.493 1.00 43.44 387 LEU A CA 1
ATOM 2943 C C . LEU A 1 388 ? 10.643 46.809 41.046 1.00 45.29 387 LEU A C 1
ATOM 2944 O O . LEU A 1 388 ? 10.288 46.161 40.059 1.00 44.97 387 LEU A O 1
ATOM 2949 N N . PRO A 1 389 ? 11.642 46.392 41.854 1.00 41.68 388 PRO A N 1
ATOM 2950 C CA . PRO A 1 389 ? 12.370 45.155 41.547 1.00 38.87 388 PRO A CA 1
ATOM 2951 C C . PRO A 1 389 ? 11.433 43.943 41.551 1.00 42.72 388 PRO A C 1
ATOM 2952 O O . PRO A 1 389 ? 10.502 43.894 42.360 1.00 42.43 388 PRO A O 1
ATOM 2956 N N . VAL A 1 390 ? 11.671 42.966 40.647 1.00 37.30 389 VAL A N 1
ATOM 2957 C CA . VAL A 1 390 ? 10.864 41.748 40.538 1.00 34.71 389 VAL A CA 1
ATOM 2958 C C . VAL A 1 390 ? 11.766 40.547 40.479 1.00 38.72 389 VAL A C 1
ATOM 2959 O O . VAL A 1 390 ? 12.680 40.507 39.650 1.00 39.25 389 VAL A O 1
ATOM 2963 N N . LEU A 1 391 ? 11.437 39.520 41.275 1.00 34.86 390 LEU A N 1
ATOM 2964 C CA . LEU A 1 391 ? 12.068 38.222 41.203 1.00 34.15 390 LEU A CA 1
ATOM 2965 C C . LEU A 1 391 ? 10.952 37.183 41.031 1.00 37.15 390 LEU A C 1
ATOM 2966 O O . LEU A 1 391 ? 10.082 37.045 41.895 1.00 36.24 390 LEU A O 1
ATOM 2971 N N . GLY A 1 392 ? 10.973 36.497 39.895 1.00 33.37 391 GLY A N 1
ATOM 2972 C CA . GLY A 1 392 ? 9.984 35.467 39.589 1.00 32.24 391 GLY A CA 1
ATOM 2973 C C . GLY A 1 392 ? 10.582 34.081 39.646 1.00 35.46 391 GLY A C 1
ATOM 2974 O O . GLY A 1 392 ? 11.642 33.854 39.069 1.00 34.48 391 GLY A O 1
ATOM 2975 N N . LEU A 1 393 ? 9.901 33.144 40.326 1.00 33.34 392 LEU A N 1
ATOM 2976 C CA . LEU A 1 393 ? 10.359 31.762 40.503 1.00 33.69 392 LEU A CA 1
ATOM 2977 C C . LEU A 1 393 ? 9.391 30.801 39.842 1.00 37.92 392 LEU A C 1
ATOM 2978 O O . LEU A 1 393 ? 8.218 30.760 40.213 1.00 35.90 392 LEU A O 1
ATOM 2983 N N . CYS A 1 394 ? 9.871 30.076 38.822 1.00 36.24 393 CYS A N 1
ATOM 2984 C CA . CYS A 1 394 ? 9.138 29.082 38.016 1.00 36.88 393 CYS A CA 1
ATOM 2985 C C . CYS A 1 394 ? 7.891 29.714 37.356 1.00 38.66 393 CYS A C 1
ATOM 2986 O O . CYS A 1 394 ? 7.993 30.319 36.273 1.00 37.87 393 CYS A O 1
ATOM 2989 N N . LEU A 1 395 ? 6.710 29.598 38.009 1.00 35.28 394 LEU A N 1
ATOM 2990 C CA . LEU A 1 395 ? 5.503 30.278 37.529 1.00 35.49 394 LEU A CA 1
ATOM 2991 C C . LEU A 1 395 ? 5.778 31.802 37.381 1.00 39.80 394 LEU A C 1
ATOM 2992 O O . LEU A 1 395 ? 5.253 32.430 36.468 1.00 39.50 394 LEU A O 1
ATOM 2997 N N . GLY A 1 396 ? 6.642 32.345 38.247 1.00 36.99 395 GLY A N 1
ATOM 2998 C CA . GLY A 1 396 ? 7.070 33.740 38.210 1.00 36.61 395 GLY A CA 1
ATOM 2999 C C . GLY A 1 396 ? 7.728 34.112 36.894 1.00 40.73 395 GLY A C 1
ATOM 3000 O O . GLY A 1 396 ? 7.380 35.142 36.328 1.00 40.61 395 GLY A O 1
ATOM 3001 N N . LEU A 1 397 ? 8.686 33.281 36.386 1.00 35.24 396 LEU A N 1
ATOM 3002 C CA . LEU A 1 397 ? 9.322 33.507 35.078 1.00 35.29 396 LEU A CA 1
ATOM 3003 C C . LEU A 1 397 ? 8.260 33.429 33.985 1.00 38.50 396 LEU A C 1
ATOM 3004 O O . LEU A 1 397 ? 8.216 34.263 33.089 1.00 38.80 396 LEU A O 1
ATOM 3009 N N . GLN A 1 398 ? 7.417 32.411 34.054 1.00 35.10 397 GLN A N 1
ATOM 3010 C CA . GLN A 1 398 ? 6.357 32.206 33.077 1.00 36.04 397 GLN A CA 1
ATOM 3011 C C . GLN A 1 398 ? 5.440 33.433 33.011 1.00 39.75 397 GLN A C 1
ATOM 3012 O O . GLN A 1 398 ? 5.155 33.893 31.906 1.00 39.66 397 GLN A O 1
ATOM 3018 N N . CYS A 1 399 ? 5.124 34.046 34.175 1.00 36.31 398 CYS A N 1
ATOM 3019 C CA . CYS A 1 399 ? 4.297 35.252 34.258 1.00 37.88 398 CYS A CA 1
ATOM 3020 C C . CYS A 1 399 ? 5.041 36.455 33.711 1.00 41.36 398 CYS A C 1
ATOM 3021 O O . CYS A 1 399 ? 4.422 37.262 33.019 1.00 41.62 398 CYS A O 1
ATOM 3024 N N . ILE A 1 400 ? 6.375 36.537 33.938 1.00 36.79 399 ILE A N 1
ATOM 3025 C CA . ILE A 1 400 ? 7.181 37.621 33.367 1.00 36.33 399 ILE A CA 1
ATOM 3026 C C . ILE A 1 400 ? 7.144 37.491 31.834 1.00 40.48 399 ILE A C 1
ATOM 3027 O O . ILE A 1 400 ? 6.964 38.492 31.138 1.00 38.34 399 ILE A O 1
ATOM 3032 N N . VAL A 1 401 ? 7.299 36.245 31.316 1.00 37.58 400 VAL A N 1
ATOM 3033 C CA . VAL A 1 401 ? 7.301 35.992 29.857 1.00 37.54 400 VAL A CA 1
ATOM 3034 C C . VAL A 1 401 ? 5.911 36.314 29.261 1.00 40.81 400 VAL A C 1
ATOM 3035 O O . VAL A 1 401 ? 5.831 36.949 28.204 1.00 41.79 400 VAL A O 1
ATOM 3039 N N . ILE A 1 402 ? 4.828 35.884 29.938 1.00 36.39 401 ILE A N 1
ATOM 3040 C CA . ILE A 1 402 ? 3.460 36.147 29.450 1.00 36.73 401 ILE A CA 1
ATOM 3041 C C . ILE A 1 402 ? 3.201 37.657 29.411 1.00 44.03 401 ILE A C 1
ATOM 3042 O O . ILE A 1 402 ? 2.739 38.147 28.393 1.00 44.39 401 ILE A O 1
ATOM 3047 N N . GLU A 1 403 ? 3.533 38.388 30.493 1.00 42.38 402 GLU A N 1
ATOM 3048 C CA . GLU A 1 403 ? 3.314 39.832 30.560 1.00 43.51 402 GLU A CA 1
ATOM 3049 C C . GLU A 1 403 ? 4.130 40.564 29.469 1.00 48.31 402 GLU A C 1
ATOM 3050 O O . GLU A 1 403 ? 3.605 41.511 28.885 1.00 48.47 402 GLU A O 1
ATOM 3056 N N . ALA A 1 404 ? 5.393 40.125 29.194 1.00 43.85 403 ALA A N 1
ATOM 3057 C CA . ALA A 1 404 ? 6.242 40.721 28.148 1.00 43.67 403 ALA A CA 1
ATOM 3058 C C . ALA A 1 404 ? 5.596 40.541 26.763 1.00 48.54 403 ALA A C 1
ATOM 3059 O O . ALA A 1 404 ? 5.523 41.496 25.984 1.00 49.71 403 ALA A O 1
ATOM 3061 N N . ALA A 1 405 ? 5.092 39.322 26.478 1.00 44.47 404 ALA A N 1
ATOM 3062 C CA . ALA A 1 405 ? 4.429 38.990 25.218 1.00 45.25 404 ALA A CA 1
ATOM 3063 C C . ALA A 1 405 ? 3.166 39.842 25.034 1.00 52.02 404 ALA A C 1
ATOM 3064 O O . ALA A 1 405 ? 2.948 40.376 23.940 1.00 53.43 404 ALA A O 1
ATOM 3066 N N . ARG A 1 406 ? 2.369 40.024 26.112 1.00 47.77 405 ARG A N 1
ATOM 3067 C CA . ARG A 1 406 ? 1.150 40.847 26.034 1.00 48.59 405 ARG A CA 1
ATOM 3068 C C . ARG A 1 406 ? 1.487 42.332 25.879 1.00 52.24 405 ARG A C 1
ATOM 3069 O O . ARG A 1 406 ? 0.744 43.048 25.207 1.00 51.40 405 ARG A O 1
ATOM 3077 N N . SER A 1 407 ? 2.621 42.789 26.462 1.00 48.14 406 SER A N 1
ATOM 3078 C CA . SER A 1 407 ? 3.011 44.199 26.354 1.00 49.31 406 SER A CA 1
ATOM 3079 C C . SER A 1 407 ? 3.459 44.565 24.921 1.00 56.05 406 SER A C 1
ATOM 3080 O O . SER A 1 407 ? 3.526 45.757 24.607 1.00 57.64 406 SER A O 1
ATOM 3083 N N . VAL A 1 408 ? 3.715 43.555 24.042 1.00 53.01 407 VAL A N 1
ATOM 3084 C CA . VAL A 1 408 ? 4.134 43.822 22.651 1.00 54.72 407 VAL A CA 1
ATOM 3085 C C . VAL A 1 408 ? 3.061 43.390 21.620 1.00 59.07 407 VAL A C 1
ATOM 3086 O O . VAL A 1 408 ? 3.381 43.220 20.441 1.00 59.65 407 VAL A O 1
ATOM 3090 N N . GLY A 1 409 ? 1.801 43.292 22.045 1.00 56.19 408 GLY A N 1
ATOM 3091 C CA . GLY A 1 409 ? 0.702 43.033 21.113 1.00 57.27 408 GLY A CA 1
ATOM 3092 C C . GLY A 1 409 ? 0.093 41.650 21.082 1.00 59.61 408 GLY A C 1
ATOM 3093 O O . GLY A 1 409 ? -0.949 41.467 20.448 1.00 60.27 408 GLY A O 1
ATOM 3094 N N . LEU A 1 410 ? 0.711 40.666 21.766 1.00 53.09 409 LEU A N 1
ATOM 3095 C CA . LEU A 1 410 ? 0.144 39.319 21.848 1.00 51.69 409 LEU A CA 1
ATOM 3096 C C . LEU A 1 410 ? -0.831 39.322 23.031 1.00 52.61 409 LEU A C 1
ATOM 3097 O O . LEU A 1 410 ? -0.568 38.704 24.057 1.00 48.04 409 LEU A O 1
ATOM 3102 N N . THR A 1 411 ? -1.931 40.083 22.893 1.00 50.45 410 THR A N 1
ATOM 3103 C CA . THR A 1 411 ? -2.965 40.347 23.897 1.00 50.72 410 THR A CA 1
ATOM 3104 C C . THR A 1 411 ? -3.459 39.082 24.628 1.00 52.50 410 THR A C 1
ATOM 3105 O O . THR A 1 411 ? -3.721 39.140 25.829 1.00 51.91 410 THR A O 1
ATOM 3109 N N . ASN A 1 412 ? -3.601 37.968 23.910 1.00 48.37 411 ASN A N 1
ATOM 3110 C CA . ASN A 1 412 ? -4.111 36.733 24.489 1.00 47.45 411 ASN A CA 1
ATOM 3111 C C . ASN A 1 412 ? -3.003 35.724 24.786 1.00 48.82 411 ASN A C 1
ATOM 3112 O O . ASN A 1 412 ? -3.317 34.561 25.053 1.00 47.84 411 ASN A O 1
ATOM 3117 N N . ALA A 1 413 ? -1.717 36.178 24.834 1.00 44.33 412 ALA A N 1
ATOM 3118 C CA . ALA A 1 413 ? -0.580 35.328 25.187 1.00 42.76 412 ALA A CA 1
ATOM 3119 C C . ALA A 1 413 ? -0.803 34.709 26.560 1.00 46.76 412 ALA A C 1
ATOM 3120 O O . ALA A 1 413 ? -1.364 35.352 27.460 1.00 47.49 412 ALA A O 1
ATOM 3122 N N . ASN A 1 414 ? -0.407 33.454 26.712 1.00 41.01 413 ASN A N 1
ATOM 3123 C CA . ASN A 1 414 ? -0.595 32.746 27.966 1.00 38.96 413 ASN A CA 1
ATOM 3124 C C . ASN A 1 414 ? 0.190 31.453 27.978 1.00 42.44 413 ASN A C 1
ATOM 3125 O O . ASN A 1 414 ? 0.869 31.108 27.008 1.00 42.12 413 ASN A O 1
ATOM 3130 N N . SER A 1 415 ? 0.113 30.737 29.094 1.00 38.17 414 SER A N 1
ATOM 3131 C CA . SER A 1 415 ? 0.643 29.400 29.148 1.00 36.89 414 SER A CA 1
ATOM 3132 C C . SER A 1 415 ? -0.482 28.470 28.730 1.00 40.16 414 SER A C 1
ATOM 3133 O O . SER A 1 415 ? -1.624 28.695 29.139 1.00 38.40 414 SER A O 1
ATOM 3136 N N . ALA A 1 416 ? -0.175 27.404 27.970 1.00 38.84 415 ALA A N 1
ATOM 3137 C CA . ALA A 1 416 ? -1.172 26.384 27.609 1.00 39.62 415 ALA A CA 1
ATOM 3138 C C . ALA A 1 416 ? -1.646 25.634 28.879 1.00 43.77 415 ALA A C 1
ATOM 3139 O O . ALA A 1 416 ? -2.678 24.957 28.846 1.00 43.11 415 ALA A O 1
ATOM 3141 N N . GLU A 1 417 ? -0.912 25.788 30.005 1.00 40.55 416 GLU A N 1
ATOM 3142 C CA . GLU A 1 417 ? -1.303 25.204 31.298 1.00 40.51 416 GLU A CA 1
ATOM 3143 C C . GLU A 1 417 ? -2.578 25.877 31.864 1.00 46.60 416 GLU A C 1
ATOM 3144 O O . GLU A 1 417 ? -3.467 25.189 32.378 1.00 47.08 416 GLU A O 1
ATOM 3150 N N . PHE A 1 418 ? -2.652 27.215 31.769 1.00 44.00 417 PHE A N 1
ATOM 3151 C CA . PHE A 1 418 ? -3.724 28.025 32.350 1.00 44.10 417 PHE A CA 1
ATOM 3152 C C . PHE A 1 418 ? -4.802 28.425 31.353 1.00 50.24 417 PHE A C 1
ATOM 3153 O O . PHE A 1 418 ? -5.914 28.731 31.778 1.00 49.80 417 PHE A O 1
ATOM 3161 N N . ASP A 1 419 ? -4.493 28.413 30.042 1.00 48.15 418 ASP A N 1
ATOM 3162 C CA . ASP A 1 419 ? -5.458 28.693 28.974 1.00 49.53 418 ASP A CA 1
ATOM 3163 C C . ASP A 1 419 ? -5.112 27.784 27.787 1.00 54.96 418 ASP A C 1
ATOM 3164 O O . ASP A 1 419 ? -4.360 28.202 26.908 1.00 54.33 418 ASP A O 1
ATOM 3169 N N . PRO A 1 420 ? -5.627 26.527 27.756 1.00 53.37 419 PRO A N 1
ATOM 3170 C CA . PRO A 1 420 ? -5.275 25.609 26.645 1.00 53.80 419 PRO A CA 1
ATOM 3171 C C . PRO A 1 420 ? -5.682 26.121 25.262 1.00 58.40 419 PRO A C 1
ATOM 3172 O O . PRO A 1 420 ? -5.107 25.693 24.262 1.00 59.44 419 PRO A O 1
ATOM 3176 N N . ASP A 1 421 ? -6.665 27.035 25.211 1.00 53.27 420 ASP A N 1
ATOM 3177 C CA . ASP A 1 421 ? -7.194 27.585 23.975 1.00 54.11 420 ASP A CA 1
ATOM 3178 C C . ASP A 1 421 ? -6.495 28.871 23.541 1.00 55.70 420 ASP A C 1
ATOM 3179 O O . ASP A 1 421 ? -6.935 29.491 22.576 1.00 55.05 420 ASP A O 1
ATOM 3184 N N . THR A 1 422 ? -5.404 29.270 24.225 1.00 50.83 421 THR A N 1
ATOM 3185 C CA . THR A 1 422 ? -4.671 30.486 23.860 1.00 50.41 421 THR A CA 1
ATOM 3186 C C . THR A 1 422 ? -4.154 30.395 22.407 1.00 55.64 421 THR A C 1
ATOM 3187 O O . THR A 1 422 ? -3.585 29.364 22.016 1.00 56.19 421 THR A O 1
ATOM 3191 N N . PRO A 1 423 ? -4.346 31.458 21.594 1.00 52.29 422 PRO A N 1
ATOM 3192 C CA . PRO A 1 423 ? -3.777 31.444 20.236 1.00 53.34 422 PRO A CA 1
ATOM 3193 C C . PRO A 1 423 ? -2.248 31.594 20.268 1.00 56.30 422 PRO A C 1
ATOM 3194 O O . PRO A 1 423 ? -1.565 31.275 19.286 1.00 57.03 422 PRO A O 1
ATOM 3198 N N . ASP A 1 424 ? -1.712 32.088 21.408 1.00 50.05 423 ASP A N 1
ATOM 3199 C CA . ASP A 1 424 ? -0.284 32.292 21.578 1.00 48.21 423 ASP A CA 1
ATOM 3200 C C . ASP A 1 424 ? 0.221 31.593 22.833 1.00 47.76 423 ASP A C 1
ATOM 3201 O O . ASP A 1 424 ? 0.429 32.254 23.851 1.00 45.45 423 ASP A O 1
ATOM 3206 N N . PRO A 1 425 ? 0.458 30.251 22.769 1.00 44.86 424 PRO A N 1
ATOM 3207 C CA . PRO A 1 425 ? 1.038 29.551 23.942 1.00 42.79 424 PRO A CA 1
ATOM 3208 C C . PRO A 1 425 ? 2.529 29.860 24.064 1.00 45.11 424 PRO A C 1
ATOM 3209 O O . PRO A 1 425 ? 3.370 29.069 23.628 1.00 44.48 424 PRO A O 1
ATOM 3213 N N . VAL A 1 426 ? 2.861 31.025 24.663 1.00 40.81 425 VAL A N 1
ATOM 3214 C CA . VAL A 1 426 ? 4.256 31.478 24.842 1.00 38.94 425 VAL A CA 1
ATOM 3215 C C . VAL A 1 426 ? 4.964 30.581 25.871 1.00 42.76 425 VAL A C 1
ATOM 3216 O O . VAL A 1 426 ? 6.200 30.521 25.904 1.00 42.22 425 VAL A O 1
ATOM 3220 N N . ILE A 1 427 ? 4.161 29.884 26.705 1.00 37.81 426 ILE A N 1
ATOM 3221 C CA . ILE A 1 427 ? 4.616 28.882 27.672 1.00 35.98 426 ILE A CA 1
ATOM 3222 C C . ILE A 1 427 ? 3.875 27.606 27.262 1.00 41.04 426 ILE A C 1
ATOM 3223 O O . ILE A 1 427 ? 2.653 27.637 27.061 1.00 39.86 426 ILE A O 1
ATOM 3228 N N . ALA A 1 428 ? 4.618 26.509 27.070 1.00 37.66 427 ALA A N 1
ATOM 3229 C CA . ALA A 1 428 ? 4.028 25.257 26.601 1.00 38.42 427 ALA A CA 1
ATOM 3230 C C . ALA A 1 428 ? 4.889 24.088 27.007 1.00 42.07 427 ALA A C 1
ATOM 3231 O O . ALA A 1 428 ? 6.047 24.286 27.381 1.00 38.91 427 ALA A O 1
ATOM 3233 N N . THR A 1 429 ? 4.357 22.865 26.871 1.00 41.02 428 THR A N 1
ATOM 3234 C CA . THR A 1 429 ? 5.147 21.646 27.104 1.00 42.81 428 THR A CA 1
ATOM 3235 C C . THR A 1 429 ? 6.062 21.424 25.894 1.00 50.53 428 THR A C 1
ATOM 3236 O O . THR A 1 429 ? 5.763 21.920 24.804 1.00 50.42 428 THR A O 1
ATOM 3240 N N . MET A 1 430 ? 7.177 20.699 26.098 1.00 50.29 429 MET A N 1
ATOM 3241 C CA . MET A 1 430 ? 8.201 20.399 25.093 1.00 83.03 429 MET A CA 1
ATOM 3242 C C . MET A 1 430 ? 8.036 18.972 24.568 1.00 115.67 429 MET A C 1
ATOM 3243 O O . MET A 1 430 ? 7.454 18.768 23.504 1.00 87.79 429 MET A O 1
ATOM 3248 N N . GLY A 1 444 ? 2.035 16.727 26.486 1.00 66.21 443 GLY A N 1
ATOM 3249 C CA . GLY A 1 444 ? 2.470 16.102 27.730 1.00 64.65 443 GLY A CA 1
ATOM 3250 C C . GLY A 1 444 ? 3.778 16.677 28.232 1.00 66.07 443 GLY A C 1
ATOM 3251 O O . GLY A 1 444 ? 3.833 17.253 29.320 1.00 65.15 443 GLY A O 1
ATOM 3252 N N . GLY A 1 445 ? 4.823 16.526 27.425 1.00 60.85 444 GLY A N 1
ATOM 3253 C CA . GLY A 1 445 ? 6.149 17.043 27.731 1.00 58.70 444 GLY A CA 1
ATOM 3254 C C . GLY A 1 445 ? 6.939 16.235 28.739 1.00 59.07 444 GLY A C 1
ATOM 3255 O O . GLY A 1 445 ? 6.727 15.030 28.899 1.00 60.23 444 GLY A O 1
ATOM 3256 N N . THR A 1 446 ? 7.886 16.896 29.401 1.00 51.35 445 THR A N 1
ATOM 3257 C CA . THR A 1 446 ? 8.768 16.248 30.367 1.00 48.87 445 THR A CA 1
ATOM 3258 C C . THR A 1 446 ? 8.753 17.019 31.667 1.00 46.56 445 THR A C 1
ATOM 3259 O O . THR A 1 446 ? 9.103 18.204 31.696 1.00 44.11 445 THR A O 1
ATOM 3263 N N . MET A 1 447 ? 8.393 16.325 32.749 1.00 40.50 446 MET A N 1
ATOM 3264 C CA . MET A 1 447 ? 8.434 16.894 34.086 1.00 38.72 446 MET A CA 1
ATOM 3265 C C . MET A 1 447 ? 9.905 17.005 34.510 1.00 41.61 446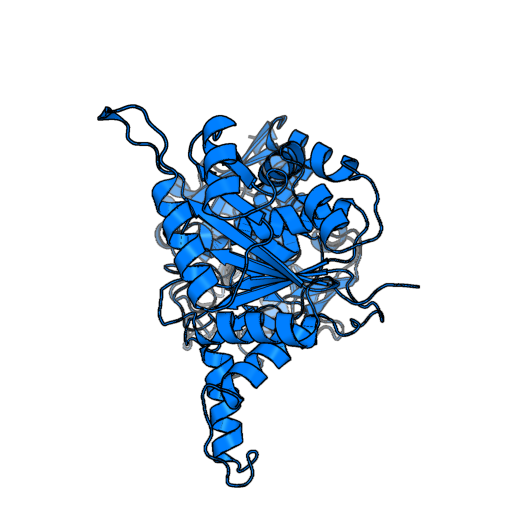 MET A C 1
ATOM 3266 O O . MET A 1 447 ? 10.611 16.000 34.566 1.00 43.82 446 MET A O 1
ATOM 3271 N N . ARG A 1 448 ? 10.377 18.225 34.731 1.00 34.58 447 ARG A N 1
ATOM 3272 C CA . ARG A 1 448 ? 11.759 18.452 35.152 1.00 33.59 447 ARG A CA 1
ATOM 3273 C C . ARG A 1 448 ? 11.788 18.588 36.665 1.00 35.55 447 ARG A C 1
ATOM 3274 O O . ARG A 1 448 ? 11.154 19.481 37.228 1.00 34.38 447 ARG A O 1
ATOM 3282 N N . LEU A 1 449 ? 12.443 17.636 37.312 1.00 31.89 448 LEU A N 1
ATOM 3283 C CA . LEU A 1 449 ? 12.564 17.577 38.757 1.00 32.53 448 LEU A CA 1
ATOM 3284 C C . LEU A 1 449 ? 14.014 17.541 39.206 1.00 35.64 448 LEU A C 1
ATOM 3285 O O . LEU A 1 449 ? 14.784 16.720 38.706 1.00 34.32 448 LEU A O 1
ATOM 3290 N N . GLY A 1 450 ? 14.350 18.354 40.207 1.00 30.60 449 GLY A N 1
ATOM 3291 C CA . GLY A 1 450 ? 15.699 18.343 40.760 1.00 29.97 449 GLY A CA 1
ATOM 3292 C C . GLY A 1 450 ? 16.667 19.192 39.983 1.00 31.31 449 GLY A C 1
ATOM 3293 O O . GLY A 1 450 ? 16.251 20.030 39.182 1.00 29.05 449 GLY A O 1
ATOM 3294 N N . SER A 1 451 ? 17.969 18.972 40.222 1.00 28.98 450 SER A N 1
ATOM 3295 C CA . SER A 1 451 ? 19.024 19.804 39.659 1.00 28.60 450 SER A CA 1
ATOM 3296 C C . SER A 1 451 ? 19.175 19.688 38.139 1.00 33.84 450 SER A C 1
ATOM 3297 O O . SER A 1 451 ? 19.241 18.585 37.600 1.00 33.12 450 SER A O 1
ATOM 3300 N N . TYR A 1 452 ? 19.251 20.855 37.466 1.00 31.35 451 TYR A N 1
ATOM 3301 C CA . TYR A 1 452 ? 19.508 21.004 36.031 1.00 32.46 451 TYR A CA 1
ATOM 3302 C C . TYR A 1 452 ? 20.551 22.094 35.822 1.00 37.26 451 TYR A C 1
ATOM 3303 O O . TYR A 1 452 ? 20.439 23.164 36.448 1.00 34.23 451 TYR A O 1
ATOM 3312 N N . PRO A 1 453 ? 21.542 21.858 34.922 1.00 36.10 452 PRO A N 1
ATOM 3313 C CA . PRO A 1 453 ? 22.559 22.899 34.663 1.00 35.95 452 PRO A CA 1
ATOM 3314 C C . PRO A 1 453 ? 22.020 24.010 33.749 1.00 38.81 452 PRO A C 1
ATOM 3315 O O . PRO A 1 453 ? 21.172 23.765 32.902 1.00 38.91 452 PRO A O 1
ATOM 3319 N N . ALA A 1 454 ? 22.506 25.229 33.940 1.00 34.09 453 ALA A N 1
ATOM 3320 C CA . ALA A 1 454 ? 22.168 26.381 33.107 1.00 33.80 453 ALA A CA 1
ATOM 3321 C C . ALA A 1 454 ? 23.463 27.117 32.769 1.00 40.05 453 ALA A C 1
ATOM 3322 O O . ALA A 1 454 ? 24.419 27.078 33.556 1.00 39.92 453 ALA A O 1
ATOM 3324 N N . VAL A 1 455 ? 23.506 27.732 31.586 1.00 36.95 454 VAL A N 1
ATOM 3325 C CA . VAL A 1 455 ? 24.623 28.540 31.106 1.00 37.52 454 VAL A CA 1
ATOM 3326 C C . VAL A 1 455 ? 24.092 29.973 30.975 1.00 39.15 454 VAL A C 1
ATOM 3327 O O . VAL A 1 455 ? 22.999 30.190 30.446 1.00 36.80 454 VAL A O 1
ATOM 3331 N N . LEU A 1 456 ? 24.827 30.931 31.545 1.00 35.96 455 LEU A N 1
ATOM 3332 C CA . LEU A 1 456 ? 24.382 32.312 31.617 1.00 36.31 455 LEU A CA 1
ATOM 3333 C C . LEU A 1 456 ? 25.146 33.179 30.683 1.00 40.74 455 LEU A C 1
ATOM 3334 O O . LEU A 1 456 ? 26.328 32.962 30.480 1.00 41.29 455 LEU A O 1
ATOM 3339 N N . GLU A 1 457 ? 24.463 34.176 30.120 1.00 38.52 456 GLU A N 1
ATOM 3340 C CA . GLU A 1 457 ? 25.047 35.160 29.206 1.00 41.07 456 GLU A CA 1
ATOM 3341 C C . GLU A 1 457 ? 26.073 35.965 30.027 1.00 46.04 456 GLU A C 1
ATOM 3342 O O . GLU A 1 457 ? 25.694 36.449 31.091 1.00 45.00 456 GLU A O 1
ATOM 3348 N N . PRO A 1 458 ? 27.377 36.054 29.657 1.00 45.30 457 PRO A N 1
ATOM 3349 C CA . PRO A 1 458 ? 28.302 36.849 30.495 1.00 45.97 457 PRO A CA 1
ATOM 3350 C C . PRO A 1 458 ? 27.863 38.312 30.550 1.00 51.51 457 PRO A C 1
ATOM 3351 O O . PRO A 1 458 ? 27.347 38.818 29.555 1.00 51.70 457 PRO A O 1
ATOM 3355 N N . ASP A 1 459 ? 28.018 38.979 31.713 1.00 48.51 458 ASP A N 1
ATOM 3356 C CA . ASP A 1 459 ? 27.646 40.405 31.907 1.00 49.63 458 ASP A CA 1
ATOM 3357 C C . ASP A 1 459 ? 26.136 40.647 31.978 1.00 50.35 458 ASP A C 1
ATOM 3358 O O . ASP A 1 459 ? 25.715 41.797 32.051 1.00 50.56 458 ASP A O 1
ATOM 3363 N N . SER A 1 460 ? 25.330 39.580 32.012 1.00 44.28 459 SER A N 1
ATOM 3364 C CA . SER A 1 460 ? 23.892 39.692 32.219 1.00 43.39 459 SER A CA 1
ATOM 3365 C C . SER A 1 460 ? 23.667 39.930 33.721 1.00 46.41 459 SER A C 1
ATOM 3366 O O . SER A 1 460 ? 24.584 39.682 34.505 1.00 45.41 459 SER A O 1
ATOM 3369 N N . VAL A 1 461 ? 22.472 40.397 34.118 1.00 42.66 460 VAL A N 1
ATOM 3370 C CA . VAL A 1 461 ? 22.081 40.639 35.516 1.00 41.88 460 VAL A CA 1
ATOM 3371 C C . VAL A 1 461 ? 22.264 39.353 36.320 1.00 42.77 460 VAL A C 1
ATOM 3372 O O . VAL A 1 461 ? 22.828 39.394 37.418 1.00 41.54 460 VAL A O 1
ATOM 3376 N N . VAL A 1 462 ? 21.793 38.215 35.766 1.00 38.23 461 VAL A N 1
ATOM 3377 C CA . VAL A 1 462 ? 21.862 36.916 36.444 1.00 36.15 461 VAL A CA 1
ATOM 3378 C C . VAL A 1 462 ? 23.332 36.466 36.580 1.00 38.58 461 VAL A C 1
ATOM 3379 O O . VAL A 1 462 ? 23.693 36.010 37.666 1.00 36.31 461 VAL A O 1
ATOM 3383 N N . ALA A 1 463 ? 24.193 36.660 35.544 1.00 37.33 462 ALA A N 1
ATOM 3384 C CA . ALA A 1 463 ? 25.612 36.245 35.652 1.00 37.47 462 ALA A CA 1
ATOM 3385 C C . ALA A 1 463 ? 26.342 37.101 36.662 1.00 42.88 462 ALA A C 1
ATOM 3386 O O . ALA A 1 463 ? 27.155 36.573 37.421 1.00 42.92 462 ALA A O 1
ATOM 3388 N N . GLN A 1 464 ? 26.017 38.408 36.723 1.00 40.24 463 GLN A N 1
ATOM 3389 C CA . GLN A 1 464 ? 26.637 39.311 37.703 1.00 41.25 463 GLN A CA 1
ATOM 3390 C C . GLN A 1 464 ? 26.198 38.942 39.141 1.00 42.38 463 GLN A C 1
ATOM 3391 O O . GLN A 1 464 ? 26.992 39.077 40.056 1.00 42.32 463 GLN A O 1
ATOM 3397 N N . ALA A 1 465 ? 24.960 38.458 39.329 1.00 36.35 464 ALA A N 1
ATOM 3398 C CA . ALA A 1 465 ? 24.464 38.077 40.651 1.00 35.12 464 ALA A CA 1
ATOM 3399 C C . ALA A 1 465 ? 25.176 36.827 41.148 1.00 38.61 464 ALA A C 1
ATOM 3400 O O . ALA A 1 465 ? 25.655 36.804 42.277 1.00 38.36 464 ALA A O 1
ATOM 3402 N N . TYR A 1 466 ? 25.262 35.799 40.292 1.00 35.12 465 TYR A N 1
ATOM 3403 C CA . TYR A 1 466 ? 25.921 34.537 40.593 1.00 34.73 465 TYR A CA 1
ATOM 3404 C C . TYR A 1 466 ? 27.439 34.657 40.610 1.00 39.20 465 TYR A C 1
ATOM 3405 O O . TYR A 1 466 ? 28.097 33.821 41.222 1.00 38.95 465 TYR A O 1
ATOM 3414 N N . GLN A 1 467 ? 27.998 35.641 39.883 1.00 35.64 466 GLN A N 1
ATOM 3415 C CA . GLN A 1 467 ? 29.447 35.860 39.723 1.00 37.18 466 GLN A CA 1
ATOM 3416 C C . GLN A 1 467 ? 30.091 34.690 38.932 1.00 41.19 466 GLN A C 1
ATOM 3417 O O . GLN A 1 467 ? 31.287 34.462 39.005 1.00 42.94 466 GLN A O 1
ATOM 3423 N N . THR A 1 468 ? 29.281 33.968 38.161 1.00 37.69 467 THR A N 1
ATOM 3424 C CA . THR A 1 468 ? 29.701 32.848 37.314 1.00 37.25 467 THR A CA 1
ATOM 3425 C C . THR A 1 468 ? 28.715 32.726 36.147 1.00 40.79 467 THR A C 1
ATOM 3426 O O . THR A 1 468 ? 27.591 33.218 36.237 1.00 39.46 467 THR A O 1
ATOM 3430 N N . THR A 1 469 ? 29.119 32.037 35.079 1.00 38.58 468 THR A N 1
ATOM 3431 C CA . THR A 1 469 ? 28.241 31.821 33.917 1.00 39.06 468 THR A CA 1
ATOM 3432 C C . THR A 1 469 ? 27.719 30.379 33.891 1.00 41.34 468 THR A C 1
ATOM 3433 O O . THR A 1 469 ? 27.001 30.019 32.968 1.00 41.67 468 THR A O 1
ATOM 3437 N N . GLN A 1 470 ? 28.097 29.545 34.879 1.00 37.67 469 GLN A N 1
ATOM 3438 C CA . GLN A 1 470 ? 27.694 28.139 34.916 1.00 37.15 469 GLN A CA 1
ATOM 3439 C C . GLN A 1 470 ? 27.105 27.827 36.267 1.00 40.00 469 GLN A C 1
ATOM 3440 O O . GLN A 1 470 ? 27.782 27.941 37.290 1.00 39.78 469 GLN A O 1
ATOM 3446 N N . VAL A 1 471 ? 25.811 27.503 36.281 1.00 35.35 470 VAL A N 1
ATOM 3447 C CA . VAL A 1 471 ? 25.077 27.262 37.523 1.00 33.82 470 VAL A CA 1
ATOM 3448 C C . VAL A 1 471 ? 24.195 26.019 37.393 1.00 36.73 470 VAL A C 1
ATOM 3449 O O . VAL A 1 471 ? 23.993 25.503 36.295 1.00 36.25 470 VAL A O 1
ATOM 3453 N N . SER A 1 472 ? 23.663 25.557 38.517 1.00 32.70 471 SER A N 1
ATOM 3454 C CA . SER A 1 472 ? 22.662 24.494 38.552 1.00 32.08 471 SER A CA 1
ATOM 3455 C C . SER A 1 472 ? 21.604 24.899 39.580 1.00 35.33 471 SER A C 1
ATOM 3456 O O . SER A 1 472 ? 21.925 25.550 40.582 1.00 35.24 471 SER A O 1
ATOM 3459 N N . GLU A 1 473 ? 20.345 24.575 39.301 1.00 30.59 472 GLU A N 1
ATOM 3460 C CA . GLU A 1 473 ? 19.227 24.897 40.178 1.00 28.77 472 GLU A CA 1
ATOM 3461 C C . GLU A 1 473 ? 18.236 23.792 40.123 1.00 31.80 472 GLU A C 1
ATOM 3462 O O . GLU A 1 473 ? 18.223 23.033 39.145 1.00 30.74 472 GLU A O 1
ATOM 3468 N N . ARG A 1 474 ? 17.373 23.712 41.143 1.00 28.10 473 ARG A N 1
ATOM 3469 C CA . ARG A 1 474 ? 16.382 22.644 41.233 1.00 28.37 473 ARG A CA 1
ATOM 3470 C C . ARG A 1 474 ? 15.069 23.053 40.597 1.00 32.27 473 ARG A C 1
ATOM 3471 O O . ARG A 1 474 ? 14.557 24.149 40.859 1.00 31.28 473 ARG A O 1
ATOM 3479 N N . HIS A 1 475 ? 14.466 22.111 39.831 1.00 29.70 474 HIS A N 1
ATOM 3480 C CA . HIS A 1 475 ? 13.222 22.354 39.104 1.00 28.13 474 HIS A CA 1
ATOM 3481 C C . HIS A 1 475 ? 12.073 21.491 39.588 1.00 31.15 474 HIS A C 1
ATOM 3482 O O . HIS A 1 475 ? 12.275 20.442 40.189 1.00 30.68 474 HIS A O 1
ATOM 3489 N N . ARG A 1 476 ? 10.851 21.946 39.324 1.00 30.50 475 ARG A N 1
ATOM 3490 C CA . ARG A 1 476 ? 9.606 21.225 39.582 1.00 30.05 475 ARG A CA 1
ATOM 3491 C C . ARG A 1 476 ? 8.547 21.770 38.601 1.00 35.08 475 ARG A C 1
ATOM 3492 O O . ARG A 1 476 ? 7.672 22.548 38.994 1.00 33.78 475 ARG A O 1
ATOM 3500 N N . HIS A 1 477 ? 8.664 21.410 37.306 1.00 32.71 476 HIS A N 1
ATOM 3501 C CA . HIS A 1 477 ? 7.727 21.916 36.282 1.00 32.82 476 HIS A CA 1
ATOM 3502 C C . HIS A 1 477 ? 7.839 21.138 34.982 1.00 36.50 476 HIS A C 1
ATOM 3503 O O . HIS A 1 477 ? 8.881 20.544 34.709 1.00 35.06 476 HIS A O 1
ATOM 3510 N N . ARG A 1 478 ? 6.785 21.187 34.150 1.00 34.34 477 ARG A N 1
ATOM 3511 C CA . ARG A 1 478 ? 6.817 20.513 32.851 1.00 35.28 477 ARG A CA 1
ATOM 3512 C C . ARG A 1 478 ? 6.578 21.527 31.706 1.00 39.90 477 ARG A C 1
ATOM 3513 O O . ARG A 1 478 ? 6.737 21.193 30.532 1.00 41.47 477 ARG A O 1
ATOM 3521 N N . TYR A 1 479 ? 6.204 22.757 32.050 1.00 36.27 478 TYR A N 1
ATOM 3522 C CA . TYR A 1 479 ? 5.953 23.799 31.051 1.00 36.71 478 TYR A CA 1
ATOM 3523 C C . TYR A 1 479 ? 7.223 24.602 30.851 1.00 40.71 478 TYR A C 1
ATOM 3524 O O . TYR A 1 479 ? 7.967 24.828 31.796 1.00 40.07 478 TYR A O 1
ATOM 3533 N N . GLU A 1 480 ? 7.508 24.955 29.602 1.00 37.69 479 GLU A N 1
ATOM 3534 C CA . GLU A 1 480 ? 8.731 25.673 29.202 1.00 36.98 479 GLU A CA 1
ATOM 3535 C C . GLU A 1 480 ? 8.387 26.877 28.345 1.00 39.73 479 GLU A C 1
ATOM 3536 O O . GLU A 1 480 ? 7.296 26.931 27.797 1.00 40.13 479 GLU A O 1
ATOM 3542 N N . VAL A 1 481 ? 9.326 27.807 28.186 1.00 35.75 480 VAL A N 1
ATOM 3543 C CA . VAL A 1 481 ? 9.180 28.919 27.250 1.00 36.41 480 VAL A CA 1
ATOM 3544 C C . VAL A 1 481 ? 9.117 28.297 25.839 1.00 41.00 480 VAL A C 1
ATOM 3545 O O . VAL A 1 481 ? 9.936 27.435 25.500 1.00 39.57 480 VAL A O 1
ATOM 3549 N N . ASN A 1 482 ? 8.101 28.667 25.067 1.00 38.46 481 ASN A N 1
ATOM 3550 C CA . ASN A 1 482 ? 7.949 28.195 23.701 1.00 40.00 481 ASN A CA 1
ATOM 3551 C C . ASN A 1 482 ? 8.943 28.985 22.822 1.00 45.50 481 ASN A C 1
ATOM 3552 O O . ASN A 1 482 ? 8.796 30.200 22.673 1.00 45.84 481 ASN A O 1
ATOM 3557 N N . ASN A 1 483 ? 9.985 28.294 22.297 1.00 41.67 482 ASN A N 1
ATOM 3558 C CA . ASN A 1 483 ? 11.069 28.880 21.504 1.00 42.13 482 ASN A CA 1
ATOM 3559 C C . ASN A 1 483 ? 10.595 29.576 20.221 1.00 48.28 482 ASN A C 1
ATOM 3560 O O . ASN A 1 483 ? 11.283 30.485 19.753 1.00 47.63 482 ASN A O 1
ATOM 3565 N N . ALA A 1 484 ? 9.416 29.199 19.682 1.00 47.01 483 ALA A N 1
ATOM 3566 C CA . ALA A 1 484 ? 8.834 29.841 18.490 1.00 49.13 483 ALA A CA 1
ATOM 3567 C C . ALA A 1 484 ? 8.505 31.326 18.766 1.00 53.12 483 ALA A C 1
ATOM 3568 O O . ALA A 1 484 ? 8.381 32.104 17.827 1.00 55.00 483 ALA A O 1
ATOM 3570 N N . TYR A 1 485 ? 8.401 31.717 20.062 1.00 47.42 484 TYR A N 1
ATOM 3571 C CA . TYR A 1 485 ? 8.064 33.081 20.468 1.00 46.62 484 TYR A CA 1
ATOM 3572 C C . TYR A 1 485 ? 9.248 33.926 20.978 1.00 49.78 484 TYR A C 1
ATOM 3573 O O . TYR A 1 485 ? 9.020 35.076 21.350 1.00 49.42 484 TYR A O 1
ATOM 3582 N N . ARG A 1 486 ? 10.494 33.401 20.970 1.00 47.27 485 ARG A N 1
ATOM 3583 C CA . ARG A 1 486 ? 11.659 34.131 21.499 1.00 46.51 485 ARG A CA 1
ATOM 3584 C C . ARG A 1 486 ? 11.847 35.517 20.858 1.00 52.92 485 ARG A C 1
ATOM 3585 O O . ARG A 1 486 ? 11.949 36.494 21.606 1.00 52.04 485 ARG A O 1
ATOM 3593 N N . ASP A 1 487 ? 11.859 35.610 19.499 1.00 51.55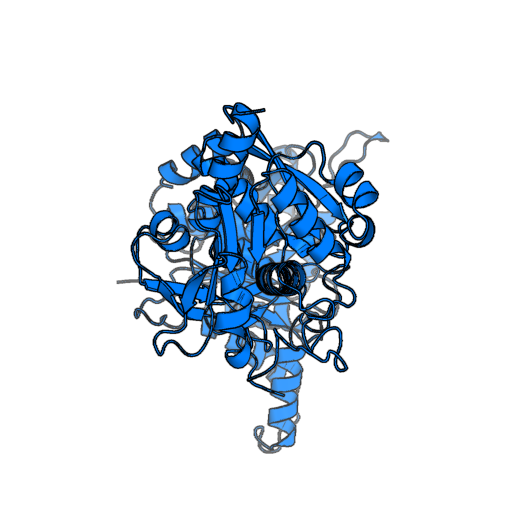 486 ASP A N 1
ATOM 3594 C CA . ASP A 1 487 ? 12.031 36.884 18.789 1.00 54.47 486 ASP A CA 1
ATOM 3595 C C . ASP A 1 487 ? 10.913 37.884 19.092 1.00 58.85 486 ASP A C 1
ATOM 3596 O O . ASP A 1 487 ? 11.203 39.067 19.279 1.00 59.81 486 ASP A O 1
ATOM 3601 N N . LYS A 1 488 ? 9.651 37.414 19.147 1.00 54.45 487 LYS A N 1
ATOM 3602 C CA . LYS A 1 488 ? 8.506 38.280 19.441 1.00 54.75 487 LYS A CA 1
ATOM 3603 C C . LYS A 1 488 ? 8.559 38.795 20.901 1.00 57.97 487 LYS A C 1
ATOM 3604 O O . LYS A 1 488 ? 8.343 39.985 21.128 1.00 59.17 487 LYS A O 1
ATOM 3610 N N . ILE A 1 489 ? 8.868 37.915 21.868 1.00 52.14 488 ILE A N 1
ATOM 3611 C CA . ILE A 1 489 ? 8.959 38.293 23.279 1.00 50.91 488 ILE A CA 1
ATOM 3612 C C . ILE A 1 489 ? 10.120 39.292 23.485 1.00 53.60 488 ILE A C 1
ATOM 3613 O O . ILE A 1 489 ? 9.936 40.281 24.195 1.00 52.51 488 ILE A O 1
ATOM 3618 N N . ALA A 1 490 ? 11.274 39.066 22.821 1.00 50.23 489 ALA A N 1
ATOM 3619 C CA . ALA A 1 490 ? 12.461 39.934 22.908 1.00 51.16 489 ALA A CA 1
ATOM 3620 C C . ALA A 1 490 ? 12.172 41.392 22.470 1.00 56.65 489 ALA A C 1
ATOM 3621 O O . ALA A 1 490 ? 12.940 42.288 22.837 1.00 56.06 489 ALA A O 1
ATOM 3623 N N . GLU A 1 491 ? 11.048 41.633 21.735 1.00 53.28 490 GLU A N 1
ATOM 3624 C CA . GLU A 1 491 ? 10.636 42.975 21.296 1.00 54.87 490 GLU A CA 1
ATOM 3625 C C . GLU A 1 491 ? 10.326 43.868 22.503 1.00 56.34 490 GLU A C 1
ATOM 3626 O O . GLU A 1 491 ? 10.387 45.089 22.397 1.00 57.98 490 GLU A O 1
ATOM 3632 N N . SER A 1 492 ? 10.024 43.248 23.657 1.00 48.94 491 SER A N 1
ATOM 3633 C CA . SER A 1 492 ? 9.761 43.940 24.917 1.00 47.16 491 SER A CA 1
ATOM 3634 C C . SER A 1 492 ? 11.077 44.415 25.576 1.00 52.02 491 SER A C 1
ATOM 3635 O O . SER A 1 492 ? 11.036 45.210 26.512 1.00 52.78 491 SER A O 1
ATOM 3638 N N . GLY A 1 493 ? 12.214 43.915 25.085 1.00 48.63 492 GLY A N 1
ATOM 3639 C CA . GLY A 1 493 ? 13.533 44.156 25.658 1.00 48.11 492 GLY A CA 1
ATOM 3640 C C . GLY A 1 493 ? 13.933 43.005 26.587 1.00 49.28 492 GLY A C 1
ATOM 3641 O O . GLY A 1 493 ? 15.074 42.946 27.051 1.00 48.46 492 GLY A O 1
ATOM 3642 N N . LEU A 1 494 ? 13.014 42.057 26.858 1.00 44.08 493 LEU A N 1
ATOM 3643 C CA . LEU A 1 494 ? 13.332 40.899 27.710 1.00 41.46 493 LEU A CA 1
ATOM 3644 C C . LEU A 1 494 ? 14.442 40.048 27.069 1.00 46.45 493 LEU A C 1
ATOM 3645 O O . LEU A 1 494 ? 14.408 39.787 25.868 1.00 47.89 493 LEU A O 1
ATOM 3650 N N . ARG A 1 495 ? 15.449 39.672 27.870 1.00 42.96 494 ARG A N 1
ATOM 3651 C CA . ARG A 1 495 ? 16.608 38.878 27.450 1.00 42.06 494 ARG A CA 1
ATOM 3652 C C . ARG A 1 495 ? 16.489 37.468 27.966 1.00 43.72 494 ARG A C 1
ATOM 3653 O O . ARG A 1 495 ? 16.060 37.284 29.099 1.00 42.35 494 ARG A O 1
ATOM 3661 N N . PHE A 1 496 ? 16.886 36.476 27.159 1.00 40.97 495 PHE A N 1
ATOM 3662 C CA . PHE A 1 496 ? 16.915 35.067 27.574 1.00 41.07 495 PHE A CA 1
ATOM 3663 C C . PHE A 1 496 ? 18.346 34.863 28.019 1.00 46.28 495 PHE A C 1
ATOM 3664 O O . PHE A 1 496 ? 19.197 34.443 27.234 1.00 47.60 495 PHE A O 1
ATOM 3672 N N . SER A 1 497 ? 18.640 35.351 29.236 1.00 41.74 496 SER A N 1
ATOM 3673 C CA . SER A 1 497 ? 20.006 35.442 29.757 1.00 41.58 496 SER A CA 1
ATOM 3674 C C . SER A 1 497 ? 20.545 34.145 30.333 1.00 42.06 496 SER A C 1
ATOM 3675 O O . SER A 1 497 ? 21.721 34.077 30.644 1.00 41.37 496 SER A O 1
ATOM 3678 N N . GLY A 1 498 ? 19.709 33.129 30.439 1.00 36.76 497 GLY A N 1
ATOM 3679 C CA . GLY A 1 498 ? 20.127 31.826 30.932 1.00 34.98 497 GLY A CA 1
ATOM 3680 C C . GLY A 1 498 ? 19.391 30.739 30.199 1.00 39.31 497 GLY A C 1
ATOM 3681 O O . GLY A 1 498 ? 18.189 30.870 29.959 1.00 39.46 497 GLY A O 1
ATOM 3682 N N . THR A 1 499 ? 20.111 29.711 29.756 1.00 36.74 498 THR A N 1
ATOM 3683 C CA . THR A 1 499 ? 19.493 28.576 29.047 1.00 37.31 498 THR A CA 1
ATOM 3684 C C . THR A 1 499 ? 20.084 27.263 29.513 1.00 40.29 498 THR A C 1
ATOM 3685 O O . THR A 1 499 ? 21.110 27.262 30.187 1.00 38.89 498 THR A O 1
ATOM 3689 N N . SER A 1 500 ? 19.518 26.142 29.037 1.00 36.70 499 SER A N 1
ATOM 3690 C CA . SER A 1 500 ? 20.106 24.824 29.236 1.00 36.40 499 SER A CA 1
ATOM 3691 C C . SER A 1 500 ? 21.478 24.798 28.468 1.00 40.48 499 SER A C 1
ATOM 3692 O O . SER A 1 500 ? 21.657 25.619 27.557 1.00 39.36 499 SER A O 1
ATOM 3695 N N . PRO A 1 501 ? 22.442 23.900 28.783 1.00 38.37 500 PRO A N 1
ATOM 3696 C CA . PRO A 1 501 ? 23.744 23.937 28.080 1.00 39.75 500 PRO A CA 1
ATOM 3697 C C . PRO A 1 501 ? 23.666 23.858 26.548 1.00 47.17 500 PRO A C 1
ATOM 3698 O O . PRO A 1 501 ? 24.482 24.493 25.878 1.00 47.33 500 PRO A O 1
ATOM 3702 N N . ASP A 1 502 ? 22.682 23.122 25.997 1.00 44.98 501 ASP A N 1
ATOM 3703 C CA . ASP A 1 502 ? 22.500 23.000 24.551 1.00 46.41 501 ASP A CA 1
ATOM 3704 C C . ASP A 1 502 ? 21.732 24.223 23.955 1.00 51.75 501 ASP A C 1
ATOM 3705 O O . ASP A 1 502 ? 21.596 24.329 22.734 1.00 52.81 501 ASP A O 1
ATOM 3710 N N . GLY A 1 503 ? 21.264 25.124 24.817 1.00 46.94 502 GLY A N 1
ATOM 3711 C CA . GLY A 1 503 ? 20.561 26.339 24.411 1.00 47.17 502 GLY A CA 1
ATOM 3712 C C . GLY A 1 503 ? 19.078 26.202 24.111 1.00 49.68 502 GLY A C 1
ATOM 3713 O O . GLY A 1 503 ? 18.419 27.205 23.828 1.00 48.87 502 GLY A O 1
ATOM 3714 N N . HIS A 1 504 ? 18.540 24.972 24.168 1.00 47.40 503 HIS A N 1
ATOM 3715 C CA . HIS A 1 504 ? 17.145 24.677 23.835 1.00 48.79 503 HIS A CA 1
ATOM 3716 C C . HIS A 1 504 ? 16.131 25.223 24.852 1.00 48.74 503 HIS A C 1
ATOM 3717 O O . HIS A 1 504 ? 15.110 25.780 24.441 1.00 47.57 503 HIS A O 1
ATOM 3724 N N . LEU A 1 505 ? 16.382 25.042 26.163 1.00 43.53 504 LEU A N 1
ATOM 3725 C CA . LEU A 1 505 ? 15.428 25.461 27.203 1.00 42.09 504 LEU A CA 1
ATOM 3726 C C . LEU A 1 505 ? 15.805 26.788 27.823 1.00 43.18 504 LEU A C 1
ATOM 3727 O O . LEU A 1 505 ? 16.938 26.947 28.262 1.00 40.61 504 LEU A O 1
ATOM 3732 N N . VAL A 1 506 ? 14.838 27.724 27.920 1.00 39.20 505 VAL A N 1
ATOM 3733 C CA . VAL A 1 506 ? 15.064 29.017 28.578 1.00 37.75 505 VAL A CA 1
ATOM 3734 C C . VAL A 1 506 ? 15.072 28.755 30.088 1.00 38.47 505 VAL A C 1
ATOM 3735 O O . VAL A 1 506 ? 14.134 28.147 30.583 1.00 35.54 505 VAL A O 1
ATOM 3739 N N . GLU A 1 507 ? 16.140 29.170 30.801 1.00 34.09 506 GLU A N 1
ATOM 3740 C CA . GLU A 1 507 ? 16.247 28.950 32.254 1.00 32.49 506 GLU A CA 1
ATOM 3741 C C . GLU A 1 507 ? 16.130 30.244 33.043 1.00 36.25 506 GLU A C 1
ATOM 3742 O O . GLU A 1 507 ? 15.704 30.214 34.184 1.00 34.72 506 GLU A O 1
ATOM 3748 N N . PHE A 1 508 ? 16.558 31.371 32.451 1.00 33.61 507 PHE A N 1
ATOM 3749 C CA . PHE A 1 508 ? 16.524 32.673 33.111 1.00 33.89 507 PHE A CA 1
ATOM 3750 C C . PHE A 1 508 ? 16.123 33.728 32.131 1.00 37.35 507 PHE A C 1
ATOM 3751 O O . PHE A 1 508 ? 16.449 33.630 30.942 1.00 35.56 507 PHE A O 1
ATOM 3759 N N . VAL A 1 509 ? 15.411 34.740 32.629 1.00 33.39 508 VAL A N 1
ATOM 3760 C CA . VAL A 1 509 ? 15.020 35.922 31.850 1.00 33.41 508 VAL A CA 1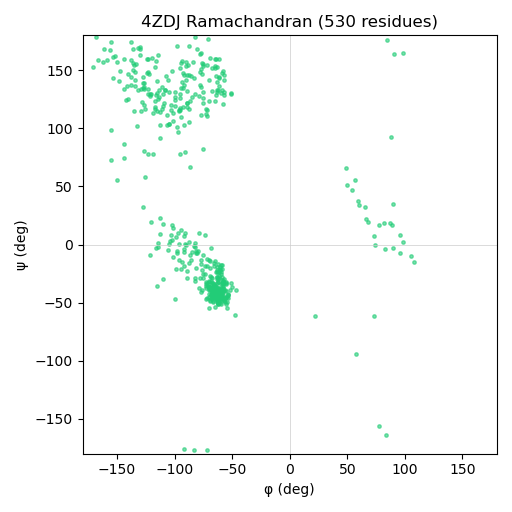
ATOM 3761 C C . VAL A 1 509 ? 15.315 37.140 32.703 1.00 38.92 508 VAL A C 1
ATOM 3762 O O . VAL A 1 509 ? 15.332 37.056 33.930 1.00 38.02 508 VAL A O 1
ATOM 3766 N N . GLU A 1 510 ? 15.529 38.279 32.058 1.00 36.29 509 GLU A N 1
ATOM 3767 C CA . GLU A 1 510 ? 15.773 39.531 32.738 1.00 36.04 509 GLU A CA 1
ATOM 3768 C C . GLU A 1 510 ? 15.551 40.665 31.772 1.00 41.24 509 GLU A C 1
ATOM 3769 O O . GLU A 1 510 ? 15.670 40.473 30.559 1.00 41.77 509 GLU A O 1
ATOM 3775 N N . TYR A 1 511 ? 15.278 41.849 32.295 1.00 39.47 510 TYR A N 1
ATOM 3776 C CA . TYR A 1 511 ? 15.216 43.039 31.456 1.00 41.33 510 TYR A CA 1
ATOM 3777 C C . TYR A 1 511 ? 16.580 43.685 31.523 1.00 47.88 510 TYR A C 1
ATOM 3778 O O . TYR A 1 511 ? 17.281 43.447 32.514 1.00 47.08 510 TYR A O 1
ATOM 3787 N N . PRO A 1 512 ? 17.000 44.496 30.514 1.00 46.05 511 PRO A N 1
ATOM 3788 C CA . PRO A 1 512 ? 18.286 45.197 30.643 1.00 46.95 511 PRO A CA 1
ATOM 3789 C C . PRO A 1 512 ? 18.217 46.183 31.815 1.00 53.18 511 PRO A C 1
ATOM 3790 O O . PRO A 1 512 ? 17.140 46.752 32.046 1.00 52.55 511 PRO A O 1
ATOM 3794 N N . PRO A 1 513 ? 19.313 46.399 32.576 1.00 51.98 512 PRO A N 1
ATOM 3795 C CA . PRO A 1 513 ? 19.252 47.342 33.714 1.00 54.09 512 PRO A CA 1
ATOM 3796 C C . PRO A 1 513 ? 18.908 48.791 33.327 1.00 63.66 512 PRO A C 1
ATOM 3797 O O . PRO A 1 513 ? 18.475 49.550 34.194 1.00 65.41 512 PRO A O 1
ATOM 3801 N N . ASP A 1 514 ? 19.078 49.177 32.043 1.00 63.18 513 ASP A N 1
ATOM 3802 C CA . ASP A 1 514 ? 18.762 50.534 31.597 1.00 65.62 513 ASP A CA 1
ATOM 3803 C C . ASP A 1 514 ? 17.244 50.732 31.439 1.00 69.78 513 ASP A C 1
ATOM 3804 O O . ASP A 1 514 ? 16.788 51.872 31.375 1.00 71.05 513 ASP A O 1
ATOM 3809 N N . ARG A 1 515 ? 16.478 49.626 31.382 1.00 64.49 514 ARG A N 1
ATOM 3810 C CA . ARG A 1 515 ? 15.020 49.619 31.238 1.00 63.41 514 ARG A CA 1
ATOM 3811 C C . ARG A 1 515 ? 14.347 49.387 32.607 1.00 64.07 514 ARG A C 1
ATOM 3812 O O . ARG A 1 515 ? 13.413 50.098 32.962 1.00 63.36 514 ARG A O 1
ATOM 3814 N N . HIS A 1 516 ? 14.825 48.389 33.367 1.00 58.71 515 HIS A N 1
ATOM 3815 C CA . HIS A 1 516 ? 14.352 48.060 34.713 1.00 56.90 515 HIS A CA 1
ATOM 3816 C C . HIS A 1 516 ? 15.577 47.647 35.510 1.00 58.59 515 HIS A C 1
ATOM 3817 O O . HIS A 1 516 ? 16.282 46.740 35.063 1.00 58.70 515 HIS A O 1
ATOM 3824 N N . PRO A 1 517 ? 15.884 48.279 36.668 1.00 54.14 516 PRO A N 1
ATOM 3825 C CA . PRO A 1 517 ? 17.104 47.904 37.411 1.00 52.99 516 PRO A CA 1
ATOM 3826 C C . PRO A 1 517 ? 17.165 46.426 37.824 1.00 52.17 516 PRO A C 1
ATOM 3827 O O . PRO A 1 517 ? 18.249 45.844 37.810 1.00 51.07 516 PRO A O 1
ATOM 3831 N N . PHE A 1 518 ? 16.014 45.807 38.145 1.00 45.28 517 PHE A N 1
ATOM 3832 C CA . PHE A 1 518 ? 15.993 44.393 38.513 1.00 42.18 517 PHE A CA 1
ATOM 3833 C C . PHE A 1 518 ? 14.650 43.759 38.255 1.00 42.75 517 PHE A C 1
ATOM 3834 O O . PHE A 1 518 ? 13.755 43.879 39.075 1.00 40.98 517 PHE A O 1
ATOM 3842 N N . VAL A 1 519 ? 14.511 43.071 37.126 1.00 40.00 518 VAL A N 1
ATOM 3843 C CA . VAL A 1 519 ? 13.336 42.256 36.800 1.00 39.79 518 VAL A CA 1
ATOM 3844 C C . VAL A 1 519 ? 13.925 40.958 36.306 1.00 43.89 518 VAL A C 1
ATOM 3845 O O . VAL A 1 519 ? 14.473 40.920 35.204 1.00 45.07 518 VAL A O 1
ATOM 3849 N N . VAL A 1 520 ? 13.925 39.925 37.167 1.00 38.16 519 VAL A N 1
ATOM 3850 C CA . VAL A 1 520 ? 14.543 38.645 36.845 1.00 37.03 519 VAL A CA 1
ATOM 3851 C C . VAL A 1 520 ? 13.553 37.515 37.078 1.00 38.09 519 VAL A C 1
ATOM 3852 O O . VAL A 1 520 ? 12.859 37.511 38.087 1.00 37.44 519 VAL A O 1
ATOM 3856 N N . GLY A 1 521 ? 13.555 36.548 36.166 1.00 33.74 520 GLY A N 1
ATOM 3857 C CA . GLY A 1 521 ? 12.793 35.314 36.266 1.00 32.75 520 GLY A CA 1
ATOM 3858 C C . GLY A 1 521 ? 13.709 34.107 36.156 1.00 37.90 520 GLY A C 1
ATOM 3859 O O . GLY A 1 521 ? 14.748 34.179 35.495 1.00 38.85 520 GLY A O 1
ATOM 3860 N N . THR A 1 522 ? 13.366 33.005 36.844 1.00 34.40 521 THR A N 1
ATOM 3861 C CA . THR A 1 522 ? 14.092 31.735 36.746 1.00 33.35 521 THR A CA 1
ATOM 3862 C C . THR A 1 522 ? 13.050 30.621 36.614 1.00 35.23 521 THR A C 1
ATOM 3863 O O . THR A 1 522 ? 12.006 30.709 37.243 1.00 33.03 521 THR A O 1
ATOM 3867 N N . GLN A 1 523 ? 13.305 29.592 35.785 1.00 32.87 522 GLN A N 1
ATOM 3868 C CA . GLN A 1 523 ? 12.378 28.452 35.682 1.00 31.91 522 GLN A CA 1
ATOM 3869 C C . GLN A 1 523 ? 12.489 27.565 36.938 1.00 37.18 522 GLN A C 1
ATOM 3870 O O . GLN A 1 523 ? 11.597 26.773 37.216 1.00 37.10 522 GLN A O 1
ATOM 3876 N N . ALA A 1 524 ? 13.581 27.712 37.685 1.00 34.33 523 ALA A N 1
ATOM 3877 C CA . ALA A 1 524 ? 13.898 26.912 38.862 1.00 33.40 523 ALA A CA 1
ATOM 3878 C C . ALA A 1 524 ? 13.405 27.511 40.212 1.00 36.08 523 ALA A C 1
ATOM 3879 O O . ALA A 1 524 ? 12.734 28.546 40.265 1.00 34.32 523 ALA A O 1
ATOM 3881 N N . HIS A 1 525 ? 13.774 26.828 41.307 1.00 32.70 524 HIS A N 1
ATOM 3882 C CA . HIS A 1 525 ? 13.476 27.221 42.678 1.00 31.30 524 HIS A CA 1
ATOM 3883 C C . HIS A 1 525 ? 14.783 27.459 43.430 1.00 31.79 524 HIS A C 1
ATOM 3884 O O . HIS A 1 525 ? 15.208 26.594 44.206 1.00 30.14 524 HIS A O 1
ATOM 3891 N N . PRO A 1 526 ? 15.437 28.629 43.212 1.00 30.07 525 PRO A N 1
ATOM 3892 C CA . PRO A 1 526 ? 16.713 28.911 43.897 1.00 29.72 525 PRO A CA 1
ATOM 3893 C C . PRO A 1 526 ? 16.606 28.974 45.425 1.00 32.41 525 PRO A C 1
ATOM 3894 O O . PRO A 1 526 ? 17.593 28.696 46.106 1.00 32.37 525 PRO A O 1
ATOM 3898 N N . GLU A 1 527 ? 15.399 29.256 45.961 1.00 28.44 526 GLU A N 1
ATOM 3899 C CA . GLU A 1 527 ? 15.119 29.321 47.407 1.00 27.96 526 GLU A CA 1
ATOM 3900 C C . GLU A 1 527 ? 15.479 28.031 48.106 1.00 31.59 526 GLU A C 1
ATOM 3901 O O . GLU A 1 527 ? 15.794 28.045 49.298 1.00 31.20 526 GLU A O 1
ATOM 3907 N N . LEU A 1 528 ? 15.384 26.909 47.377 1.00 28.95 527 LEU A N 1
ATOM 3908 C CA . LEU A 1 528 ? 15.679 25.578 47.912 1.00 28.38 527 LEU A CA 1
ATOM 3909 C C . LEU A 1 528 ? 17.172 25.431 48.205 1.00 31.05 527 LEU A C 1
ATOM 3910 O O . LEU A 1 528 ? 17.546 24.650 49.072 1.00 32.05 527 LEU A O 1
ATOM 3915 N N . LYS A 1 529 ? 18.020 26.158 47.480 1.00 28.11 528 LYS A N 1
ATOM 3916 C CA . LYS A 1 529 ? 19.468 26.073 47.695 1.00 28.16 528 LYS A CA 1
ATOM 3917 C C . LYS A 1 529 ? 19.937 27.193 48.630 1.00 31.99 528 LYS A C 1
ATOM 3918 O O . LYS A 1 529 ? 21.111 27.260 48.987 1.00 31.39 528 LYS A O 1
ATOM 3924 N N . SER A 1 530 ? 19.009 28.015 49.091 1.00 29.94 529 SER A N 1
ATOM 3925 C CA . SER A 1 530 ? 19.342 29.042 50.063 1.00 30.42 529 SER A CA 1
ATOM 3926 C C . SER A 1 530 ? 19.525 28.427 51.465 1.00 33.77 529 SER A C 1
ATOM 3927 O O . SER A 1 530 ? 18.907 27.404 51.802 1.00 30.59 529 SER A O 1
ATOM 3930 N N . ARG A 1 531 ? 20.441 29.029 52.246 1.00 31.07 530 ARG A N 1
ATOM 3931 C CA . ARG A 1 531 ? 20.684 28.684 53.643 1.00 31.16 530 ARG A CA 1
ATOM 3932 C C . ARG A 1 531 ? 20.807 29.996 54.407 1.00 35.56 530 ARG A C 1
ATOM 3933 O O . ARG A 1 531 ? 21.293 30.969 53.816 1.00 34.80 530 ARG A O 1
ATOM 3941 N N . PRO A 1 532 ? 20.432 30.062 55.708 1.00 30.39 531 PRO A N 1
ATOM 3942 C CA . PRO A 1 532 ? 20.585 31.331 56.442 1.00 30.62 531 PRO A CA 1
ATOM 3943 C C . PRO A 1 532 ? 22.056 31.759 56.550 1.00 36.07 531 PRO A C 1
ATOM 3944 O O . PRO A 1 532 ? 22.342 32.954 56.592 1.00 34.56 531 PRO A O 1
ATOM 3948 N N . THR A 1 533 ? 22.978 30.788 56.543 1.00 35.02 532 THR A N 1
ATOM 3949 C CA . THR A 1 533 ? 24.425 31.057 56.598 1.00 36.09 532 THR A CA 1
ATOM 3950 C C . THR A 1 533 ? 25.038 31.172 55.188 1.00 39.94 532 THR A C 1
ATOM 3951 O O . THR A 1 533 ? 26.218 31.493 55.079 1.00 39.52 532 THR A O 1
ATOM 3955 N N . ARG A 1 534 ? 24.248 30.889 54.116 1.00 35.89 533 ARG A N 1
ATOM 3956 C CA . ARG A 1 534 ? 24.714 30.935 52.720 1.00 34.87 533 ARG A CA 1
ATOM 3957 C C . ARG A 1 534 ? 23.583 31.454 51.830 1.00 36.98 533 ARG A C 1
ATOM 3958 O O . ARG A 1 534 ? 22.907 30.670 51.145 1.00 35.02 533 ARG A O 1
ATOM 3966 N N . PRO A 1 535 ? 23.297 32.769 51.874 1.00 35.25 534 PRO A N 1
ATOM 3967 C CA . PRO A 1 535 ? 22.173 33.293 51.071 1.00 35.63 534 PRO A CA 1
ATOM 3968 C C . PRO A 1 535 ? 22.364 32.990 49.581 1.00 36.04 534 PRO A C 1
ATOM 3969 O O . PRO A 1 535 ? 23.496 32.863 49.125 1.00 33.20 534 PRO A O 1
ATOM 3973 N N . HIS A 1 536 ? 21.265 32.811 48.848 1.00 31.07 535 HIS A N 1
ATOM 3974 C CA . HIS A 1 536 ? 21.361 32.497 47.432 1.00 30.36 535 HIS A CA 1
ATOM 3975 C C . HIS A 1 536 ? 21.695 33.788 46.673 1.00 35.81 535 HIS A C 1
ATOM 3976 O O . HIS A 1 536 ? 21.081 34.816 46.969 1.00 36.14 535 HIS A O 1
ATOM 3983 N N . PRO A 1 537 ? 22.653 33.766 45.709 1.00 34.16 536 PRO A N 1
ATOM 3984 C CA . PRO A 1 537 ? 22.996 35.004 44.958 1.00 35.22 536 PRO A CA 1
ATOM 3985 C C . PRO A 1 537 ? 21.811 35.774 44.347 1.00 39.56 536 PRO A C 1
ATOM 3986 O O . PRO A 1 537 ? 21.870 36.997 44.310 1.00 39.06 536 PRO A O 1
ATOM 3990 N N . LEU A 1 538 ? 20.763 35.088 43.842 1.00 37.32 537 LEU A N 1
ATOM 3991 C CA . LEU A 1 538 ? 19.622 35.807 43.248 1.00 37.31 537 LEU A CA 1
ATOM 3992 C C . LEU A 1 538 ? 18.817 36.575 44.298 1.00 37.10 537 LEU A C 1
ATOM 3993 O O . LEU A 1 538 ? 18.407 37.699 44.033 1.00 34.88 537 LEU A O 1
ATOM 3998 N N . PHE A 1 539 ? 18.623 35.991 45.497 1.00 32.35 538 PHE A N 1
ATOM 3999 C CA . PHE A 1 539 ? 17.899 36.667 46.583 1.00 31.42 538 PHE A CA 1
ATOM 4000 C C . PHE A 1 539 ? 18.721 37.806 47.172 1.00 34.34 538 PHE A C 1
ATOM 4001 O O . PHE A 1 539 ? 18.145 38.803 47.580 1.00 34.19 538 PHE A O 1
ATOM 4009 N N . VAL A 1 540 ? 20.062 37.675 47.203 1.00 31.80 539 VAL A N 1
ATOM 4010 C CA . VAL A 1 540 ? 20.956 38.758 47.646 1.00 30.47 539 VAL A CA 1
ATOM 4011 C C . VAL A 1 540 ? 20.817 39.944 46.662 1.00 36.11 539 VAL A C 1
ATOM 4012 O O . VAL A 1 540 ? 20.686 41.093 47.101 1.00 35.79 539 VAL A O 1
ATOM 4016 N N . ALA A 1 541 ? 20.860 39.667 45.341 1.00 34.71 540 ALA A N 1
ATOM 4017 C CA . ALA A 1 541 ? 20.757 40.726 44.308 1.00 36.57 540 ALA A CA 1
ATOM 4018 C C . ALA A 1 541 ? 19.355 41.358 44.326 1.00 39.54 540 ALA A C 1
ATOM 4019 O O . ALA A 1 541 ? 19.237 42.575 44.231 1.00 39.49 540 ALA A O 1
ATOM 4021 N N . PHE A 1 542 ? 18.311 40.536 44.541 1.00 34.60 541 PHE A N 1
ATOM 4022 C CA . PHE A 1 542 ? 16.917 41.004 44.602 1.00 33.60 541 PHE A CA 1
ATOM 4023 C C . PHE A 1 542 ? 16.705 41.938 45.815 1.00 37.57 541 PHE A C 1
ATOM 4024 O O . PHE A 1 542 ? 16.281 43.080 45.627 1.00 38.14 541 PHE A O 1
ATOM 4032 N N . VAL A 1 543 ? 17.071 41.485 47.028 1.00 33.03 542 VAL A N 1
ATOM 4033 C CA . VAL A 1 543 ? 16.954 42.305 48.252 1.00 34.09 542 VAL A CA 1
ATOM 4034 C C . VAL A 1 543 ? 17.830 43.584 48.120 1.00 41.12 542 VAL A C 1
ATOM 4035 O O . VAL A 1 543 ? 17.356 44.678 48.443 1.00 41.47 542 VAL A O 1
ATOM 4039 N N . GLY A 1 544 ? 19.035 43.453 47.552 1.00 38.59 543 GLY A N 1
ATOM 4040 C CA . GLY A 1 544 ? 19.905 44.605 47.287 1.00 39.46 543 GLY A CA 1
ATOM 4041 C C . GLY A 1 544 ? 19.243 45.634 46.385 1.00 45.68 543 GLY A C 1
ATOM 4042 O O . GLY A 1 544 ? 19.348 46.837 46.626 1.00 47.74 543 GLY A O 1
ATOM 4043 N N . ALA A 1 545 ? 18.504 45.169 45.362 1.00 42.49 544 ALA A N 1
ATOM 4044 C CA . ALA A 1 545 ? 17.753 46.037 44.441 1.00 42.76 544 ALA A CA 1
ATOM 4045 C C . ALA A 1 545 ? 16.557 46.676 45.166 1.00 45.98 544 ALA A C 1
ATOM 4046 O O . ALA A 1 545 ? 16.190 47.808 44.859 1.00 45.44 544 ALA A O 1
ATOM 4048 N N . ALA A 1 546 ? 15.980 45.960 46.154 1.00 42.20 545 ALA A N 1
ATOM 4049 C CA . ALA A 1 546 ? 14.847 46.454 46.953 1.00 42.54 545 ALA A CA 1
ATOM 4050 C C . ALA A 1 546 ? 15.329 47.533 47.930 1.00 44.43 545 ALA A C 1
ATOM 4051 O O . ALA A 1 546 ? 14.642 48.527 48.118 1.00 44.46 545 ALA A O 1
ATOM 4053 N N . ILE A 1 547 ? 16.532 47.363 48.503 1.00 40.57 546 ILE A N 1
ATOM 4054 C CA . ILE A 1 547 ? 17.167 48.373 49.372 1.00 41.26 546 ILE A CA 1
ATOM 4055 C C . ILE A 1 547 ? 17.444 49.655 48.525 1.00 46.92 546 ILE A C 1
ATOM 4056 O O . ILE A 1 547 ? 17.227 50.774 49.011 1.00 48.01 546 ILE A O 1
ATOM 4061 N N . ASP A 1 548 ? 17.905 49.474 47.258 1.00 43.29 547 ASP A N 1
ATOM 4062 C CA . ASP A 1 548 ? 18.179 50.572 46.312 1.00 45.36 547 ASP A CA 1
ATOM 4063 C C . ASP A 1 548 ? 16.897 51.353 45.996 1.00 50.64 547 ASP A C 1
ATOM 4064 O O . ASP A 1 548 ? 16.904 52.583 46.015 1.00 51.99 547 ASP A O 1
ATOM 4069 N N . TYR A 1 549 ? 15.804 50.630 45.707 1.00 46.54 548 TYR A N 1
ATOM 4070 C CA . TYR A 1 549 ? 14.503 51.235 45.419 1.00 47.11 548 TYR A CA 1
ATOM 4071 C C . TYR A 1 549 ? 14.017 52.065 46.618 1.00 51.66 548 TYR A C 1
ATOM 4072 O O . TYR A 1 549 ? 13.554 53.177 46.408 1.00 51.81 548 TYR A O 1
ATOM 4081 N N . LYS A 1 550 ? 14.107 51.513 47.861 1.00 48.54 549 LYS A N 1
ATOM 4082 C CA . LYS A 1 550 ? 13.712 52.198 49.100 1.00 49.73 549 LYS A CA 1
ATOM 4083 C C . LYS A 1 550 ? 14.474 53.535 49.256 1.00 55.84 549 LYS A C 1
ATOM 4084 O O . LYS A 1 550 ? 13.836 54.570 49.472 1.00 56.41 549 LYS A O 1
ATOM 4090 N N . ALA A 1 551 ? 15.820 53.508 49.093 1.00 53.34 550 ALA A N 1
ATOM 4091 C CA . ALA A 1 551 ? 16.708 54.679 49.196 1.00 55.36 550 ALA A CA 1
ATOM 4092 C C . ALA A 1 551 ? 16.407 55.741 48.136 1.00 63.17 550 ALA A C 1
ATOM 4093 O O . ALA A 1 551 ? 16.615 56.934 48.391 1.00 65.21 550 ALA A O 1
ATOM 4095 N N . GLY A 1 552 ? 15.959 55.307 46.955 1.00 59.46 551 GLY A N 1
ATOM 4096 C CA . GLY A 1 552 ? 15.635 56.226 45.864 1.00 61.01 551 GLY A CA 1
ATOM 4097 C C . GLY A 1 552 ? 14.321 56.948 46.081 1.00 66.29 551 GLY A C 1
ATOM 4098 O O . GLY A 1 552 ? 14.121 58.042 45.559 1.00 67.88 551 GLY A O 1
ATOM 4099 N N . GLU A 1 553 ? 13.419 56.325 46.866 1.00 62.83 552 GLU A N 1
ATOM 4100 C CA . GLU A 1 553 ? 12.079 56.805 47.204 1.00 80.93 552 GLU A CA 1
ATOM 4101 C C . GLU A 1 553 ? 12.087 57.732 48.427 1.00 115.33 552 GLU A C 1
ATOM 4102 O O . GLU A 1 553 ? 13.145 58.120 48.922 1.00 83.37 552 GLU A O 1
#

Radius of gyration: 24.94 Å; Cα contacts (8 Å, |Δi|>4): 1207; chains: 1; bounding box: 47×74×72 Å

InterPro domains:
  IPR004468 CTP synthase [MF_01227] (9-549)
  IPR004468 CTP synthase [PTHR11550] (10-548)
  IPR004468 CTP synthase [TIGR00337] (9-544)
  IPR017456 CTP synthase, N-terminal [PF06418] (10-278)
  IPR017456 CTP synthase, N-terminal [cd03113] (10-274)
  IPR017926 Glutamine amidotransferase [PF00117] (313-542)
  IPR027417 P-loop containing nucleoside triphosphate hydrolase [G3DSA:3.40.50.300] (1-297)
  IPR027417 P-loop containing nucleoside triphosphate hydrolase [SSF52540] (9-278)
  IPR029062 Class I glutamine amidotransferase-like [G3DSA:3.40.50.880] (298-552)
  IPR029062 Class I glutamine amidotransferase-like [SSF52317] (301-549)
  IPR033828 CTP synthase GATase domain [cd01746] (302-542)

CATH classification: 3.40.50.300 (+1 more: 3.40.50.880)

Nearest PDB structures (foldseek):
  4zdj-assembly1_A  TM=1.002E+00  e=0.000E+00  Mycobacterium tuberculosis H37Rv
  7rkh-assembly1_D  TM=9.187E-01  e=1.721E-58  Saccharomyces cerevisiae
  7mih-assembly1_A  TM=9.339E-01  e=2.073E-56  Homo sapiens
  7rmc-assembly1_V  TM=9.241E-01  e=5.898E-55  Saccharomyces cerevisiae
  7rmo-assembly1_D  TM=9.170E-01  e=4.682E-55  Saccharomyces cerevisiae

Organism: Mycobacterium tuberculosis (strain ATCC 25618 / H37Rv) (NCBI:txid83332)

Sequence (535 aa):
PQTATKHLFVSGGVASSLGKGLTASSLGQLLTARGLHVTMQKLDPYLNVDPGTMNPFQHGEVFVTEDGAETDLDVGHYERFLDRNLPGSANVTTGQVYSTVIAKERRGEYLGDTVQVIPHITDEIKRRILAMAQPDADGNRPDVVITEIGGTVGDIESSQPFLEAARQVRHYLGREDVFFLHVSLVPYLAPSGELKTKPTQHSVAALRSIGITPDALILRCDRDVPEALKNKIALMCDVDIDGVISTPDAPSIYYDIPKVLHREELDAFVVRRLNLPFRDVDWTEWDDLLRRVHEPHETVRIALVGKYVELSDAYLSVAEALRAGGFKHRAKVEICWVASDGCETTSGAAAALGDVHGVLLIPGGFGIRGIEGKIGAIAYARARGLPVLGLCLGLQCIVIEAARSVGLTNANSAEFDPDTPDPVIATMGGTMRLGSYPAVLEPDSVVAQAYQTTQVSERHRHRYEVNNAYRDKIAESGLRFSGTSPDGHLVEFVEYPPDRHPFVVGTQAHPELKSRPTRPHPLFVAFVGAAIDYKAGE

Solvent-accessible surface area: 21272 Å² total; per-residue (Å²): 184,85,65,53,13,8,2,0,0,0,2,1,0,60,41,76,117,19,32,23,10,36,3,0,0,0,0,0,9,0,0,38,17,14,60,10,32,0,9,0,0,18,0,5,15,47,134,47,79,53,8,30,118,42,70,38,39,121,107,5,18,20,0,2,0,46,100,10,31,36,2,23,23,18,0,0,16,0,0,9,6,5,45,76,80,4,53,14,43,0,2,0,0,20,6,33,1,70,50,51,3,95,40,55,55,186,154,42,82,37,162,86,88,104,46,84,74,93,57,21,7,0,65,8,2,32,130,32,0,65,25,10,20,119,87,56,116,128,53,79,71,4,20,0,0,0,0,7,2,4,20,20,13,56,74,160,87,1,69,25,4,4,30,0,0,75,18,1,86,120,150,65,18,121,108,25,0,0,6,0,0,0,0,54,2,36,79,78,76,140,69,42,75,24,73,9,105,38,0,24,121,10,2,60,34,0,83,92,43,45,2,74,4,21,0,0,0,0,40,4,81,96,104,6,65,98,72,38,22,76,113,0,15,138,116,2,109,8,74,67,75,0,2,0,8,4,19,86,32,125,23,50,11,19,24,0,67,10,0,53,158,50,113,0,0,24,11,0,1,143,43,0,113,12,84,128,114,100,18,79,44,103,92,3,42,42,3,21,114,47,28,93,110,46,140,67,45,0,95,0,0,0,0,0,47,101,18,140,55,62,60,11,10,20,2,6,3,10,0,0,72,0,0,0,14,120,62,82,0,97,12,66,30,39,83,15,48,0,90,42,0,108,85,114,83,20,0,41,93,34,1,34,70,7,15,0,0,0,0,0,16,8,98,62,12,146,38,3,62,3,0,10,12,0,0,41,35,0,43,95,93,31,4,5,0,0,0,0,10,6,0,0,5,0,0,0,0,18,0,0,61,63,37,57,30,102,89,0,12,0,30,45,29,48,104,134,12,92,26,38,0,0,19,44,105,85,38,90,49,9,57,0,42,70,73,4,57,9,70,93,125,4,16,0,7,118,21,25,166,60,54,137,17,41,6,0,3,24,10,93,41,4,0,36,48,93,38,56,129,69,0,46,117,22,29,3,110,38,1,1,20,10,82,123,30,91,29,0,2,2,0,2,1,15,84,140,58,26,94,8,2,0,0,1,0,2,23,0,8,8,52,2,9,9,32,143,24,8,45,0,0,30,30,0,0,13,14,0,28,100,28,78,87,70,125